Protein 6EGE (pdb70)

InterPro domains:
  IPR000719 Protein kinase domain [PS50011] (186-454)
  IPR000719 Protein kinase domain [SM00220] (186-458)
  IPR001245 Serine-threonine/tyrosine-protein kinase, catalytic domain [PF07714] (190-453)
  IPR011009 Protein kinase-like domain superfamily [SSF56112] (156-454)
  IPR011029 Death-like domain superfamily [G3DSA:1.10.533.10] (1-113)
  IPR011029 Death-like domain superfamily [SSF47986] (1-114)
  IPR017428 Interleukin-1 receptor-associated kinase 4 [PIRSF038189] (1-458)
  IPR037970 IRAK4, Death domain [cd08793] (9-106)
  IPR051824 LRR Receptor-Like Ser/Thr Protein Kinase [PTHR48006] (82-457)

CATH classification: 3.30.200.20 (+1 more: 1.10.510.10)

Nearest PDB structures (foldseek):
  6ege-assembly1_A  TM=1.004E+00  e=9.010E-54  Homo sapiens
  6thw-assembly2_B  TM=9.859E-01  e=1.072E-47  Homo sapiens
  5k72-assembly2_B  TM=9.693E-01  e=1.902E-47  Homo sapiens
  5uis-assembly3_C  TM=9.759E-01  e=2.370E-46  Homo sapiens
  8tvm-assembly4_D  TM=9.579E-01  e=4.994E-46  Homo sapiens

Organism: Homo sapiens (NCBI:txid9606)

Radius of gyration: 27.49 Å; Cα contacts (8 Å, |Δi|>4): 1074; chains: 2; bounding box: 48×53×85 Å

Foldseek 3Di:
DVVADEDEPVQQCVFQVNVFCDDVVVPHFWDAADQQGTWGWGDDPNATKIKGWGPVLNVLLVVQQVVVLVVDDDQAAWHWHYWYDNDDTTMTITHDAPVAFQLCQLLCPPVNAHDAPVLLLQQLLQNLVRLVRQVVQQKAQLDDFRNQFGQHPVGRTHGHRRSVMDRDWDQDFDPDDPPLQFAPSVSRPTGDNLRVLSSSLLVLLCSFQSDHQADPPDVVRGSLVVLVCCVVVVDHSVNRGHPRYDPDDPVLSVLSNVLSSLSNPNDSVSHDHSVVSSVSSVVD/DDEDEPVQVCVFQVNVFCDDVVVVHFFDAADPFFTWGWGCDPPFIKIKTDTPHVLLCVQQVVVLVVDDDPQAWHWPDCYVITITHDAVQAFQLCQLLCPPVHAHDAPVLLLQQLLQNLVSLVSQVVLLKAQQEDARNQWGQHPVGRTHGYRRSPMDVVQDYDVLQFAPVSVVPDDDNLRVLSSSLLRLLCSFQSDHQADPVDVVRGSLCVLVCCVVVVDHSVNRGHPRYDPDDPQLSVLSNVLSSLSNPNDSVSHDDSVVSSVSSVVSVD

Sequence (554 aa):
GSRFHSFSFYELKNVTNNFDERPISVGGNKMGEGGFGVVYKGYVNNTTVAVKKLAEELKQQFDQEIKVMAKCQHENLVELLGFSSDGDDLCLVYVYMPNGSLLDRLSCLDGTPPLSWHMRCKIAQGAANGINFLHENHHIHRNIKSANILLDEAFTAKISDFGLARASEKFAQTVMTSTAYMAPEALRGEITPKSDIYSFGVVLLEIITGLPAVDEHREPQLLLDIKEEIEDEEKTIEDYIDKKMNDADSTSVEAMYSVASQCLHEKKNKRPDIKKVQQLLQEMFHSFSFYELKNVTNNFDERPISVGGNKMGEGGFGVVYKGYVNNTTVAVKKLALKQQFDQEIKVMAKCQHENLVELLGFSLCLVYVYMPNGSLLDRLSCLDGTPPLSWHMRCKIAQGAANGINFLHENHHIHRNIKSANILLDEAFTAKISDFGLARARIVGTTAYMAPEALRGEITPKSDIYSFGVVLLEIITGLPAVDEHREPQLLLDIKEEIEDEEKTIEDYIDKKMNDADSTSVEAMYSVASQCLHEKKNKRPDIKKVQQLLQEMTA

Structure (mmCIF, N/CA/C/O backbone):
data_6EGE
#
_entry.id   6EGE
#
_cell.length_a   70.888
_cell.length_b   58.553
_cell.length_c   76.101
_cell.angle_alpha   90.00
_cell.angle_beta   112.78
_cell.angle_gamma   90.00
#
_symmetry.space_group_name_H-M   'P 1 21 1'
#
loop_
_entity.id
_entity.type
_entity.pdbx_description
1 polymer 'Interleukin-1 receptor-associated kinase 4'
2 non-polymer N-[2-methoxy-4-(morpholin-4-yl)phenyl]-6-(1H-pyrazol-5-yl)pyridine-2-carboxamide
3 water water
#
loop_
_atom_site.group_PDB
_atom_site.id
_atom_site.type_symbol
_atom_site.label_atom_id
_atom_site.label_alt_id
_atom_site.label_comp_id
_atom_site.label_asym_id
_atom_site.label_entity_id
_atom_site.label_seq_id
_atom_site.pdbx_PDB_ins_code
_atom_site.Cartn_x
_atom_site.Cartn_y
_atom_site.Cartn_z
_atom_site.occupancy
_atom_site.B_iso_or_equiv
_atom_site.auth_seq_id
_atom_site.auth_comp_id
_atom_site.auth_asym_id
_atom_site.auth_atom_id
_atom_site.pdbx_PDB_model_num
ATOM 1 N N . GLY A 1 4 ? 5.880 -25.939 -7.616 1.00 87.15 162 GLY D N 1
ATOM 2 C CA . GLY A 1 4 ? 4.817 -25.438 -6.763 1.00 82.73 162 GLY D CA 1
ATOM 3 C C . GLY A 1 4 ? 4.835 -26.067 -5.382 1.00 57.35 162 GLY D C 1
ATOM 4 O O . GLY A 1 4 ? 3.814 -26.103 -4.695 1.00 28.24 162 GLY D O 1
ATOM 7 N N . SER A 1 5 ? 6.002 -26.556 -4.972 1.00 47.44 163 SER D N 1
ATOM 8 C CA . SER A 1 5 ? 6.183 -27.121 -3.638 1.00 34.93 163 SER D CA 1
ATOM 9 C C . SER A 1 5 ? 5.877 -26.087 -2.554 1.00 26.45 163 SER D C 1
ATOM 10 O O . SER A 1 5 ? 5.709 -26.414 -1.387 1.00 25.23 163 SER D O 1
ATOM 18 N N . ARG A 1 6 ? 5.837 -24.825 -2.944 1.00 23.45 164 ARG D N 1
ATOM 19 C CA . ARG A 1 6 ? 5.491 -23.742 -2.042 1.00 24.87 164 ARG D CA 1
ATOM 20 C C . ARG A 1 6 ? 4.042 -23.856 -1.535 1.00 22.24 164 ARG D C 1
ATOM 21 O O . ARG A 1 6 ? 3.691 -23.302 -0.493 1.00 25.35 164 ARG D O 1
ATOM 42 N N . PHE A 1 7 ? 3.199 -24.582 -2.264 1.00 18.43 165 PHE D N 1
ATOM 43 C CA . PHE A 1 7 ? 1.753 -24.525 -2.084 1.00 17.36 165 PHE D CA 1
ATOM 44 C C . PHE A 1 7 ? 1.180 -25.853 -1.644 1.00 17.54 165 PHE D C 1
ATOM 45 O O . PHE A 1 7 ? 1.852 -26.867 -1.740 1.00 19.62 165 PHE D O 1
ATOM 62 N N . HIS A 1 8 ? -0.055 -25.841 -1.163 1.00 16.03 166 HIS D N 1
ATOM 63 C CA . HIS A 1 8 ? -0.720 -27.068 -0.754 1.00 15.47 166 HIS D CA 1
ATOM 64 C C . HIS A 1 8 ? -1.481 -27.690 -1.914 1.00 15.34 166 HIS D C 1
ATOM 65 O O . HIS A 1 8 ? -2.042 -26.989 -2.756 1.00 19.98 166 HIS D O 1
ATOM 78 N N . SER A 1 9 ? -1.528 -29.012 -1.920 1.00 16.17 167 SER D N 1
ATOM 79 C CA . SER A 1 9 ? -2.415 -29.743 -2.791 1.00 17.04 167 SER D CA 1
ATOM 80 C C . SER A 1 9 ? -3.730 -29.941 -2.057 1.00 20.79 167 SER D C 1
ATOM 81 O O . SER A 1 9 ? -3.748 -30.489 -0.955 1.00 23.25 167 SER D O 1
ATOM 89 N N . PHE A 1 10 ? -4.824 -29.515 -2.675 1.00 18.97 168 PHE D N 1
ATOM 90 C CA . PHE A 1 10 ? -6.163 -29.676 -2.108 1.00 19.72 168 PHE D CA 1
ATOM 91 C C . PHE A 1 10 ? -6.917 -30.699 -2.941 1.00 21.33 168 PHE D C 1
ATOM 92 O O . PHE A 1 10 ? -6.711 -30.776 -4.151 1.00 26.11 168 PHE D O 1
ATOM 109 N N . SER A 1 11 ? -7.767 -31.496 -2.303 1.00 22.84 169 SER D N 1
ATOM 110 C CA . SER A 1 11 ? -8.533 -32.482 -3.049 1.00 22.91 169 SER D CA 1
ATOM 111 C C . SER A 1 11 ? -9.757 -31.814 -3.700 1.00 21.48 169 SER D C 1
ATOM 112 O O . SER A 1 11 ? -10.356 -30.867 -3.163 1.00 21.29 169 SER D O 1
ATOM 120 N N . PHE A 1 12 ? -10.095 -32.284 -4.890 1.00 23.76 170 PHE D N 1
ATOM 121 C CA . PHE A 1 12 ? -11.261 -31.763 -5.599 1.00 21.43 170 PHE D CA 1
ATOM 122 C C . PHE A 1 12 ? -12.525 -31.950 -4.770 1.00 23.72 170 PHE D C 1
ATOM 123 O O . PHE A 1 12 ? -13.390 -31.083 -4.742 1.00 22.96 170 PHE D O 1
ATOM 140 N N . TYR A 1 13 ? -12.619 -33.088 -4.093 1.00 25.58 171 TYR D N 1
ATOM 141 C CA . TYR A 1 13 ? -13.755 -33.401 -3.234 1.00 24.83 171 TYR D CA 1
ATOM 142 C C . TYR A 1 13 ? -13.963 -32.337 -2.151 1.00 21.91 171 TYR D C 1
ATOM 143 O O . TYR A 1 13 ? -15.094 -31.877 -1.929 1.00 24.50 171 TYR D O 1
ATOM 161 N N . GLU A 1 14 ? -12.890 -31.919 -1.484 1.00 21.40 172 GLU D N 1
ATOM 162 C CA . GLU A 1 14 ? -13.062 -30.913 -0.437 1.00 25.51 172 GLU D CA 1
ATOM 163 C C . GLU A 1 14 ? -13.500 -29.578 -1.036 1.00 22.08 172 GLU D C 1
ATOM 164 O O . GLU A 1 14 ? -14.373 -28.895 -0.478 1.00 25.10 172 GLU D O 1
ATOM 176 N N . LEU A 1 15 ? -12.917 -29.206 -2.174 1.00 19.34 173 LEU D N 1
ATOM 177 C CA . LEU A 1 15 ? -13.265 -27.939 -2.808 1.00 17.99 173 LEU D CA 1
ATOM 178 C C . LEU A 1 15 ? -14.716 -27.962 -3.273 1.00 21.44 173 LEU D C 1
ATOM 179 O O . LEU A 1 15 ? -15.440 -26.979 -3.108 1.00 18.69 173 LEU D O 1
ATOM 195 N N . LYS A 1 16 ? -15.138 -29.100 -3.801 1.00 19.02 174 LYS D N 1
ATOM 196 C CA . LYS A 1 16 ? -16.516 -29.271 -4.243 1.00 21.21 174 LYS D CA 1
ATOM 197 C C . LYS A 1 16 ? -17.419 -29.092 -3.042 1.00 23.71 174 LYS D C 1
ATOM 198 O O . LYS A 1 16 ? -18.422 -28.355 -3.097 1.00 26.25 174 LYS D O 1
ATOM 217 N N . ASN A 1 17 ? -17.067 -29.739 -1.941 1.00 23.81 175 ASN D N 1
ATOM 218 C CA . ASN A 1 17 ? -17.871 -29.655 -0.732 1.00 38.25 175 ASN D CA 1
ATOM 219 C C . ASN A 1 17 ? -18.045 -28.221 -0.244 1.00 35.06 175 ASN D C 1
ATOM 220 O O . ASN A 1 17 ? -19.180 -27.770 -0.039 1.00 34.53 175 ASN D O 1
ATOM 231 N N . VAL A 1 18 ? -16.939 -27.497 -0.093 1.00 21.71 176 VAL D N 1
ATOM 232 C CA . VAL A 1 18 ? -16.992 -26.184 0.545 1.00 21.90 176 VAL D CA 1
ATOM 233 C C . VAL A 1 18 ? -17.485 -25.049 -0.367 1.00 18.35 176 VAL D C 1
ATOM 234 O O . VAL A 1 18 ? -17.614 -23.907 0.087 1.00 22.77 176 VAL D O 1
ATOM 247 N N . THR A 1 19 ? -17.741 -25.359 -1.636 1.00 19.61 177 THR D N 1
ATOM 248 C CA . THR A 1 19 ? -18.322 -24.381 -2.558 1.00 18.40 177 THR D CA 1
ATOM 249 C C . THR A 1 19 ? -19.799 -24.724 -2.839 1.00 18.66 177 THR D C 1
ATOM 250 O O . THR A 1 19 ? -20.359 -24.267 -3.838 1.00 17.31 177 THR D O 1
ATOM 261 N N . ASN A 1 20 ? -20.414 -25.530 -1.972 1.00 18.80 178 ASN D N 1
ATOM 262 C CA . ASN A 1 20 ? -21.762 -26.056 -2.198 1.00 19.10 178 ASN D CA 1
ATOM 263 C C . ASN A 1 20 ? -21.878 -26.693 -3.574 1.00 21.16 178 ASN D C 1
ATOM 264 O O . ASN A 1 20 ? -22.822 -26.414 -4.334 1.00 19.51 178 ASN D O 1
ATOM 275 N N . ASN A 1 21 ? -20.928 -27.571 -3.877 1.00 19.90 179 ASN D N 1
ATOM 276 C CA . ASN A 1 21 ? -20.879 -28.312 -5.136 1.00 20.13 179 ASN D CA 1
ATOM 277 C C . ASN A 1 21 ? -20.784 -27.339 -6.312 1.00 19.25 179 ASN D C 1
ATOM 278 O O . ASN A 1 21 ? -21.483 -27.487 -7.330 1.00 20.07 179 ASN D O 1
ATOM 289 N N . PHE A 1 22 ? -19.897 -26.366 -6.163 1.00 17.97 180 PHE D N 1
ATOM 290 C CA . PHE A 1 22 ? -19.701 -25.320 -7.156 1.00 18.19 180 PHE D CA 1
ATOM 291 C C . PHE A 1 22 ? -21.026 -24.701 -7.565 1.00 14.94 180 PHE D C 1
ATOM 292 O O . PHE A 1 22 ? -21.401 -24.702 -8.730 1.00 18.57 180 PHE D O 1
ATOM 309 N N . ASP A 1 23 ? -21.678 -24.117 -6.571 1.00 16.24 181 ASP D N 1
ATOM 310 C CA . ASP A 1 23 ? -22.977 -23.464 -6.737 1.00 16.42 181 ASP D CA 1
ATOM 311 C C . ASP A 1 23 ? -22.769 -22.192 -7.565 1.00 14.82 181 ASP D C 1
ATOM 312 O O . ASP A 1 23 ? -22.155 -21.216 -7.106 1.00 15.17 181 ASP D O 1
ATOM 321 N N . GLU A 1 24 ? -23.308 -22.224 -8.787 1.00 15.67 182 GLU D N 1
ATOM 322 C CA . GLU A 1 24 ? -23.078 -21.179 -9.779 1.00 15.33 182 GLU D CA 1
ATOM 323 C C . GLU A 1 24 ? -23.931 -19.946 -9.591 1.00 16.83 182 GLU D C 1
ATOM 324 O O . GLU A 1 24 ? -23.811 -18.990 -10.350 1.00 17.41 182 GLU D O 1
ATOM 336 N N . ARG A 1 25 ? -24.835 -19.963 -8.625 1.00 14.33 183 ARG D N 1
ATOM 337 C CA . ARG A 1 25 ? -25.638 -18.768 -8.384 1.00 14.22 183 ARG D CA 1
ATOM 338 C C . ARG A 1 25 ? -24.744 -17.726 -7.717 1.00 15.00 183 ARG D C 1
ATOM 339 O O . ARG A 1 25 ? -23.743 -18.072 -7.054 1.00 14.83 183 ARG D O 1
ATOM 360 N N . PRO A 1 26 ? -25.086 -16.438 -7.880 1.00 15.23 184 PRO D N 1
ATOM 361 C CA . PRO A 1 26 ? -24.257 -15.418 -7.228 1.00 16.97 184 PRO D CA 1
ATOM 362 C C . PRO A 1 26 ? -24.320 -15.438 -5.706 1.00 16.46 184 PRO D C 1
ATOM 363 O O . PRO A 1 26 ? -25.295 -15.900 -5.097 1.00 15.28 184 PRO D O 1
ATOM 374 N N . ILE A 1 27 ? -23.268 -14.898 -5.107 1.00 16.71 185 ILE D N 1
ATOM 375 C CA . ILE A 1 27 ? -23.216 -14.712 -3.666 1.00 15.30 185 ILE D CA 1
ATOM 376 C C . ILE A 1 27 ? -24.464 -14.031 -3.139 1.00 16.11 185 ILE D C 1
ATOM 377 O O . ILE A 1 27 ? -24.974 -14.398 -2.086 1.00 16.62 185 ILE D O 1
ATOM 393 N N . SER A 1 28 ? -24.936 -13.030 -3.861 1.00 16.97 186 SER D N 1
ATOM 394 C CA . SER A 1 28 ? -26.059 -12.228 -3.401 1.00 18.47 186 SER D CA 1
ATOM 395 C C . SER A 1 28 ? -27.346 -13.028 -3.163 1.00 20.20 186 SER D C 1
ATOM 396 O O . SER A 1 28 ? -28.225 -12.560 -2.436 1.00 22.58 186 SER D O 1
ATOM 404 N N . VAL A 1 29 ? -27.484 -14.216 -3.754 1.00 18.17 187 VAL D N 1
ATOM 405 C CA . VAL A 1 29 ? -28.673 -15.030 -3.508 1.00 17.48 187 VAL D CA 1
ATOM 406 C C . VAL A 1 29 ? -28.329 -16.290 -2.726 1.00 18.37 187 VAL D C 1
ATOM 407 O O . VAL A 1 29 ? -29.157 -17.176 -2.564 1.00 18.61 187 VAL D O 1
ATOM 420 N N . GLY A 1 30 ? -27.094 -16.366 -2.247 1.00 16.36 188 GLY D N 1
ATOM 421 C CA . GLY A 1 30 ? -26.679 -17.461 -1.399 1.00 16.74 188 GLY D CA 1
ATOM 422 C C . GLY A 1 30 ? -25.926 -18.563 -2.124 1.00 15.63 188 GLY D C 1
ATOM 423 O O . GLY A 1 30 ? -25.711 -19.651 -1.583 1.00 16.77 188 GLY D O 1
ATOM 427 N N . GLY A 1 31 ? -25.551 -18.307 -3.374 1.00 14.96 189 GLY D N 1
ATOM 428 C CA . GLY A 1 31 ? -24.700 -19.232 -4.106 1.00 15.74 189 GLY D CA 1
ATOM 429 C C . GLY A 1 31 ? -23.237 -18.930 -3.862 1.00 15.63 189 GLY D C 1
ATOM 430 O O . GLY A 1 31 ? -22.903 -18.228 -2.913 1.00 15.50 189 GLY D O 1
ATOM 434 N N . ASN A 1 32 ? -22.375 -19.450 -4.726 1.00 12.35 190 ASN D N 1
ATOM 435 C CA . ASN A 1 32 ? -20.942 -19.352 -4.508 1.00 12.94 190 ASN D CA 1
ATOM 436 C C . ASN A 1 32 ? -20.167 -18.696 -5.626 1.00 13.74 190 ASN D C 1
ATOM 437 O O . ASN A 1 32 ? -18.963 -18.553 -5.522 1.00 15.05 190 ASN D O 1
ATOM 448 N N . LYS A 1 33 ? -20.830 -18.281 -6.685 1.00 14.44 191 LYS D N 1
ATOM 449 C CA . LYS A 1 33 ? -20.123 -17.665 -7.793 1.00 14.72 191 LYS D CA 1
ATOM 450 C C . LYS A 1 33 ? -19.789 -16.206 -7.515 1.00 14.79 191 LYS D C 1
ATOM 451 O O . LYS A 1 33 ? -20.665 -15.398 -7.192 1.00 17.06 191 LYS D O 1
ATOM 470 N N . MET A 1 34 ? -18.507 -15.866 -7.658 1.00 15.48 192 MET D N 1
ATOM 471 C CA . MET A 1 34 ? -18.028 -14.493 -7.449 1.00 14.16 192 MET D CA 1
ATOM 472 C C . MET A 1 34 ? -17.682 -13.780 -8.737 1.00 15.68 192 MET D C 1
ATOM 473 O O . MET A 1 34 ? -17.667 -12.556 -8.786 1.00 18.69 192 MET D O 1
ATOM 487 N N . GLY A 1 35 ? -17.398 -14.533 -9.794 1.00 16.22 193 GLY D N 1
ATOM 488 C CA . GLY A 1 35 ? -17.086 -13.931 -11.069 1.00 18.35 193 GLY D CA 1
ATOM 489 C C . GLY A 1 35 ? -16.689 -14.994 -12.056 1.00 19.04 193 GLY D C 1
ATOM 490 O O . GLY A 1 35 ? -16.648 -16.181 -11.722 1.00 19.26 193 GLY D O 1
ATOM 494 N N . GLU A 1 36 ? -16.409 -14.567 -13.278 1.00 24.35 194 GLU D N 1
ATOM 495 C CA . GLU A 1 36 ? -15.926 -15.487 -14.291 1.00 35.24 194 GLU D CA 1
ATOM 496 C C . GLU A 1 36 ? -15.113 -14.725 -15.308 1.00 41.34 194 GLU D C 1
ATOM 497 O O . GLU A 1 36 ? -15.296 -13.522 -15.477 1.00 37.76 194 GLU D O 1
ATOM 509 N N . GLY A 1 37 ? -14.215 -15.441 -15.972 1.00 50.49 195 GLY D N 1
ATOM 510 C CA . GLY A 1 37 ? -13.369 -14.845 -16.985 1.00 73.63 195 GLY D CA 1
ATOM 511 C C . GLY A 1 37 ? -13.070 -15.861 -18.061 1.00 78.78 195 GLY D C 1
ATOM 512 O O . GLY A 1 37 ? -13.782 -16.857 -18.192 1.00 52.41 195 GLY D O 1
ATOM 516 N N . GLY A 1 38 ? -12.018 -15.608 -18.832 1.00 90.95 196 GLY D N 1
ATOM 517 C CA . GLY A 1 38 ? -11.573 -16.543 -19.847 1.00 90.73 196 GLY D CA 1
ATOM 518 C C . GLY A 1 38 ? -10.897 -17.748 -19.225 1.00 74.66 196 GLY D C 1
ATOM 519 O O . GLY A 1 38 ? -10.750 -18.789 -19.860 1.00 65.60 196 GLY D O 1
ATOM 523 N N . PHE A 1 39 ? -10.482 -17.603 -17.972 1.00 64.68 197 PHE D N 1
ATOM 524 C CA . PHE A 1 39 ? -9.872 -18.697 -17.226 1.00 58.32 197 PHE D CA 1
ATOM 525 C C . PHE A 1 39 ? -10.900 -19.740 -16.800 1.00 43.31 197 PHE D C 1
ATOM 526 O O . PHE A 1 39 ? -10.563 -20.908 -16.618 1.00 38.10 197 PHE D O 1
ATOM 543 N N . GLY A 1 40 ? -12.145 -19.303 -16.618 1.00 32.11 198 GLY D N 1
ATOM 544 C CA . GLY A 1 40 ? -13.171 -20.132 -16.014 1.00 30.26 198 GLY D CA 1
ATOM 545 C C . GLY A 1 40 ? -14.029 -19.354 -15.035 1.00 24.84 198 GLY D C 1
ATOM 546 O O . GLY A 1 40 ? -14.482 -18.234 -15.324 1.00 28.55 198 GLY D O 1
ATOM 550 N N . VAL A 1 41 ? -14.272 -19.947 -13.869 1.00 22.15 199 VAL D N 1
ATOM 551 C CA . VAL A 1 41 ? -15.183 -19.316 -12.911 1.00 19.30 199 VAL D CA 1
ATOM 552 C C . VAL A 1 41 ? -14.525 -19.252 -11.541 1.00 17.66 199 VAL D C 1
ATOM 553 O O . VAL A 1 41 ? -13.883 -20.218 -11.141 1.00 17.48 199 VAL D O 1
ATOM 566 N N . VAL A 1 42 ? -14.724 -18.141 -10.817 1.00 15.70 200 VAL D N 1
ATOM 567 C CA . VAL A 1 42 ? -14.191 -18.026 -9.456 1.00 15.07 200 VAL D CA 1
ATOM 568 C C . VAL A 1 42 ? -15.325 -18.094 -8.436 1.00 15.20 200 VAL D C 1
ATOM 569 O O . VAL A 1 42 ? -16.324 -17.371 -8.549 1.00 15.92 200 VAL D O 1
ATOM 582 N N . TYR A 1 43 ? -15.153 -19.007 -7.479 1.00 15.16 201 TYR D N 1
ATOM 583 C CA . TYR A 1 43 ? -16.129 -19.330 -6.453 1.00 14.41 201 TYR D CA 1
ATOM 584 C C . TYR A 1 43 ? -15.613 -18.949 -5.080 1.00 13.78 201 TYR D C 1
ATOM 585 O O . TYR A 1 43 ? -14.400 -18.941 -4.828 1.00 14.79 201 TYR D O 1
ATOM 603 N N . LYS A 1 44 ? -16.529 -18.688 -4.170 1.00 14.07 202 LYS D N 1
ATOM 604 C CA . LYS A 1 44 ? -16.200 -18.559 -2.781 1.00 14.31 202 LYS D CA 1
ATOM 605 C C . LYS A 1 44 ? -16.129 -19.939 -2.184 1.00 15.25 202 LYS D C 1
ATOM 606 O O . LYS A 1 44 ? -17.068 -20.718 -2.286 1.00 16.04 202 LYS D O 1
ATOM 625 N N . GLY A 1 45 ? -14.995 -20.248 -1.549 1.00 14.29 203 GLY D N 1
ATOM 626 C CA . GLY A 1 45 ? -14.851 -21.485 -0.825 1.00 16.63 203 GLY D CA 1
ATOM 627 C C . GLY A 1 45 ? -14.163 -21.228 0.503 1.00 15.09 203 GLY D C 1
ATOM 628 O O . GLY A 1 45 ? -14.002 -20.080 0.917 1.00 13.85 203 GLY D O 1
ATOM 632 N N . TYR A 1 46 ? -13.758 -22.298 1.167 1.00 16.24 204 TYR D N 1
ATOM 633 C CA . TYR A 1 46 ? -13.147 -22.210 2.500 1.00 17.38 204 TYR D CA 1
ATOM 634 C C . TYR A 1 46 ? -12.075 -23.254 2.663 1.00 20.19 204 TYR D C 1
ATOM 635 O O . TYR A 1 46 ? -12.261 -24.404 2.248 1.00 21.73 204 TYR D O 1
ATOM 653 N N . VAL A 1 47 ? -10.964 -22.844 3.284 1.00 18.69 205 VAL D N 1
ATOM 654 C CA . VAL A 1 47 ? -9.962 -23.787 3.822 1.00 24.25 205 VAL D CA 1
ATOM 655 C C . VAL A 1 47 ? -9.561 -23.325 5.217 1.00 22.48 205 VAL D C 1
ATOM 656 O O . VAL A 1 47 ? -9.396 -22.136 5.461 1.00 21.94 205 VAL D O 1
ATOM 669 N N . ASN A 1 48 ? -9.423 -24.263 6.152 1.00 24.11 206 ASN D N 1
ATOM 670 C CA . ASN A 1 48 ? -9.034 -23.918 7.500 1.00 23.91 206 ASN D CA 1
ATOM 671 C C . ASN A 1 48 ? -9.947 -22.874 8.107 1.00 26.86 206 ASN D C 1
ATOM 672 O O . ASN A 1 48 ? -9.500 -21.951 8.788 1.00 24.89 206 ASN D O 1
ATOM 683 N N . ASN A 1 49 ? -11.236 -23.048 7.858 1.00 18.53 207 ASN D N 1
ATOM 684 C CA . ASN A 1 49 ? -12.255 -22.163 8.400 1.00 30.19 207 ASN D CA 1
ATOM 685 C C . ASN A 1 49 ? -12.075 -20.751 7.890 1.00 35.76 207 ASN D C 1
ATOM 686 O O . ASN A 1 49 ? -12.565 -19.800 8.513 1.00 33.88 207 ASN D O 1
ATOM 697 N N . THR A 1 50 ? -11.392 -20.618 6.751 1.00 22.98 208 THR D N 1
ATOM 698 C CA . THR A 1 50 ? -11.061 -19.322 6.213 1.00 18.88 208 THR D CA 1
ATOM 699 C C . THR A 1 50 ? -11.612 -19.210 4.813 1.00 17.31 208 THR D C 1
ATOM 700 O O . THR A 1 50 ? -11.415 -20.105 3.987 1.00 19.34 208 THR D O 1
ATOM 711 N N . THR A 1 51 ? -12.309 -18.109 4.558 1.00 16.83 209 THR D N 1
ATOM 712 C CA . THR A 1 51 ? -12.783 -17.811 3.218 1.00 14.60 209 THR D CA 1
ATOM 713 C C . THR A 1 51 ? -11.587 -17.696 2.258 1.00 15.12 209 THR D C 1
ATOM 714 O O . THR A 1 51 ? -10.615 -16.995 2.547 1.00 15.72 209 THR D O 1
ATOM 725 N N . VAL A 1 52 ? -11.727 -18.352 1.095 1.00 14.77 210 VAL D N 1
ATOM 726 C CA . VAL A 1 52 ? -10.754 -18.282 0.015 1.00 15.26 210 VAL D CA 1
ATOM 727 C C . VAL A 1 52 ? -11.461 -18.167 -1.327 1.00 13.47 210 VAL D C 1
ATOM 728 O O . VAL A 1 52 ? -12.678 -18.408 -1.425 1.00 13.63 210 VAL D O 1
ATOM 741 N N . ALA A 1 53 ? -10.701 -17.776 -2.357 1.00 14.52 211 ALA D N 1
ATOM 742 C CA . ALA A 1 53 ? -11.207 -17.779 -3.724 1.00 14.51 211 ALA D CA 1
ATOM 743 C C . ALA A 1 53 ? -10.771 -19.043 -4.432 1.00 14.27 211 ALA D C 1
ATOM 744 O O . ALA A 1 53 ? -9.604 -19.379 -4.431 1.00 16.15 211 ALA D O 1
ATOM 751 N N . VAL A 1 54 ? -11.711 -19.728 -5.065 1.00 15.20 212 VAL D N 1
ATOM 752 C CA . VAL A 1 54 ? -11.436 -20.968 -5.769 1.00 14.38 212 VAL D CA 1
ATOM 753 C C . VAL A 1 54 ? -11.735 -20.764 -7.248 1.00 14.04 212 VAL D C 1
ATOM 754 O O . VAL A 1 54 ? -12.898 -20.677 -7.671 1.00 15.01 212 VAL D O 1
ATOM 767 N N . LYS A 1 55 ? -10.684 -20.707 -8.048 1.00 15.42 213 LYS D N 1
ATOM 768 C CA . LYS A 1 55 ? -10.823 -20.575 -9.480 1.00 14.92 213 LYS D CA 1
ATOM 769 C C . LYS A 1 55 ? -10.873 -21.972 -10.081 1.00 19.47 213 LYS D C 1
ATOM 770 O O . LYS A 1 55 ? -9.922 -22.730 -9.959 1.00 21.89 213 LYS D O 1
ATOM 789 N N . LYS A 1 56 ? -11.994 -22.305 -10.719 1.00 18.87 214 LYS D N 1
ATOM 790 C CA . LYS A 1 56 ? -12.155 -23.575 -11.415 1.00 19.12 214 LYS D CA 1
ATOM 791 C C . LYS A 1 56 ? -11.933 -23.299 -12.894 1.00 22.28 214 LYS D C 1
ATOM 792 O O . LYS A 1 56 ? -12.678 -22.504 -13.502 1.00 22.55 214 LYS D O 1
ATOM 811 N N . LEU A 1 57 ? -10.870 -23.897 -13.439 1.00 22.14 215 LEU D N 1
ATOM 812 C CA . LEU A 1 57 ? -10.456 -23.609 -14.802 1.00 25.76 215 LEU D CA 1
ATOM 813 C C . LEU A 1 57 ? -11.319 -24.378 -15.786 1.00 26.38 215 LEU D C 1
ATOM 814 O O . LEU A 1 57 ? -11.772 -25.484 -15.494 1.00 32.70 215 LEU D O 1
ATOM 830 N N . ALA A 1 58 ? -11.537 -23.781 -16.955 1.00 31.08 216 ALA D N 1
ATOM 831 C CA . ALA A 1 58 ? -12.287 -24.416 -18.037 1.00 35.78 216 ALA D CA 1
ATOM 832 C C . ALA A 1 58 ? -11.683 -24.017 -19.377 1.00 47.24 216 ALA D C 1
ATOM 833 O O . ALA A 1 58 ? -11.045 -22.967 -19.486 1.00 40.24 216 ALA D O 1
ATOM 840 N N . GLU A 1 66 ? -4.518 -30.029 -22.857 1.00 52.45 224 GLU D N 1
ATOM 841 C CA . GLU A 1 66 ? -3.065 -29.912 -22.868 1.00 52.03 224 GLU D CA 1
ATOM 842 C C . GLU A 1 66 ? -2.645 -28.477 -22.570 1.00 40.36 224 GLU D C 1
ATOM 843 O O . GLU A 1 66 ? -1.883 -28.236 -21.625 1.00 44.13 224 GLU D O 1
ATOM 854 N N . GLU A 1 67 ? -3.150 -27.528 -23.356 1.00 50.13 225 GLU D N 1
ATOM 855 C CA . GLU A 1 67 ? -2.803 -26.118 -23.179 1.00 46.17 225 GLU D CA 1
ATOM 856 C C . GLU A 1 67 ? -3.305 -25.574 -21.834 1.00 43.69 225 GLU D C 1
ATOM 857 O O . GLU A 1 67 ? -2.613 -24.795 -21.160 1.00 43.73 225 GLU D O 1
ATOM 869 N N . LEU A 1 68 ? -4.510 -25.980 -21.444 1.00 40.02 226 LEU D N 1
ATOM 870 C CA . LEU A 1 68 ? -5.082 -25.530 -20.182 1.00 36.42 226 LEU D CA 1
ATOM 871 C C . LEU A 1 68 ? -4.185 -25.948 -19.015 1.00 39.12 226 LEU D C 1
ATOM 872 O O . LEU A 1 68 ? -3.896 -25.157 -18.105 1.00 32.84 226 LEU D O 1
ATOM 888 N N . LYS A 1 69 ? -3.732 -27.195 -19.045 1.00 38.04 227 LYS D N 1
ATOM 889 C CA . LYS A 1 69 ? -2.826 -27.683 -18.018 1.00 34.67 227 LYS D CA 1
ATOM 890 C C . LYS A 1 69 ? -1.523 -26.887 -18.010 1.00 30.04 227 LYS D C 1
ATOM 891 O O . LYS A 1 69 ? -0.967 -26.641 -16.947 1.00 29.79 227 LYS D O 1
ATOM 910 N N . GLN A 1 70 ? -1.034 -26.504 -19.190 1.00 31.94 228 GLN D N 1
ATOM 911 C CA . GLN A 1 70 ? 0.161 -25.666 -19.280 1.00 32.35 228 GLN D CA 1
ATOM 912 C C . GLN A 1 70 ? -0.073 -24.317 -18.599 1.00 30.07 228 GLN D C 1
ATOM 913 O O . GLN A 1 70 ? 0.794 -23.814 -17.880 1.00 31.10 228 GLN D O 1
ATOM 927 N N . GLN A 1 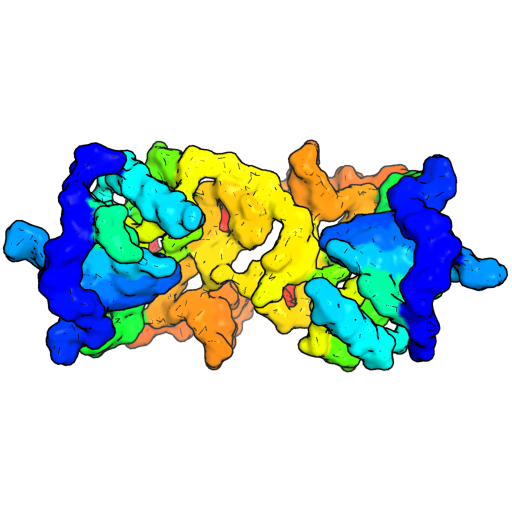71 ? -1.241 -23.725 -18.833 1.00 30.80 229 GLN D N 1
ATOM 928 C CA . GLN A 1 71 ? -1.579 -22.464 -18.167 1.00 31.34 229 GLN D CA 1
ATOM 929 C C . GLN A 1 71 ? -1.653 -22.618 -16.641 1.00 28.60 229 GLN D C 1
ATOM 930 O O . GLN A 1 71 ? -1.157 -21.764 -15.893 1.00 27.15 229 GLN D O 1
ATOM 944 N N . PHE A 1 72 ? -2.282 -23.701 -16.190 1.00 26.64 230 PHE D N 1
ATOM 945 C CA . PHE A 1 72 ? -2.332 -24.073 -14.769 1.00 24.76 230 PHE D CA 1
ATOM 946 C C . PHE A 1 72 ? -0.908 -24.150 -14.188 1.00 23.66 230 PHE D C 1
ATOM 947 O O . PHE A 1 72 ? -0.556 -23.458 -13.208 1.00 22.99 230 PHE D O 1
ATOM 964 N N . ASP A 1 73 ? -0.076 -24.969 -14.826 1.00 25.38 231 ASP D N 1
ATOM 965 C CA . ASP A 1 73 ? 1.288 -25.153 -14.353 1.00 24.38 231 ASP D CA 1
ATOM 966 C C . ASP A 1 73 ? 2.069 -23.842 -14.342 1.00 25.21 231 ASP D C 1
ATOM 967 O O . ASP A 1 73 ? 2.840 -23.567 -13.409 1.00 24.16 231 ASP D O 1
ATOM 976 N N . GLN A 1 74 ? 1.874 -23.039 -15.377 1.00 25.49 232 GLN D N 1
ATOM 977 C CA . GLN A 1 74 ? 2.557 -21.754 -15.484 1.00 24.82 232 GLN D CA 1
ATOM 978 C C . GLN A 1 74 ? 2.121 -20.780 -14.388 1.00 23.22 232 GLN D C 1
ATOM 979 O O . GLN A 1 74 ? 2.955 -20.059 -13.824 1.00 26.56 232 GLN D O 1
ATOM 993 N N . GLU A 1 75 ? 0.829 -20.736 -14.080 1.00 20.80 233 GLU D N 1
ATOM 994 C CA . GLU A 1 75 ? 0.396 -19.845 -13.019 1.00 22.56 233 GLU D CA 1
ATOM 995 C C . GLU A 1 75 ? 1.045 -20.271 -11.710 1.00 25.61 233 GLU D C 1
ATOM 996 O O . GLU A 1 75 ? 1.551 -19.421 -10.961 1.00 21.53 233 GLU D O 1
ATOM 1008 N N . ILE A 1 76 ? 1.065 -21.577 -11.458 1.00 20.00 234 ILE D N 1
ATOM 1009 C CA . ILE A 1 76 ? 1.688 -22.088 -10.237 1.00 18.15 234 ILE D CA 1
ATOM 1010 C C . ILE A 1 76 ? 3.180 -21.716 -10.174 1.00 21.97 234 ILE D C 1
ATOM 1011 O O . ILE A 1 76 ? 3.687 -21.254 -9.137 1.00 21.05 234 ILE D O 1
ATOM 1027 N N . LYS A 1 77 ? 3.881 -21.940 -11.280 1.00 21.93 235 LYS D N 1
ATOM 1028 C CA . LYS A 1 77 ? 5.306 -21.620 -11.353 1.00 22.28 235 LYS D CA 1
ATOM 1029 C C . LYS A 1 77 ? 5.573 -20.134 -11.095 1.00 25.49 235 LYS D C 1
ATOM 1030 O O . LYS A 1 77 ? 6.476 -19.772 -10.319 1.00 24.07 235 LYS D O 1
ATOM 1049 N N . VAL A 1 78 ? 4.807 -19.265 -11.746 1.00 21.32 236 VAL D N 1
ATOM 1050 C CA . VAL A 1 78 ? 4.998 -17.830 -11.561 1.00 23.06 236 VAL D CA 1
ATOM 1051 C C . VAL A 1 78 ? 4.691 -17.404 -10.126 1.00 25.23 236 VAL D C 1
ATOM 1052 O O . VAL A 1 78 ? 5.422 -16.608 -9.548 1.00 23.38 236 VAL D O 1
ATOM 1065 N N . MET A 1 79 ? 3.605 -17.912 -9.553 1.00 21.49 237 MET D N 1
ATOM 1066 C CA . MET A 1 79 ? 3.254 -17.555 -8.189 1.00 23.22 237 MET D CA 1
ATOM 1067 C C . MET A 1 79 ? 4.267 -18.072 -7.182 1.00 19.62 237 MET D C 1
ATOM 1068 O O . MET A 1 79 ? 4.470 -17.455 -6.132 1.00 24.06 237 MET D O 1
ATOM 1082 N N . ALA A 1 80 ? 4.880 -19.208 -7.480 1.00 19.09 238 ALA D N 1
ATOM 1083 C CA . ALA A 1 80 ? 5.945 -19.736 -6.623 1.00 20.44 238 ALA D CA 1
ATOM 1084 C C . ALA A 1 80 ? 7.134 -18.779 -6.567 1.00 26.88 238 ALA D C 1
ATOM 1085 O O . ALA A 1 80 ? 7.757 -18.609 -5.515 1.00 27.70 238 ALA D O 1
ATOM 1092 N N . LYS A 1 81 ? 7.434 -18.149 -7.699 1.00 22.46 239 LYS D N 1
ATOM 1093 C CA . LYS A 1 81 ? 8.609 -17.292 -7.832 1.00 22.86 239 LYS D CA 1
ATOM 1094 C C . LYS A 1 81 ? 8.361 -15.873 -7.335 1.00 24.75 239 LYS D C 1
ATOM 1095 O O . LYS A 1 81 ? 9.275 -15.218 -6.833 1.00 30.38 239 LYS D O 1
ATOM 1114 N N . CYS A 1 82 ? 7.122 -15.408 -7.484 1.00 21.52 240 CYS D N 1
ATOM 1115 C CA . CYS A 1 82 ? 6.805 -13.994 -7.312 1.00 25.75 240 CYS D CA 1
ATOM 1116 C C . CYS A 1 82 ? 5.800 -13.736 -6.203 1.00 19.61 240 CYS D C 1
ATOM 1117 O O . CYS A 1 82 ? 4.610 -14.036 -6.354 1.00 22.83 240 CYS D O 1
ATOM 1125 N N . GLN A 1 83 ? 6.262 -13.146 -5.107 1.00 20.89 241 GLN D N 1
ATOM 1126 C CA . GLN A 1 83 ? 5.395 -12.634 -4.058 1.00 20.54 241 GLN D CA 1
ATOM 1127 C C . GLN A 1 83 ? 5.709 -11.165 -3.856 1.00 20.71 241 GLN D C 1
ATOM 1128 O O . GLN A 1 83 ? 6.870 -10.778 -3.815 1.00 21.44 241 GLN D O 1
ATOM 1142 N N . HIS A 1 84 ? 4.667 -10.357 -3.728 1.00 17.15 242 HIS D N 1
ATOM 1143 C CA . HIS A 1 84 ? 4.823 -8.925 -3.641 1.00 17.06 242 HIS D CA 1
ATOM 1144 C C . HIS A 1 84 ? 3.516 -8.332 -3.126 1.00 16.59 242 HIS D C 1
ATOM 1145 O O . HIS A 1 84 ? 2.443 -8.937 -3.260 1.00 16.23 242 HIS D O 1
ATOM 1158 N N . GLU A 1 85 ? 3.617 -7.147 -2.525 1.00 16.44 243 GLU D N 1
ATOM 1159 C CA . GLU A 1 85 ? 2.469 -6.432 -1.978 1.00 16.24 243 GLU D CA 1
ATOM 1160 C C . GLU A 1 85 ? 1.342 -6.306 -2.989 1.00 15.09 243 GLU D C 1
ATOM 1161 O O . GLU A 1 85 ? 0.178 -6.257 -2.606 1.00 16.37 243 GLU D O 1
ATOM 1173 N N . ASN A 1 86 ? 1.678 -6.230 -4.273 1.00 13.74 244 ASN D N 1
ATOM 1174 C CA . ASN A 1 86 ? 0.677 -5.986 -5.328 1.00 14.28 244 ASN D CA 1
ATOM 1175 C C . ASN A 1 86 ? 0.440 -7.158 -6.284 1.00 13.30 244 ASN D C 1
ATOM 1176 O O . ASN A 1 86 ? 0.004 -6.973 -7.428 1.00 14.21 244 ASN D O 1
ATOM 1187 N N . LEU A 1 87 ? 0.662 -8.361 -5.780 1.00 15.29 245 LEU D N 1
ATOM 1188 C CA . LEU A 1 87 ? 0.343 -9.586 -6.511 1.00 15.57 245 LEU D CA 1
ATOM 1189 C C . LEU A 1 87 ? -0.527 -10.426 -5.598 1.00 14.10 245 LEU D C 1
ATOM 1190 O O . LEU A 1 87 ? -0.286 -10.482 -4.386 1.00 16.36 245 LEU D O 1
ATOM 1206 N N . VAL A 1 88 ? -1.536 -11.085 -6.156 1.00 14.41 246 VAL D N 1
ATOM 1207 C CA . VAL A 1 88 ? -2.353 -11.991 -5.357 1.00 15.96 246 VAL D CA 1
ATOM 1208 C C . VAL A 1 88 ? -1.501 -13.146 -4.841 1.00 16.65 246 VAL D C 1
ATOM 1209 O O . VAL A 1 88 ? -0.433 -13.459 -5.377 1.00 16.52 246 VAL D O 1
ATOM 1222 N N . GLU A 1 89 ? -1.984 -13.763 -3.774 1.00 15.55 247 GLU D N 1
ATOM 1223 C CA . GLU A 1 89 ? -1.310 -14.877 -3.145 1.00 16.49 247 GLU D CA 1
ATOM 1224 C C . GLU A 1 89 ? -2.048 -16.184 -3.416 1.00 17.02 247 GLU D C 1
ATOM 1225 O O . GLU A 1 89 ? -3.232 -16.306 -3.126 1.00 15.93 247 GLU D O 1
ATOM 1237 N N . LEU A 1 90 ? -1.347 -17.141 -4.000 1.00 15.46 248 LEU D N 1
ATOM 1238 C CA . LEU A 1 90 ? -1.847 -18.480 -4.189 1.00 14.03 248 LEU D CA 1
ATOM 1239 C C . LEU A 1 90 ? -1.599 -19.292 -2.925 1.00 14.82 248 LEU D C 1
ATOM 1240 O O . LEU A 1 90 ? -0.538 -19.209 -2.323 1.00 16.70 248 LEU D O 1
ATOM 1256 N N . LEU A 1 91 ? -2.586 -20.073 -2.517 1.00 14.50 249 LEU D N 1
ATOM 1257 C CA . LEU A 1 91 ? -2.489 -20.949 -1.349 1.00 14.39 249 LEU D CA 1
ATOM 1258 C C . LEU A 1 91 ? -2.283 -22.407 -1.752 1.00 13.65 249 LEU D C 1
ATOM 1259 O O . LEU A 1 91 ? -1.570 -23.168 -1.080 1.00 14.43 249 LEU D O 1
ATOM 1275 N N . GLY A 1 92 ? -2.931 -22.819 -2.837 1.00 14.47 250 GLY D N 1
ATOM 1276 C CA . GLY A 1 92 ? -2.853 -24.196 -3.255 1.00 16.36 250 GLY D CA 1
ATOM 1277 C C . GLY A 1 92 ? -3.547 -24.462 -4.565 1.00 14.58 250 GLY D C 1
ATOM 1278 O O . GLY A 1 92 ? -4.036 -23.543 -5.224 1.00 15.45 250 GLY D O 1
ATOM 1282 N N . PHE A 1 93 ? -3.606 -25.735 -4.906 1.00 16.99 251 PHE D N 1
ATOM 1283 C CA . PHE A 1 93 ? -4.097 -26.175 -6.206 1.00 18.19 251 PHE D CA 1
ATOM 1284 C C . PHE A 1 93 ? -4.719 -27.542 -6.061 1.00 19.16 251 PHE D C 1
ATOM 1285 O O . PHE A 1 93 ? -4.448 -28.289 -5.115 1.00 21.59 251 PHE D O 1
ATOM 1302 N N . SER A 1 94 ? -5.568 -27.878 -7.025 1.00 20.90 252 SER D N 1
ATOM 1303 C CA . SER A 1 94 ? -6.158 -29.192 -7.086 1.00 18.87 252 SER D CA 1
ATOM 1304 C C . SER A 1 94 ? -6.096 -29.685 -8.518 1.00 22.65 252 SER D C 1
ATOM 1305 O O . SER A 1 94 ? -6.503 -28.963 -9.436 1.00 21.56 252 SER D O 1
ATOM 1313 N N . SER A 1 95 ? -5.608 -30.911 -8.700 1.00 22.73 253 SER D N 1
ATOM 1314 C CA . SER A 1 95 ? -5.572 -31.550 -10.019 1.00 30.42 253 SER D CA 1
ATOM 1315 C C . SER A 1 95 ? -5.945 -33.033 -9.945 1.00 30.26 253 SER D C 1
ATOM 1316 O O . SER A 1 95 ? -5.712 -33.785 -10.892 1.00 39.17 253 SER D O 1
ATOM 1324 N N . ASP A 1 96 ? -6.530 -33.457 -8.828 1.00 29.34 254 ASP D N 1
ATOM 1325 C CA . ASP A 1 96 ? -6.836 -34.867 -8.605 1.00 31.71 254 ASP D CA 1
ATOM 1326 C C . ASP A 1 96 ? -8.250 -35.262 -9.034 1.00 34.93 254 ASP D C 1
ATOM 1327 O O . ASP A 1 96 ? -8.583 -36.451 -9.040 1.00 34.03 254 ASP D O 1
ATOM 1336 N N . GLY A 1 97 ? -9.072 -34.268 -9.372 1.00 31.24 255 GLY D N 1
ATOM 1337 C CA . GLY A 1 97 ? -10.468 -34.502 -9.696 1.00 27.89 255 GLY D CA 1
ATOM 1338 C C . GLY A 1 97 ? -10.825 -34.075 -11.102 1.00 35.78 255 GLY D C 1
ATOM 1339 O O . GLY A 1 97 ? -9.963 -33.957 -11.967 1.00 37.63 255 GLY D O 1
ATOM 1343 N N . ASP A 1 98 ? -12.113 -33.828 -11.323 1.00 37.75 256 ASP D N 1
ATOM 1344 C CA . ASP A 1 98 ? -12.627 -33.595 -12.665 1.00 38.17 256 ASP D CA 1
ATOM 1345 C C . ASP A 1 98 ? -12.141 -32.304 -13.314 1.00 34.68 256 ASP D C 1
ATOM 1346 O O . ASP A 1 98 ? -12.081 -32.225 -14.545 1.00 35.30 256 ASP D O 1
ATOM 1355 N N . ASP A 1 99 ? -11.804 -31.295 -12.512 1.00 26.54 257 ASP D N 1
ATOM 1356 C CA . ASP A 1 99 ? -11.339 -30.037 -13.077 1.00 29.62 257 ASP D CA 1
ATOM 1357 C C . ASP A 1 99 ? -10.234 -29.419 -12.247 1.00 29.66 257 ASP D C 1
ATOM 1358 O O . ASP A 1 99 ? -10.166 -29.603 -11.023 1.00 27.37 257 ASP D O 1
ATOM 1367 N N . LEU A 1 100 ? -9.366 -28.683 -12.932 1.00 25.04 258 LEU D N 1
ATOM 1368 C CA . LEU A 1 100 ? -8.244 -28.020 -12.287 1.00 23.35 258 LEU D CA 1
ATOM 1369 C C . LEU A 1 100 ? -8.760 -26.855 -11.492 1.00 24.28 258 LEU D C 1
ATOM 1370 O O . LEU A 1 100 ? -9.581 -26.084 -11.982 1.00 24.06 258 LEU D O 1
ATOM 1386 N N . CYS A 1 101 ? -8.268 -26.718 -10.265 1.00 18.57 259 CYS D N 1
ATOM 1387 C CA . CYS A 1 101 ? -8.610 -25.567 -9.442 1.00 19.81 259 CYS D CA 1
ATOM 1388 C C . CYS A 1 101 ? -7.378 -24.888 -8.851 1.00 15.78 259 CYS D C 1
ATOM 1389 O O . CYS A 1 101 ? -6.371 -25.537 -8.564 1.00 16.48 259 CYS D O 1
ATOM 1397 N N . LEU A 1 102 ? -7.487 -23.583 -8.687 1.00 16.96 260 LEU D N 1
ATOM 1398 C CA . LEU A 1 102 ? -6.466 -22.788 -8.025 1.00 17.39 260 LEU D CA 1
ATOM 1399 C C . LEU A 1 102 ? -7.119 -22.052 -6.867 1.00 14.75 260 LEU D C 1
ATOM 1400 O O . LEU A 1 102 ? -8.224 -21.512 -7.016 1.00 16.68 260 LEU D O 1
ATOM 1416 N N . VAL A 1 103 ? -6.476 -22.089 -5.697 1.00 14.94 261 VAL D N 1
ATOM 1417 C CA . VAL A 1 103 ? -7.049 -21.539 -4.475 1.00 14.71 261 VAL D CA 1
ATOM 1418 C C . VAL A 1 103 ? -6.214 -20.367 -4.004 1.00 14.32 261 VAL D C 1
ATOM 1419 O O . VAL A 1 103 ? -5.015 -20.532 -3.791 1.00 14.37 261 VAL D O 1
ATOM 1432 N N . TYR A 1 104 ? -6.826 -19.194 -3.846 1.00 15.15 262 TYR D N 1
ATOM 1433 C CA . TYR A 1 104 ? -6.150 -17.962 -3.488 1.00 13.73 262 TYR D CA 1
ATOM 1434 C C . TYR A 1 104 ? -6.655 -17.370 -2.192 1.00 14.65 262 TYR D C 1
ATOM 1435 O O . TYR A 1 104 ? -7.820 -17.593 -1.807 1.00 13.83 262 TYR D O 1
ATOM 1453 N N . VAL A 1 105 ? -5.828 -16.529 -1.586 1.00 13.62 263 VAL D N 1
ATOM 1454 C CA . VAL A 1 105 ? -6.273 -15.679 -0.485 1.00 13.98 263 VAL D CA 1
ATOM 1455 C C . VAL A 1 105 ? -7.409 -14.791 -1.005 1.00 14.50 263 VAL D C 1
ATOM 1456 O O . VAL A 1 105 ? -7.304 -14.211 -2.074 1.00 15.90 263 VAL D O 1
ATOM 1469 N N . TYR A 1 106 ? -8.486 -14.707 -0.232 1.00 14.70 264 TYR D N 1
ATOM 1470 C CA . TYR A 1 106 ? -9.679 -13.959 -0.598 1.00 14.41 264 TYR D CA 1
ATOM 1471 C C . TYR A 1 106 ? -9.389 -12.458 -0.622 1.00 15.43 264 TYR D C 1
ATOM 1472 O O . TYR A 1 106 ? -8.758 -11.922 0.276 1.00 16.10 264 TYR D O 1
ATOM 1490 N N . MET A 1 107 ? -9.857 -11.807 -1.676 1.00 15.30 265 MET D N 1
ATOM 1491 C CA . MET A 1 107 ? -9.725 -10.378 -1.864 1.00 13.11 265 MET D CA 1
ATOM 1492 C C . MET A 1 107 ? -11.130 -9.763 -1.745 1.00 13.76 265 MET D C 1
ATOM 1493 O O . MET A 1 107 ? -11.884 -9.744 -2.715 1.00 16.18 265 MET D O 1
ATOM 1507 N N . PRO A 1 108 ? -11.491 -9.275 -0.545 1.00 13.53 266 PRO D N 1
ATOM 1508 C CA . PRO A 1 108 ? -12.902 -9.020 -0.242 1.00 14.30 266 PRO D CA 1
ATOM 1509 C C . PRO A 1 108 ? -13.560 -7.914 -1.036 1.00 18.11 266 PRO D C 1
ATOM 1510 O O . PRO A 1 108 ? -14.787 -7.896 -1.057 1.00 18.07 266 PRO D O 1
ATOM 1521 N N . ASN A 1 109 ? -12.805 -7.032 -1.669 1.00 16.13 267 ASN D N 1
ATOM 1522 C CA . ASN A 1 109 ? -13.405 -5.987 -2.470 1.00 16.18 267 ASN D CA 1
ATOM 1523 C C . ASN A 1 109 ? -13.417 -6.302 -3.961 1.00 14.94 267 ASN D C 1
ATOM 1524 O O . ASN A 1 109 ? -13.699 -5.430 -4.790 1.00 16.58 267 ASN D O 1
ATOM 1535 N N . GLY A 1 110 ? -13.148 -7.559 -4.309 1.00 15.02 268 GLY D N 1
ATOM 1536 C CA . GLY A 1 110 ? -13.343 -8.042 -5.659 1.00 14.89 268 GLY D CA 1
ATOM 1537 C C . GLY A 1 110 ? -12.421 -7.383 -6.658 1.00 15.49 268 GLY D C 1
ATOM 1538 O O . GLY A 1 110 ? -11.302 -6.956 -6.301 1.00 14.67 268 GLY D O 1
ATOM 1542 N N . SER A 1 111 ? -12.843 -7.306 -7.913 1.00 14.97 269 SER D N 1
ATOM 1543 C CA . SER A 1 111 ? -11.969 -6.824 -8.964 1.00 14.19 269 SER D CA 1
ATOM 1544 C C . SER A 1 111 ? -12.143 -5.333 -9.235 1.00 15.24 269 SER D C 1
ATOM 1545 O O . SER A 1 111 ? -13.175 -4.722 -8.918 1.00 16.40 269 SER D O 1
ATOM 1553 N N . LEU A 1 112 ? -11.099 -4.741 -9.805 1.00 14.61 270 LEU D N 1
ATOM 1554 C CA . LEU A 1 112 ? -11.151 -3.346 -10.207 1.00 16.14 270 LEU D CA 1
ATOM 1555 C C . LEU A 1 112 ? -12.294 -3.118 -11.189 1.00 16.90 270 LEU D C 1
ATOM 1556 O O . LEU A 1 112 ? -13.010 -2.129 -11.099 1.00 16.89 270 LEU D O 1
ATOM 1572 N N . LEU A 1 113 ? -12.464 -4.039 -12.127 1.00 15.83 271 LEU D N 1
ATOM 1573 C CA . LEU A 1 113 ? -13.604 -3.980 -13.035 1.00 17.40 271 LEU D CA 1
ATOM 1574 C C . LEU A 1 113 ? -14.938 -3.974 -12.280 1.00 17.10 271 LEU D C 1
ATOM 1575 O O . LEU A 1 113 ? -15.786 -3.118 -12.571 1.00 20.08 271 LEU D O 1
ATOM 1591 N N . ASP A 1 114 ? -15.127 -4.892 -11.324 1.00 18.12 272 ASP D N 1
ATOM 1592 C CA . ASP A 1 114 ? -16.360 -4.921 -10.508 1.00 17.43 272 ASP D CA 1
ATOM 1593 C C . ASP A 1 114 ? -16.593 -3.540 -9.887 1.00 18.07 272 ASP D C 1
ATOM 1594 O O . ASP A 1 114 ? -17.714 -2.998 -9.912 1.00 20.05 272 ASP D O 1
ATOM 1603 N N . ARG A 1 115 ? -15.532 -2.969 -9.318 1.00 15.56 273 ARG D N 1
ATOM 1604 C CA . ARG A 1 115 ? -15.682 -1.714 -8.579 1.00 16.28 273 ARG D CA 1
ATOM 1605 C C . ARG A 1 115 ? -15.883 -0.512 -9.491 1.00 15.96 273 ARG D C 1
ATOM 1606 O O . ARG A 1 115 ? -16.682 0.363 -9.166 1.00 17.78 273 ARG D O 1
ATOM 1627 N N . LEU A 1 116 ? -15.212 -0.471 -10.641 1.00 15.68 274 LEU D N 1
ATOM 1628 C CA . LEU A 1 116 ? -15.409 0.639 -11.575 1.00 17.21 274 LEU D CA 1
ATOM 1629 C C . LEU A 1 116 ? -16.823 0.625 -12.139 1.00 20.69 274 LEU D C 1
ATOM 1630 O O . LEU A 1 116 ? -17.398 1.679 -12.407 1.00 20.23 274 LEU D O 1
ATOM 1646 N N . SER A 1 117 ? -17.393 -0.564 -12.288 1.00 18.60 275 SER D N 1
ATOM 1647 C CA . SER A 1 117 ? -18.749 -0.652 -12.810 1.00 21.91 275 SER D CA 1
ATOM 1648 C C . SER A 1 117 ? -19.796 -0.610 -11.696 1.00 20.72 275 SER D C 1
ATOM 1649 O O . SER A 1 117 ? -20.985 -0.704 -11.966 1.00 23.55 275 SER D O 1
ATOM 1657 N N . CYS A 1 118 ? -19.353 -0.493 -10.445 1.00 19.88 276 CYS D N 1
ATOM 1658 C CA . CYS A 1 118 ? -20.275 -0.403 -9.297 1.00 22.02 276 CYS D CA 1
ATOM 1659 C C . CYS A 1 118 ? -21.235 -1.598 -9.231 1.00 23.58 276 CYS D C 1
ATOM 1660 O O . CYS A 1 118 ? -22.435 -1.438 -8.991 1.00 22.89 276 CYS D O 1
ATOM 1668 N N . LEU A 1 119 ? -20.730 -2.801 -9.397 1.00 23.93 277 LEU D N 1
ATOM 1669 C CA . LEU A 1 119 ? -21.525 -4.004 -9.273 1.00 25.68 277 LEU D CA 1
ATOM 1670 C C . LEU A 1 119 ? -22.160 -4.146 -7.935 1.00 24.77 277 LEU D C 1
ATOM 1671 O O . LEU A 1 119 ? -21.596 -3.854 -6.953 1.00 25.44 277 LEU D O 1
ATOM 1687 N N . ASP A 1 120 ? -23.387 -4.632 -7.960 1.00 30.78 278 ASP D N 1
ATOM 1688 C CA . ASP A 1 120 ? -24.197 -4.821 -6.754 1.00 39.64 278 ASP D CA 1
ATOM 1689 C C . ASP A 1 120 ? -24.433 -3.513 -6.009 1.00 32.61 278 ASP D C 1
ATOM 1690 O O . ASP A 1 120 ? -24.784 -3.511 -4.830 1.00 34.30 278 ASP D O 1
ATOM 1699 N N . GLY A 1 121 ? -24.270 -2.397 -6.709 1.00 27.13 279 GLY D N 1
ATOM 1700 C CA . GLY A 1 121 ? -24.532 -1.102 -6.117 1.00 24.67 279 GLY D CA 1
ATOM 1701 C C . GLY A 1 121 ? -23.512 -0.692 -5.076 1.00 22.62 279 GLY D C 1
ATOM 1702 O O . GLY A 1 121 ? -23.842 0.043 -4.141 1.00 26.72 279 GLY D O 1
ATOM 1706 N N . THR A 1 122 ? -22.272 -1.132 -5.242 1.00 22.15 280 THR D N 1
ATOM 1707 C CA . THR A 1 122 ? -21.209 -0.693 -4.360 1.00 22.98 280 THR D CA 1
ATOM 1708 C C . THR A 1 122 ? -20.836 0.763 -4.668 1.00 22.74 280 THR D C 1
ATOM 1709 O O . THR A 1 122 ? -21.008 1.248 -5.810 1.00 19.68 280 THR D O 1
ATOM 1720 N N . PRO A 1 123 ? -20.322 1.481 -3.664 1.00 21.95 281 PRO D N 1
ATOM 1721 C CA . PRO A 1 123 ? -19.955 2.884 -3.862 1.00 20.69 281 PRO D CA 1
ATOM 1722 C C . PRO A 1 123 ? -18.867 3.063 -4.904 1.00 20.57 281 PRO D C 1
ATOM 1723 O O . PRO A 1 123 ? -17.979 2.214 -4.981 1.00 20.51 281 PRO D O 1
ATOM 1734 N N . PRO A 1 124 ? -18.926 4.147 -5.690 1.00 18.75 282 PRO D N 1
ATOM 1735 C CA . PRO A 1 124 ? -17.830 4.396 -6.626 1.00 20.22 282 PRO D CA 1
ATOM 1736 C C . PRO A 1 124 ? -16.508 4.588 -5.888 1.00 22.69 282 PRO D C 1
ATOM 1737 O O . PRO A 1 124 ? -16.485 5.095 -4.762 1.00 23.17 282 PRO D O 1
ATOM 1748 N N . LEU A 1 125 ? -15.422 4.163 -6.514 1.00 17.66 283 LEU D N 1
ATOM 1749 C CA . LEU A 1 125 ? -14.099 4.389 -5.969 1.00 18.00 283 LEU D CA 1
ATOM 1750 C C . LEU A 1 125 ? -13.811 5.874 -6.028 1.00 17.05 283 LEU D C 1
ATOM 1751 O O . LEU A 1 125 ? -14.077 6.524 -7.035 1.00 18.45 283 LEU D O 1
ATOM 1767 N N . SER A 1 126 ? -13.264 6.418 -4.944 1.00 16.93 284 SER D N 1
ATOM 1768 C CA . SER A 1 126 ? -12.870 7.812 -4.933 1.00 17.43 284 SER D CA 1
ATOM 1769 C C . SER A 1 126 ? -11.615 8.010 -5.791 1.00 18.87 284 SER D C 1
ATOM 1770 O O . SER A 1 126 ? -10.923 7.055 -6.150 1.00 18.85 284 SER D O 1
ATOM 1778 N N . TRP A 1 127 ? -11.318 9.254 -6.126 1.00 18.05 285 TRP D N 1
ATOM 1779 C CA . TRP A 1 127 ? -10.116 9.560 -6.885 1.00 18.05 285 TRP D CA 1
ATOM 1780 C C . TRP A 1 127 ? -8.870 9.128 -6.119 1.00 18.97 285 TRP D C 1
ATOM 1781 O O . TRP A 1 127 ? -7.949 8.539 -6.709 1.00 19.06 285 TRP D O 1
ATOM 1802 N N . HIS A 1 128 ? -8.830 9.362 -4.813 1.00 18.21 286 HIS D N 1
ATOM 1803 C CA . HIS A 1 128 ? -7.624 8.972 -4.088 1.00 18.15 286 HIS D CA 1
ATOM 1804 C C . HIS A 1 128 ? -7.438 7.444 -4.102 1.00 18.61 286 HIS D C 1
ATOM 1805 O O . HIS A 1 128 ? -6.311 6.943 -4.247 1.00 18.85 286 HIS D O 1
ATOM 1818 N N . MET A 1 129 ? -8.535 6.702 -3.979 1.00 17.31 287 MET D N 1
ATOM 1819 C CA . MET A 1 129 ? -8.457 5.246 -4.036 1.00 17.76 287 MET D CA 1
ATOM 1820 C C . MET A 1 129 ? -7.975 4.789 -5.415 1.00 16.55 287 MET D C 1
ATOM 1821 O O . MET A 1 129 ? -7.161 3.864 -5.536 1.00 15.75 287 MET D O 1
ATOM 1835 N N . ARG A 1 130 ? -8.468 5.448 -6.463 1.00 14.97 288 ARG D N 1
ATOM 1836 C CA . ARG A 1 130 ? -8.047 5.167 -7.823 1.00 14.98 288 ARG D CA 1
ATOM 1837 C C . ARG A 1 130 ? -6.552 5.409 -7.992 1.00 14.86 288 ARG D C 1
ATOM 1838 O O . ARG A 1 130 ? -5.856 4.621 -8.648 1.00 14.67 288 ARG D O 1
ATOM 1859 N N . CYS A 1 131 ? -6.051 6.492 -7.408 1.00 15.59 289 CYS D N 1
ATOM 1860 C CA . CYS A 1 131 ? -4.624 6.759 -7.476 1.00 16.22 289 CYS D CA 1
ATOM 1861 C C . CYS A 1 131 ? -3.829 5.672 -6.749 1.00 15.81 289 CYS D C 1
ATOM 1862 O O . CYS A 1 131 ? -2.791 5.198 -7.255 1.00 15.31 289 CYS D O 1
ATOM 1870 N N . LYS A 1 132 ? -4.299 5.265 -5.579 1.00 14.76 290 LYS D N 1
ATOM 1871 C CA . LYS A 1 132 ? -3.607 4.189 -4.862 1.00 15.15 290 LYS D CA 1
ATOM 1872 C C . LYS A 1 132 ? -3.565 2.886 -5.687 1.00 15.96 290 LYS D C 1
ATOM 1873 O O . LYS A 1 132 ? -2.549 2.174 -5.725 1.00 14.99 290 LYS D O 1
ATOM 1892 N N . ILE A 1 133 ? -4.686 2.571 -6.308 1.00 14.25 291 ILE D N 1
ATOM 1893 C CA . ILE A 1 133 ? -4.786 1.372 -7.120 1.00 14.36 291 ILE D CA 1
ATOM 1894 C C . ILE A 1 133 ? -3.875 1.450 -8.355 1.00 13.22 291 ILE D C 1
ATOM 1895 O O . ILE A 1 133 ? -3.176 0.476 -8.660 1.00 14.40 291 ILE D O 1
ATOM 1911 N N . ALA A 1 134 ? -3.857 2.590 -9.047 1.00 13.92 292 ALA D N 1
ATOM 1912 C CA . ALA A 1 134 ? -2.970 2.760 -10.196 1.00 13.62 292 ALA D CA 1
ATOM 1913 C C . ALA A 1 134 ? -1.508 2.587 -9.776 1.00 14.75 292 ALA D C 1
ATOM 1914 O O . ALA A 1 134 ? -0.749 1.835 -10.386 1.00 13.94 292 ALA D O 1
ATOM 1921 N N . GLN A 1 135 ? -1.119 3.259 -8.695 1.00 14.04 293 GLN D N 1
ATOM 1922 C CA . GLN A 1 135 ? 0.265 3.189 -8.214 1.00 13.80 293 GLN D CA 1
ATOM 1923 C C . GLN A 1 135 ? 0.623 1.753 -7.794 1.00 13.00 293 GLN D C 1
ATOM 1924 O O . GLN A 1 135 ? 1.722 1.250 -8.086 1.00 14.45 293 GLN D O 1
ATOM 1938 N N . GLY A 1 136 ? -0.282 1.093 -7.082 1.00 14.53 294 GLY D N 1
ATOM 1939 C CA . GLY A 1 136 ? -0.037 -0.267 -6.651 1.00 14.59 294 GLY D CA 1
ATOM 1940 C C . GLY A 1 136 ? 0.071 -1.261 -7.790 1.00 13.43 294 GLY D C 1
ATOM 1941 O O . GLY A 1 136 ? 0.967 -2.134 -7.817 1.00 14.86 294 GLY D O 1
ATOM 1945 N N . ALA A 1 137 ? -0.816 -1.135 -8.765 1.00 14.11 295 ALA D N 1
ATOM 1946 C CA . ALA A 1 137 ? -0.734 -1.998 -9.932 1.00 13.48 295 ALA D CA 1
ATOM 1947 C C . ALA A 1 137 ? 0.602 -1.789 -10.656 1.00 16.12 295 ALA D C 1
ATOM 1948 O O . ALA A 1 137 ? 1.245 -2.762 -11.066 1.00 16.98 295 ALA D O 1
ATOM 1955 N N . ALA A 1 138 ? 1.025 -0.534 -10.808 1.00 14.54 296 ALA D N 1
ATOM 1956 C CA . ALA A 1 138 ? 2.335 -0.275 -11.396 1.00 14.75 296 ALA D CA 1
ATOM 1957 C C . ALA A 1 138 ? 3.455 -0.912 -10.573 1.00 16.59 296 ALA D C 1
ATOM 1958 O O . ALA A 1 138 ? 4.418 -1.437 -11.150 1.00 17.33 296 ALA D O 1
ATOM 1965 N N . ASN A 1 139 ? 3.342 -0.884 -9.245 1.00 15.99 297 ASN D N 1
ATOM 1966 C CA . ASN A 1 139 ? 4.361 -1.525 -8.410 1.00 16.88 297 ASN D CA 1
ATOM 1967 C C . ASN A 1 139 ? 4.410 -3.045 -8.627 1.00 14.41 297 ASN D C 1
ATOM 1968 O O . ASN A 1 139 ? 5.493 -3.660 -8.626 1.00 16.95 297 ASN D O 1
ATOM 1979 N N . GLY A 1 140 ? 3.241 -3.650 -8.815 1.00 15.07 298 GLY D N 1
ATOM 1980 C CA . GLY A 1 140 ? 3.193 -5.082 -9.111 1.00 15.34 298 GLY D CA 1
ATOM 1981 C C . GLY A 1 140 ? 3.825 -5.425 -10.454 1.00 16.31 298 GLY D C 1
ATOM 1982 O O . GLY A 1 140 ? 4.625 -6.377 -10.576 1.00 17.11 298 GLY D O 1
ATOM 1986 N N . ILE A 1 141 ? 3.512 -4.604 -11.461 1.00 16.02 299 ILE D N 1
ATOM 1987 C CA . ILE A 1 141 ? 4.112 -4.797 -12.778 1.00 16.34 299 ILE D CA 1
ATOM 1988 C C . ILE A 1 141 ? 5.627 -4.606 -12.699 1.00 18.66 299 ILE D C 1
ATOM 1989 O O . ILE A 1 141 ? 6.393 -5.376 -13.275 1.00 18.49 299 ILE D O 1
ATOM 2005 N N . ASN A 1 142 ? 6.063 -3.603 -11.952 1.00 16.07 300 ASN D N 1
ATOM 2006 C CA . ASN A 1 142 ? 7.498 -3.413 -11.754 1.00 18.11 300 ASN D CA 1
ATOM 2007 C C . ASN A 1 142 ? 8.170 -4.629 -11.142 1.00 18.39 300 ASN D C 1
ATOM 2008 O O . ASN A 1 142 ? 9.242 -5.037 -11.597 1.00 18.27 300 ASN D O 1
ATOM 2019 N N . PHE A 1 143 ? 7.568 -5.180 -10.091 1.00 17.49 301 PHE D N 1
ATOM 2020 C CA . PHE A 1 143 ? 8.131 -6.390 -9.504 1.00 19.63 301 PHE D CA 1
ATOM 2021 C C . PHE A 1 143 ? 8.246 -7.504 -10.543 1.00 17.86 301 PHE D C 1
ATOM 2022 O O . PHE A 1 143 ? 9.262 -8.182 -10.632 1.00 19.58 301 PHE D O 1
ATOM 2039 N N . LEU A 1 144 ? 7.191 -7.712 -11.319 1.00 18.08 302 LEU D N 1
ATOM 2040 C CA . LEU A 1 144 ? 7.262 -8.738 -12.365 1.00 18.92 302 LEU D CA 1
ATOM 2041 C C . LEU A 1 144 ? 8.397 -8.499 -13.369 1.00 21.68 302 LEU D C 1
ATOM 2042 O O . LEU A 1 144 ? 9.173 -9.403 -13.695 1.00 20.24 302 LEU D O 1
ATOM 2058 N N . HIS A 1 145 ? 8.498 -7.274 -13.862 1.00 19.79 303 HIS D N 1
ATOM 2059 C CA . HIS A 1 145 ? 9.501 -6.949 -14.869 1.00 18.93 303 HIS D CA 1
ATOM 2060 C C . HIS A 1 145 ? 10.922 -7.033 -14.302 1.00 22.11 303 HIS D C 1
ATOM 2061 O O . HIS A 1 145 ? 11.823 -7.501 -14.977 1.00 25.38 303 HIS D O 1
ATOM 2074 N N . GLU A 1 146 ? 11.114 -6.621 -13.046 1.00 21.04 304 GLU D N 1
ATOM 2075 C CA . GLU A 1 146 ? 12.424 -6.726 -12.381 1.00 23.82 304 GLU D CA 1
ATOM 2076 C C . GLU A 1 146 ? 12.863 -8.182 -12.289 1.00 25.53 304 GLU D C 1
ATOM 2077 O O . GLU A 1 146 ? 14.066 -8.493 -12.272 1.00 27.46 304 GLU D O 1
ATOM 2089 N N . ASN A 1 147 ? 11.881 -9.066 -12.203 1.00 22.90 305 ASN D N 1
ATOM 2090 C CA . ASN A 1 147 ? 12.115 -10.498 -12.129 1.00 25.86 305 ASN D CA 1
ATOM 2091 C C . ASN A 1 147 ? 11.922 -11.184 -13.472 1.00 28.65 305 ASN D C 1
ATOM 2092 O O . ASN A 1 147 ? 11.715 -12.399 -13.552 1.00 28.58 305 ASN D O 1
ATOM 2103 N N . HIS A 1 148 ? 12.011 -10.369 -14.519 1.00 25.30 306 HIS D N 1
ATOM 2104 C CA . HIS A 1 148 ? 12.095 -10.818 -15.909 1.00 29.36 306 HIS D CA 1
ATOM 2105 C C . HIS A 1 148 ? 10.878 -11.624 -16.362 1.00 29.77 306 HIS D C 1
ATOM 2106 O O . HIS A 1 148 ? 10.991 -12.537 -17.174 1.00 29.81 306 HIS D O 1
ATOM 2119 N N . HIS A 1 149 ? 9.711 -11.252 -15.851 1.00 24.39 307 HIS D N 1
ATOM 2120 C CA . HIS A 1 149 ? 8.458 -11.849 -16.294 1.00 22.91 307 HIS D CA 1
ATOM 2121 C C . HIS A 1 149 ? 7.678 -10.848 -17.140 1.00 25.74 307 HIS D C 1
ATOM 2122 O O . HIS A 1 149 ? 7.793 -9.637 -16.943 1.00 26.09 307 HIS D O 1
ATOM 2135 N N . ILE A 1 150 ? 6.929 -11.377 -18.102 1.00 23.29 308 ILE D N 1
ATOM 2136 C CA . ILE A 1 150 ? 5.984 -10.604 -18.903 1.00 20.76 308 ILE D CA 1
ATOM 2137 C C . ILE A 1 150 ? 4.606 -11.175 -18.623 1.00 20.70 308 ILE D C 1
ATOM 2138 O O . ILE A 1 150 ? 4.368 -12.368 -18.798 1.00 23.27 308 ILE D O 1
ATOM 2154 N N . HIS A 1 151 ? 3.693 -10.319 -18.183 1.00 21.28 309 HIS D N 1
ATOM 2155 C CA . HIS A 1 151 ? 2.416 -10.788 -17.680 1.00 20.36 309 HIS D CA 1
ATOM 2156 C C . HIS A 1 151 ? 1.511 -11.250 -18.819 1.00 21.57 309 HIS D C 1
ATOM 2157 O O . HIS A 1 151 ? 0.970 -12.352 -18.771 1.00 21.47 309 HIS D O 1
ATOM 2170 N N . ARG A 1 152 ? 1.410 -10.419 -19.859 1.00 20.99 310 ARG D N 1
ATOM 2171 C CA . ARG A 1 152 ? 0.645 -10.705 -21.093 1.00 21.43 310 ARG D CA 1
ATOM 2172 C C . ARG A 1 152 ? -0.881 -10.676 -20.958 1.00 23.00 310 ARG D C 1
ATOM 2173 O O . ARG A 1 152 ? -1.581 -10.909 -21.944 1.00 28.12 310 ARG D O 1
ATOM 2194 N N . ASN A 1 153 ? -1.396 -10.384 -19.771 1.00 19.27 311 ASN D N 1
ATOM 2195 C CA . ASN A 1 153 ? -2.849 -10.454 -19.553 1.00 23.50 311 ASN D CA 1
ATOM 2196 C C . ASN A 1 153 ? -3.328 -9.393 -18.557 1.00 23.28 311 ASN D C 1
ATOM 2197 O O . ASN A 1 153 ? -4.227 -9.642 -17.759 1.00 24.85 311 ASN D O 1
ATOM 2208 N N . ILE A 1 154 ? -2.702 -8.218 -18.586 1.00 19.84 312 ILE D N 1
ATOM 2209 C CA . ILE A 1 154 ? -3.066 -7.136 -17.673 1.00 18.66 312 ILE D CA 1
ATOM 2210 C C . ILE A 1 154 ? -4.417 -6.550 -18.117 1.00 19.45 312 ILE D C 1
ATOM 2211 O O . ILE A 1 154 ? -4.558 -6.088 -19.251 1.00 20.30 312 ILE D O 1
ATOM 2227 N N . LYS A 1 155 ? -5.394 -6.580 -17.212 1.00 18.08 313 LYS D N 1
ATOM 2228 C CA . LYS A 1 155 ? -6.755 -6.104 -17.483 1.00 16.40 313 LYS D CA 1
ATOM 2229 C C . LYS A 1 155 ? -7.375 -5.731 -16.146 1.00 16.31 313 LYS D C 1
ATOM 2230 O O . LYS A 1 155 ? -6.930 -6.190 -15.091 1.00 16.95 313 LYS D O 1
ATOM 2249 N N . SER A 1 156 ? -8.414 -4.903 -16.165 1.00 16.67 314 SER D N 1
ATOM 2250 C CA . SER A 1 156 ? -9.049 -4.527 -14.910 1.00 16.04 314 SER D CA 1
ATOM 2251 C C . SER A 1 156 ? -9.731 -5.719 -14.219 1.00 15.61 314 SER D C 1
ATOM 2252 O O . SER A 1 156 ? -9.855 -5.738 -12.994 1.00 16.05 314 SER D O 1
ATOM 2260 N N . ALA A 1 157 ? -10.164 -6.713 -14.990 1.00 17.34 315 ALA D N 1
ATOM 2261 C CA . ALA A 1 157 ? -10.803 -7.891 -14.404 1.00 17.25 315 ALA D CA 1
ATOM 2262 C C . ALA A 1 157 ? -9.859 -8.734 -13.561 1.00 17.36 315 ALA D C 1
ATOM 2263 O O . ALA A 1 157 ? -10.318 -9.489 -12.696 1.00 23.05 315 ALA D O 1
ATOM 2270 N N . ASN A 1 158 ? -8.551 -8.597 -13.763 1.00 15.97 316 ASN D N 1
ATOM 2271 C CA . ASN A 1 158 ? -7.616 -9.391 -12.971 1.00 19.19 316 ASN D CA 1
ATOM 2272 C C . ASN A 1 158 ? -6.690 -8.539 -12.132 1.00 15.57 316 ASN D C 1
ATOM 2273 O O . ASN A 1 158 ? -5.573 -8.939 -11.793 1.00 18.24 316 ASN D O 1
ATOM 2284 N N . ILE A 1 159 ? -7.179 -7.363 -11.775 1.00 15.14 317 ILE D N 1
ATOM 2285 C CA . ILE A 1 159 ? -6.647 -6.617 -10.658 1.00 13.99 317 ILE D CA 1
ATOM 2286 C C . ILE A 1 159 ? -7.659 -6.710 -9.539 1.00 15.13 317 ILE D C 1
ATOM 2287 O O . ILE A 1 159 ? -8.785 -6.229 -9.656 1.00 15.66 317 ILE D O 1
ATOM 2303 N N . LEU A 1 160 ? -7.259 -7.377 -8.467 1.00 14.10 318 LEU D N 1
ATOM 2304 C CA . LEU A 1 160 ? -8.121 -7.631 -7.327 1.00 13.97 318 LEU D CA 1
ATOM 2305 C C . LEU A 1 160 ? -7.825 -6.629 -6.214 1.00 13.96 318 LEU D C 1
ATOM 2306 O O . LEU A 1 160 ? -6.766 -5.987 -6.213 1.00 15.08 318 LEU D O 1
ATOM 2322 N N . LEU A 1 161 ? -8.708 -6.544 -5.223 1.00 14.08 319 LEU D N 1
ATOM 2323 C CA . LEU A 1 161 ? -8.679 -5.480 -4.235 1.00 12.50 319 LEU D CA 1
ATOM 2324 C C . LEU A 1 161 ? -8.929 -6.047 -2.845 1.00 16.17 319 LEU D C 1
ATOM 2325 O O . LEU A 1 161 ? -9.962 -6.692 -2.616 1.00 15.47 319 LEU D O 1
ATOM 2341 N N . ASP A 1 162 ? -7.980 -5.834 -1.941 1.00 16.07 320 ASP D N 1
ATOM 2342 C CA . ASP A 1 162 ? -8.119 -6.308 -0.565 1.00 15.28 320 ASP D CA 1
ATOM 2343 C C . ASP A 1 162 ? -8.941 -5.316 0.268 1.00 15.58 320 ASP D C 1
ATOM 2344 O O . ASP A 1 162 ? -9.531 -4.373 -0.270 1.00 16.63 320 ASP D O 1
ATOM 2353 N N . GLU A 1 163 ? -9.010 -5.541 1.575 1.00 18.08 321 GLU D N 1
ATOM 2354 C CA . GLU A 1 163 ? -9.832 -4.705 2.446 1.00 19.23 321 GLU D CA 1
ATOM 2355 C C . GLU A 1 163 ? -9.355 -3.260 2.535 1.00 22.31 321 GLU D C 1
ATOM 2356 O O . GLU A 1 163 ? -10.099 -2.389 2.950 1.00 26.95 321 GLU D O 1
ATOM 2368 N N . ALA A 1 164 ? -8.104 -3.022 2.150 1.00 18.08 322 ALA D N 1
ATOM 2369 C CA . ALA A 1 164 ? -7.553 -1.670 2.094 1.00 19.84 322 ALA D CA 1
ATOM 2370 C C . ALA A 1 164 ? -7.584 -1.098 0.675 1.00 16.89 322 ALA D C 1
ATOM 2371 O O . ALA A 1 164 ? -6.990 -0.046 0.415 1.00 18.11 322 ALA D O 1
ATOM 2378 N N . PHE A 1 165 ? -8.249 -1.795 -0.248 1.00 15.50 323 PHE D N 1
ATOM 2379 C CA . PHE A 1 165 ? -8.294 -1.393 -1.653 1.00 15.07 323 PHE D CA 1
ATOM 2380 C C . PHE A 1 165 ? -6.885 -1.283 -2.238 1.00 16.66 323 PHE D C 1
ATOM 2381 O O . PHE A 1 165 ? -6.601 -0.432 -3.084 1.00 16.84 323 PHE D O 1
ATOM 2398 N N . THR A 1 166 ? -6.028 -2.181 -1.773 1.00 16.32 324 THR D N 1
ATOM 2399 C CA . THR A 1 166 ? -4.717 -2.395 -2.377 1.00 15.72 324 THR D CA 1
ATOM 2400 C C . THR A 1 166 ? -4.863 -3.262 -3.617 1.00 15.39 324 THR D C 1
ATOM 2401 O O . THR A 1 166 ? -5.529 -4.312 -3.581 1.00 15.37 324 THR D O 1
ATOM 2412 N N . ALA A 1 167 ? -4.257 -2.813 -4.715 1.00 15.64 325 ALA D N 1
ATOM 2413 C CA . ALA A 1 167 ? -4.300 -3.507 -5.992 1.00 15.25 325 ALA D CA 1
ATOM 2414 C C . ALA A 1 167 ? -3.420 -4.748 -5.980 1.00 13.04 325 ALA D C 1
ATOM 2415 O O . ALA A 1 167 ? -2.254 -4.691 -5.562 1.00 15.85 325 ALA D O 1
ATOM 2422 N N . LYS A 1 168 ? -3.981 -5.867 -6.426 1.00 14.82 326 LYS D N 1
ATOM 2423 C CA . LYS A 1 168 ? -3.286 -7.140 -6.491 1.00 15.66 326 LYS D CA 1
ATOM 2424 C C . LYS A 1 168 ? -3.487 -7.789 -7.843 1.00 15.87 326 LYS D C 1
ATOM 2425 O O . LYS A 1 168 ? -4.608 -8.217 -8.164 1.00 16.16 326 LYS D O 1
ATOM 2444 N N . ILE A 1 169 ? -2.427 -7.880 -8.633 1.00 14.65 327 ILE D N 1
ATOM 2445 C CA . ILE A 1 169 ? -2.503 -8.465 -9.968 1.00 15.62 327 ILE D CA 1
ATOM 2446 C C . ILE A 1 169 ? -2.627 -9.976 -9.882 1.00 16.04 327 ILE D C 1
ATOM 2447 O O . ILE A 1 169 ? -1.952 -10.622 -9.080 1.00 15.20 327 ILE D O 1
ATOM 2463 N N . SER A 1 170 ? -3.475 -10.524 -10.746 1.00 15.28 328 SER D N 1
ATOM 2464 C CA . SER A 1 170 ? -3.723 -11.963 -10.800 1.00 15.63 328 SER D CA 1
ATOM 2465 C C . SER A 1 170 ? -3.624 -12.452 -12.248 1.00 17.50 328 SER D C 1
ATOM 2466 O O . SER A 1 170 ? -3.250 -11.698 -13.156 1.00 19.42 328 SER D O 1
ATOM 2474 N N . ASP A 1 171 ? -3.962 -13.724 -12.447 1.00 17.52 329 ASP D N 1
ATOM 2475 C CA . ASP A 1 171 ? -4.058 -14.361 -13.768 1.00 20.64 329 ASP D CA 1
ATOM 2476 C C . ASP A 1 171 ? -2.722 -14.396 -14.515 1.00 22.06 329 ASP D C 1
ATOM 2477 O O . ASP A 1 171 ? -2.532 -13.701 -15.523 1.00 22.53 329 ASP D O 1
ATOM 2486 N N . PHE A 1 172 ? -1.823 -15.248 -14.030 1.00 23.15 330 PHE D N 1
ATOM 2487 C CA . PHE A 1 172 ? -0.463 -15.359 -14.561 1.00 22.31 330 PHE D CA 1
ATOM 2488 C C . PHE A 1 172 ? -0.291 -16.529 -15.519 1.00 25.62 330 PHE D C 1
ATOM 2489 O O . PHE A 1 172 ? 0.839 -16.886 -15.859 1.00 27.88 330 PHE D O 1
ATOM 2506 N N . GLY A 1 173 ? -1.400 -17.118 -15.944 1.00 29.05 331 GLY D N 1
ATOM 2507 C CA . GLY A 1 173 ? -1.379 -18.339 -16.731 1.00 44.55 331 GLY D CA 1
ATOM 2508 C C . GLY A 1 173 ? -0.789 -18.184 -18.120 1.00 29.51 331 GLY D C 1
ATOM 2509 O O . GLY A 1 173 ? -0.384 -19.175 -18.730 1.00 31.36 331 GLY D O 1
ATOM 2513 N N . LEU A 1 174 ? -0.755 -16.951 -18.619 1.00 28.07 332 LEU D N 1
ATOM 2514 C CA . LEU A 1 174 ? -0.163 -16.652 -19.921 1.00 31.75 332 LEU D CA 1
ATOM 2515 C C . LEU A 1 174 ? 1.192 -15.961 -19.766 1.00 26.70 332 LEU D C 1
ATOM 2516 O O . LEU A 1 174 ? 1.811 -15.560 -20.748 1.00 28.89 332 LEU D O 1
ATOM 2532 N N . ALA A 1 175 ? 1.666 -15.840 -18.531 1.00 28.61 333 ALA D N 1
ATOM 2533 C CA . ALA A 1 175 ? 2.912 -15.133 -18.272 1.00 29.88 333 ALA D CA 1
ATOM 2534 C C . ALA A 1 175 ? 4.088 -15.843 -18.940 1.00 28.33 333 ALA D C 1
ATOM 2535 O O . ALA A 1 175 ? 4.079 -17.067 -19.109 1.00 28.03 333 ALA D O 1
ATOM 2542 N N . ARG A 1 176 ? 5.097 -15.065 -19.315 1.00 26.50 334 ARG D N 1
ATOM 2543 C CA . ARG A 1 176 ? 6.311 -15.608 -19.920 1.00 27.54 334 ARG D CA 1
ATOM 2544 C C . ARG A 1 176 ? 7.523 -15.015 -19.220 1.00 26.31 334 ARG D C 1
ATOM 2545 O O . ARG A 1 176 ? 7.431 -13.977 -18.576 1.00 28.39 334 ARG D O 1
ATOM 2566 N N . ALA A 1 177 ? 8.666 -15.690 -19.347 1.00 29.16 335 ALA D N 1
ATOM 2567 C CA . ALA A 1 177 ? 9.902 -15.254 -18.707 1.00 48.39 335 ALA D CA 1
ATOM 2568 C C . ALA A 1 177 ? 11.042 -15.166 -19.722 1.00 56.05 335 ALA D C 1
ATOM 2569 O O . ALA A 1 177 ? 12.212 -15.062 -19.348 1.00 62.37 335 ALA D O 1
ATOM 2576 N N . SER A 1 178 ? 10.689 -15.218 -21.003 1.00 56.57 336 SER D N 1
ATOM 2577 C CA . SER A 1 178 ? 11.646 -15.042 -22.091 1.00 67.10 336 SER D CA 1
ATOM 2578 C C . SER A 1 178 ? 11.034 -14.129 -23.147 1.00 48.58 336 SER D C 1
ATOM 2579 O O . SER A 1 178 ? 9.844 -14.226 -23.453 1.00 34.74 336 SER D O 1
ATOM 2587 N N . GLU A 1 179 ? 11.848 -13.235 -23.694 1.00 39.69 337 GLU D N 1
ATOM 2588 C CA . GLU A 1 179 ? 11.379 -12.309 -24.722 1.00 44.14 337 GLU D CA 1
ATOM 2589 C C . GLU A 1 179 ? 11.562 -12.912 -26.113 1.00 46.67 337 GLU D C 1
ATOM 2590 O O . GLU A 1 179 ? 12.463 -13.721 -26.337 1.00 39.71 337 GLU D O 1
ATOM 2602 N N . LYS A 1 180 ? 10.686 -12.522 -27.033 1.00 42.17 338 LYS D N 1
ATOM 2603 C CA . LYS A 1 180 ? 10.741 -12.981 -28.420 1.00 52.93 338 LYS D CA 1
ATOM 2604 C C . LYS A 1 180 ? 10.355 -11.825 -29.335 1.00 50.94 338 LYS D C 1
ATOM 2605 O O . LYS A 1 180 ? 9.424 -11.084 -29.036 1.00 42.45 338 LYS D O 1
ATOM 2624 N N . PHE A 1 181 ? 11.054 -11.682 -30.459 1.00 38.72 339 PHE D N 1
ATOM 2625 C CA . PHE A 1 181 ? 10.893 -10.503 -31.306 1.00 52.25 339 PHE D CA 1
ATOM 2626 C C . PHE A 1 181 ? 10.447 -10.8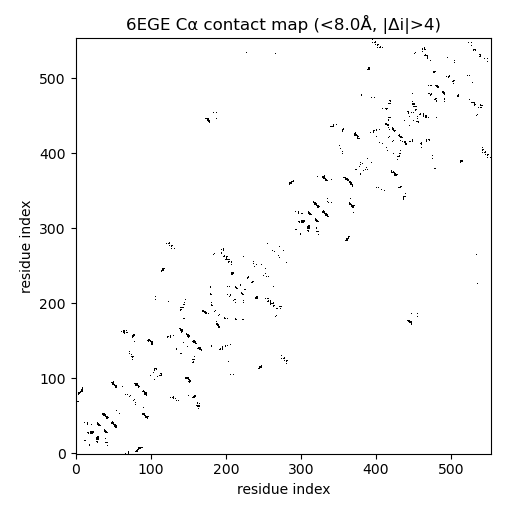47 -32.722 1.00 51.70 339 PHE D C 1
ATOM 2627 O O . P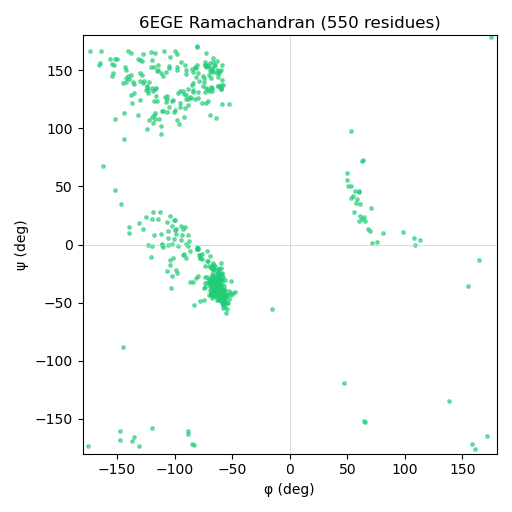HE A 1 181 ? 10.069 -9.963 -33.489 1.00 46.02 339 PHE D O 1
ATOM 2644 N N . ALA A 1 182 ? 10.476 -12.129 -33.064 1.00 58.21 340 ALA D N 1
ATOM 2645 C CA . ALA A 1 182 ? 9.965 -12.568 -34.355 1.00 66.50 340 ALA D CA 1
ATOM 2646 C C . ALA A 1 182 ? 8.457 -12.351 -34.390 1.00 88.37 340 ALA D C 1
ATOM 2647 O O . ALA A 1 182 ? 7.788 -12.435 -33.359 1.00 94.21 340 ALA D O 1
ATOM 2654 N N . GLN A 1 183 ? 7.931 -12.065 -35.577 1.00 93.23 341 GLN D N 1
ATOM 2655 C CA . GLN A 1 183 ? 6.503 -11.828 -35.755 1.00 82.67 341 GLN D CA 1
ATOM 2656 C C . GLN A 1 183 ? 5.913 -12.876 -36.680 1.00 76.67 341 GLN D C 1
ATOM 2657 O O . GLN A 1 183 ? 6.608 -13.421 -37.538 1.00 42.43 341 GLN D O 1
ATOM 2671 N N . THR A 1 184 ? 4.625 -13.150 -36.500 1.00 72.72 342 THR D N 1
ATOM 2672 C CA . THR A 1 184 ? 3.903 -14.084 -37.353 1.00 65.48 342 THR D CA 1
ATOM 2673 C C . THR A 1 184 ? 3.942 -13.596 -38.796 1.00 56.53 342 THR D C 1
ATOM 2674 O O . THR A 1 184 ? 4.021 -12.392 -39.043 1.00 39.81 342 THR D O 1
ATOM 2685 N N . VAL A 1 185 ? 3.898 -14.531 -39.741 1.00 46.25 343 VAL D N 1
ATOM 2686 C CA . VAL A 1 185 ? 3.840 -14.179 -41.158 1.00 74.07 343 VAL D CA 1
ATOM 2687 C C . VAL A 1 185 ? 2.390 -13.891 -41.546 1.00 64.59 343 VAL D C 1
ATOM 2688 O O . VAL A 1 185 ? 2.088 -12.839 -42.109 1.00 41.08 343 VAL D O 1
ATOM 2701 N N . MET A 1 186 ? 1.501 -14.824 -41.220 1.00 52.45 344 MET D N 1
ATOM 2702 C CA . MET A 1 186 ? 0.072 -14.651 -41.435 1.00 44.77 344 MET D CA 1
ATOM 2703 C C . MET A 1 186 ? -0.637 -14.671 -40.090 1.00 51.92 344 MET D C 1
ATOM 2704 O O . MET A 1 186 ? -0.364 -15.522 -39.246 1.00 52.27 344 MET D O 1
ATOM 2718 N N . THR A 1 187 ? -1.533 -13.716 -39.886 1.00 49.20 345 THR D N 1
ATOM 2719 C CA . THR A 1 187 ? -2.423 -13.746 -38.740 1.00 52.79 345 THR D CA 1
ATOM 2720 C C . THR A 1 187 ? -3.625 -14.579 -39.164 1.00 72.72 345 THR D C 1
ATOM 2721 O O . THR A 1 187 ? -4.212 -14.328 -40.214 1.00 75.21 345 THR D O 1
ATOM 2732 N N . SER A 1 188 ? -3.960 -15.589 -38.368 1.00 83.94 346 SER D N 1
ATOM 2733 C CA . SER A 1 188 ? -5.026 -16.524 -38.711 1.00 79.94 346 SER D CA 1
ATOM 2734 C C . SER A 1 188 ? -6.140 -16.458 -37.670 1.00 75.83 346 SER D C 1
ATOM 2735 O O . SER A 1 188 ? -5.960 -15.898 -36.587 1.00 62.60 346 SER D O 1
ATOM 2743 N N . THR A 1 194 ? -8.368 -8.248 -27.471 1.00 34.04 352 THR D N 1
ATOM 2744 C CA . THR A 1 194 ? -7.506 -7.371 -28.259 1.00 28.15 352 THR D CA 1
ATOM 2745 C C . THR A 1 194 ? -7.612 -5.935 -27.774 1.00 24.20 352 THR D C 1
ATOM 2746 O O . THR A 1 194 ? -6.775 -5.096 -28.124 1.00 21.83 352 THR D O 1
ATOM 2756 N N . ALA A 1 195 ? -8.623 -5.660 -26.948 1.00 23.24 353 ALA D N 1
ATOM 2757 C CA . ALA A 1 195 ? -8.877 -4.311 -26.467 1.00 19.79 353 ALA D CA 1
ATOM 2758 C C . ALA A 1 195 ? -7.771 -3.808 -25.549 1.00 23.31 353 ALA D C 1
ATOM 2759 O O . ALA A 1 195 ? -7.665 -2.617 -25.295 1.00 20.36 353 ALA D O 1
ATOM 2766 N N . TYR A 1 196 ? -6.949 -4.722 -25.059 1.00 19.01 354 TYR D N 1
ATOM 2767 C CA . TYR A 1 196 ? -5.827 -4.360 -24.208 1.00 17.51 354 TYR D CA 1
ATOM 2768 C C . TYR A 1 196 ? -4.478 -4.543 -24.869 1.00 19.37 354 TYR D C 1
ATOM 2769 O O . TYR A 1 196 ? -3.456 -4.263 -24.251 1.00 21.01 354 TYR D O 1
ATOM 2787 N N . MET A 1 197 ? -4.450 -5.040 -26.101 1.00 19.92 355 MET D N 1
ATOM 2788 C CA . MET A 1 197 ? -3.195 -5.504 -26.686 1.00 21.06 355 MET D CA 1
ATOM 2789 C C . MET A 1 197 ? -2.490 -4.475 -27.559 1.00 18.64 355 MET D C 1
ATOM 2790 O O . MET A 1 197 ? -3.095 -3.866 -28.430 1.00 22.55 355 MET D O 1
ATOM 2804 N N . ALA A 1 198 ? -1.188 -4.321 -27.324 1.00 20.63 356 ALA D N 1
ATOM 2805 C CA . ALA A 1 198 ? -0.332 -3.493 -28.165 1.00 20.06 356 ALA D CA 1
ATOM 2806 C C . ALA A 1 198 ? -0.204 -4.066 -29.576 1.00 21.01 356 ALA D C 1
ATOM 2807 O O . ALA A 1 198 ? -0.320 -5.277 -29.783 1.00 23.92 356 ALA D O 1
ATOM 2814 N N . PRO A 1 199 ? 0.055 -3.203 -30.559 1.00 24.49 357 PRO D N 1
ATOM 2815 C CA . PRO A 1 199 ? 0.237 -3.760 -31.907 1.00 35.30 357 PRO D CA 1
ATOM 2816 C C . PRO A 1 199 ? 1.311 -4.865 -31.998 1.00 23.68 357 PRO D C 1
ATOM 2817 O O . PRO A 1 199 ? 1.066 -5.902 -32.643 1.00 25.80 357 PRO D O 1
ATOM 2828 N N . GLU A 1 200 ? 2.459 -4.677 -31.357 1.00 25.92 358 GLU D N 1
ATOM 2829 C CA . GLU A 1 200 ? 3.527 -5.675 -31.473 1.00 24.78 358 GLU D CA 1
ATOM 2830 C C . GLU A 1 200 ? 3.108 -7.009 -30.825 1.00 26.79 358 GLU D C 1
ATOM 2831 O O . GLU A 1 200 ? 3.537 -8.078 -31.276 1.00 26.23 358 GLU D O 1
ATOM 2843 N N . ALA A 1 201 ? 2.261 -6.948 -29.795 1.00 26.32 359 ALA D N 1
ATOM 2844 C CA . ALA A 1 201 ? 1.752 -8.163 -29.157 1.00 23.10 359 ALA D CA 1
ATOM 2845 C C . ALA A 1 201 ? 0.820 -8.891 -30.115 1.00 22.44 359 ALA D C 1
ATOM 2846 O O . ALA A 1 201 ? 0.885 -10.113 -30.268 1.00 24.36 359 ALA D O 1
ATOM 2853 N N . LEU A 1 202 ? -0.002 -8.121 -30.825 1.00 23.17 360 LEU D N 1
ATOM 2854 C CA . LEU A 1 202 ? -0.895 -8.696 -31.819 1.00 27.45 360 LEU D CA 1
ATOM 2855 C C . LEU A 1 202 ? -0.112 -9.295 -32.974 1.00 25.50 360 LEU D C 1
ATOM 2856 O O . LEU A 1 202 ? -0.546 -10.261 -33.589 1.00 28.14 360 LEU D O 1
ATOM 2872 N N . ARG A 1 203 ? 1.053 -8.727 -33.254 1.00 25.49 361 ARG D N 1
ATOM 2873 C CA . ARG A 1 203 ? 1.942 -9.308 -34.259 1.00 29.13 361 ARG D CA 1
ATOM 2874 C C . ARG A 1 203 ? 2.759 -10.508 -33.771 1.00 28.08 361 ARG D C 1
ATOM 2875 O O . ARG A 1 203 ? 3.436 -11.149 -34.560 1.00 31.14 361 ARG D O 1
ATOM 2896 N N . GLY A 1 204 ? 2.720 -10.779 -32.470 1.00 30.38 362 GLY D N 1
ATOM 2897 C CA . GLY A 1 204 ? 3.354 -11.974 -31.935 1.00 33.48 362 GLY D CA 1
ATOM 2898 C C . GLY A 1 204 ? 4.619 -11.763 -31.116 1.00 32.84 362 GLY D C 1
ATOM 2899 O O . GLY A 1 204 ? 5.208 -12.736 -30.649 1.00 33.42 362 GLY D O 1
ATOM 2903 N N . GLU A 1 205 ? 5.084 -10.547 -30.925 1.00 27.98 363 GLU D N 1
ATOM 2904 C CA . GLU A 1 205 ? 6.198 -10.314 -30.039 1.00 33.91 363 GLU D CA 1
ATOM 2905 C C . GLU A 1 205 ? 5.816 -10.546 -28.587 1.00 31.04 363 GLU D C 1
ATOM 2906 O O . GLU A 1 205 ? 4.700 -10.427 -28.231 1.00 29.84 363 GLU D O 1
ATOM 2918 N N . ILE A 1 206 ? 6.801 -10.931 -27.808 1.00 29.82 364 ILE D N 1
ATOM 2919 C CA . ILE A 1 206 ? 6.662 -11.120 -26.378 1.00 39.15 364 ILE D CA 1
ATOM 2920 C C . ILE A 1 206 ? 7.660 -10.220 -25.729 1.00 23.36 364 ILE D C 1
ATOM 2921 O O . ILE A 1 206 ? 8.838 -10.477 -25.766 1.00 27.56 364 ILE D O 1
ATOM 2937 N N . THR A 1 207 ? 7.167 -9.150 -25.126 1.00 25.64 365 THR D N 1
ATOM 2938 C CA . THR A 1 207 ? 7.980 -8.122 -24.531 1.00 27.39 365 THR D CA 1
ATOM 2939 C C . THR A 1 207 ? 7.253 -7.387 -23.393 1.00 24.95 365 THR D C 1
ATOM 2940 O O . THR A 1 207 ? 6.111 -7.200 -23.427 1.00 22.42 365 THR D O 1
ATOM 2951 N N . PRO A 1 208 ? 8.105 -6.957 -22.362 1.00 23.42 366 PRO D N 1
ATOM 2952 C CA . PRO A 1 208 ? 7.431 -6.244 -21.278 1.00 23.12 366 PRO D CA 1
ATOM 2953 C C . PRO A 1 208 ? 6.758 -4.956 -21.706 1.00 20.14 366 PRO D C 1
ATOM 2954 O O . PRO A 1 208 ? 5.835 -4.500 -21.085 1.00 20.86 366 PRO D O 1
ATOM 2965 N N . LYS A 1 209 ? 7.231 -4.374 -22.777 1.00 23.63 367 LYS D N 1
ATOM 2966 C CA . LYS A 1 209 ? 6.698 -3.129 -23.264 1.00 21.92 367 LYS D CA 1
ATOM 2967 C C . LYS A 1 209 ? 5.233 -3.273 -23.614 1.00 22.50 367 LYS D C 1
ATOM 2968 O O . LYS A 1 209 ? 4.527 -2.319 -23.570 1.00 22.68 367 LYS D O 1
ATOM 2987 N N . SER A 1 210 ? 4.798 -4.465 -23.941 1.00 20.84 368 SER D N 1
ATOM 2988 C CA . SER A 1 210 ? 3.392 -4.703 -24.227 1.00 20.53 368 SER D CA 1
ATOM 2989 C C . SER A 1 210 ? 2.544 -4.656 -22.957 1.00 21.68 368 SER D C 1
ATOM 2990 O O . SER A 1 210 ? 1.355 -4.322 -23.022 1.00 19.63 368 SER D O 1
ATOM 2998 N N . ASP A 1 211 ? 3.137 -4.981 -21.805 1.00 18.59 369 ASP D N 1
ATOM 2999 C CA . ASP A 1 211 ? 2.395 -4.880 -20.553 1.00 19.66 369 ASP D CA 1
ATOM 3000 C C . ASP A 1 211 ? 2.080 -3.416 -20.257 1.00 19.31 369 ASP D C 1
ATOM 3001 O O . ASP A 1 211 ? 1.031 -3.097 -19.686 1.00 16.94 369 ASP D O 1
ATOM 3010 N N . ILE A 1 212 ? 3.001 -2.535 -20.631 1.00 16.81 370 ILE D N 1
ATOM 3011 C CA . ILE A 1 212 ? 2.821 -1.109 -20.406 1.00 16.46 370 ILE D CA 1
ATOM 3012 C C . ILE A 1 212 ? 1.617 -0.622 -21.204 1.00 16.84 370 ILE D C 1
ATOM 3013 O O . ILE A 1 212 ? 0.788 0.147 -20.709 1.00 16.74 370 ILE D O 1
ATOM 3029 N N . TYR A 1 213 ? 1.495 -1.075 -22.448 1.00 17.25 371 TYR D N 1
ATOM 3030 C CA . TYR A 1 213 ? 0.371 -0.686 -23.280 1.00 17.64 371 TYR D CA 1
ATOM 3031 C C . TYR A 1 213 ? -0.949 -1.098 -22.615 1.00 17.32 371 TYR D C 1
ATOM 3032 O O . TYR A 1 213 ? -1.860 -0.280 -22.460 1.00 16.37 371 TYR D O 1
ATOM 3050 N N . SER A 1 214 ? -1.019 -2.353 -22.173 1.00 18.06 372 SER D N 1
ATOM 3051 C CA . SER A 1 214 ? -2.215 -2.840 -21.500 1.00 15.80 372 SER D CA 1
ATOM 3052 C C . SER A 1 214 ? -2.535 -2.012 -20.263 1.00 15.92 372 SER D C 1
ATOM 3053 O O . SER A 1 214 ? -3.688 -1.705 -20.001 1.00 15.44 372 SER D O 1
ATOM 3061 N N . PHE A 1 215 ? -1.508 -1.666 -19.506 1.00 15.26 373 PHE D N 1
ATOM 3062 C CA . PHE A 1 215 ? -1.705 -0.842 -18.326 1.00 14.57 373 PHE D CA 1
ATOM 3063 C C . PHE A 1 215 ? -2.262 0.525 -18.703 1.00 15.96 373 PHE D C 1
ATOM 3064 O O . PHE A 1 215 ? -3.047 1.105 -17.942 1.00 14.59 373 PHE D O 1
ATOM 3081 N N . GLY A 1 216 ? -1.941 1.014 -19.895 1.00 15.90 374 GLY D N 1
ATOM 3082 C CA . GLY A 1 216 ? -2.439 2.307 -20.323 1.00 15.56 374 GLY D CA 1
ATOM 3083 C C . GLY A 1 216 ? -3.948 2.239 -20.471 1.00 14.97 374 GLY D C 1
ATOM 3084 O O . GLY A 1 216 ? -4.666 3.170 -20.127 1.00 16.39 374 GLY D O 1
ATOM 3088 N N . VAL A 1 217 ? -4.444 1.120 -20.998 1.00 14.69 375 VAL D N 1
ATOM 3089 C CA . VAL A 1 217 ? -5.889 0.943 -21.115 1.00 15.39 375 VAL D CA 1
ATOM 3090 C C . VAL A 1 217 ? -6.537 0.882 -19.722 1.00 17.00 375 VAL D C 1
ATOM 3091 O O . VAL A 1 217 ? -7.559 1.510 -19.480 1.00 17.02 375 VAL D O 1
ATOM 3104 N N . VAL A 1 218 ? -5.938 0.141 -18.793 1.00 14.61 376 VAL D N 1
ATOM 3105 C CA . VAL A 1 218 ? -6.428 0.119 -17.417 1.00 14.16 376 VAL D CA 1
ATOM 3106 C C . VAL A 1 218 ? -6.470 1.532 -16.827 1.00 16.04 376 VAL D C 1
ATOM 3107 O O . VAL A 1 218 ? -7.436 1.890 -16.162 1.00 14.32 376 VAL D O 1
ATOM 3120 N N . LEU A 1 219 ? -5.442 2.342 -17.056 1.00 15.35 377 LEU D N 1
ATOM 3121 C CA . LEU A 1 219 ? -5.491 3.718 -16.572 1.00 13.78 377 LEU D CA 1
ATOM 3122 C C . LEU A 1 219 ? -6.684 4.502 -17.138 1.00 14.77 377 LEU D C 1
ATOM 3123 O O . LEU A 1 219 ? -7.307 5.305 -16.441 1.00 16.04 377 LEU D O 1
ATOM 3139 N N . LEU A 1 220 ? -6.988 4.299 -18.419 1.00 15.06 378 LEU D N 1
ATOM 3140 C CA . LEU A 1 220 ? -8.183 4.922 -18.989 1.00 15.91 378 LEU D CA 1
ATOM 3141 C C . LEU A 1 220 ? -9.455 4.422 -18.337 1.00 15.28 378 LEU D C 1
ATOM 3142 O O . LEU A 1 220 ? -10.356 5.208 -18.076 1.00 16.35 378 LEU D O 1
ATOM 3158 N N . GLU A 1 221 ? -9.528 3.132 -18.025 1.00 16.21 379 GLU D N 1
ATOM 3159 C CA . GLU A 1 221 ? -10.695 2.639 -17.290 1.00 16.29 379 GLU D CA 1
ATOM 3160 C C . GLU A 1 221 ? -10.823 3.311 -15.912 1.00 14.39 379 GLU D C 1
ATOM 3161 O O . GLU A 1 221 ? -11.920 3.662 -15.473 1.00 16.40 379 GLU D O 1
ATOM 3173 N N . ILE A 1 222 ? -9.700 3.470 -15.231 1.00 14.52 380 ILE D N 1
ATOM 3174 C CA . ILE A 1 222 ? -9.692 4.116 -13.919 1.00 14.32 380 ILE D CA 1
ATOM 3175 C C . ILE A 1 222 ? -10.166 5.571 -14.028 1.00 14.02 380 ILE D C 1
ATOM 3176 O O . ILE A 1 222 ? -10.949 6.046 -13.201 1.00 16.67 380 ILE D O 1
ATOM 3192 N N . ILE A 1 223 ? -9.710 6.300 -15.046 1.00 15.17 381 ILE D N 1
ATOM 3193 C CA . ILE A 1 223 ? -10.092 7.702 -15.177 1.00 18.14 381 ILE D CA 1
ATOM 3194 C C . ILE A 1 223 ? -11.575 7.854 -15.521 1.00 16.92 381 ILE D C 1
ATOM 3195 O O . ILE A 1 223 ? -12.263 8.755 -15.026 1.00 18.55 381 ILE D O 1
ATOM 3211 N N . THR A 1 224 ? -12.043 6.995 -16.424 1.00 16.18 382 THR D N 1
ATOM 3212 C CA . THR A 1 224 ? -13.356 7.158 -17.051 1.00 17.72 382 THR D CA 1
ATOM 3213 C C . THR A 1 224 ? -14.485 6.325 -16.459 1.00 19.39 382 THR D C 1
ATOM 3214 O O . THR A 1 224 ? -15.659 6.661 -16.627 1.00 21.74 382 THR D O 1
ATOM 3225 N N . GLY A 1 225 ? -14.141 5.239 -15.780 1.00 18.71 383 GLY D N 1
ATOM 3226 C CA . GLY A 1 225 ? -15.150 4.287 -15.349 1.00 20.92 383 GLY D CA 1
ATOM 3227 C C . GLY A 1 225 ? -15.782 3.493 -16.483 1.00 20.97 383 GLY D C 1
ATOM 3228 O O . GLY A 1 225 ? -16.773 2.800 -16.262 1.00 23.33 383 GLY D O 1
ATOM 3232 N N . LEU A 1 226 ? -15.203 3.569 -17.683 1.00 19.80 384 LEU D N 1
ATOM 3233 C CA . LEU A 1 226 ? -15.740 2.896 -18.863 1.00 21.77 384 LEU D CA 1
ATOM 3234 C C . LEU A 1 226 ? -15.038 1.566 -19.137 1.00 22.22 384 LEU D C 1
ATOM 3235 O O . LEU A 1 226 ? -13.856 1.412 -18.827 1.00 20.55 384 LEU D O 1
ATOM 3251 N N . PRO A 1 227 ? -15.754 0.603 -19.737 1.00 22.75 385 PRO D N 1
ATOM 3252 C CA . PRO A 1 227 ? -15.131 -0.679 -20.089 1.00 24.55 385 PRO D CA 1
ATOM 3253 C C . PRO A 1 227 ? -14.167 -0.541 -21.265 1.00 23.24 385 PRO D C 1
ATOM 3254 O O . PRO A 1 227 ? -14.327 0.356 -22.100 1.00 23.06 385 PRO D O 1
ATOM 3265 N N . ALA A 1 228 ? -13.179 -1.427 -21.333 1.00 22.48 386 ALA D N 1
ATOM 3266 C CA . ALA A 1 228 ? -12.177 -1.376 -22.392 1.00 22.98 386 ALA D CA 1
ATOM 3267 C C . ALA A 1 228 ? -12.771 -1.503 -23.789 1.00 22.89 386 ALA D C 1
ATOM 3268 O O . ALA A 1 228 ? -12.225 -0.959 -24.745 1.00 24.47 386 ALA D O 1
ATOM 3275 N N . VAL A 1 229 ? -13.881 -2.224 -23.921 1.00 24.34 387 VAL D N 1
ATOM 3276 C CA . VAL A 1 229 ? -14.597 -2.278 -25.186 1.00 24.38 387 VAL D CA 1
ATOM 3277 C C . VAL A 1 229 ? -16.098 -2.236 -24.922 1.00 26.72 387 VAL D C 1
ATOM 3278 O O . VAL A 1 229 ? -16.590 -2.795 -23.935 1.00 29.00 387 VAL D O 1
ATOM 3291 N N . ASP A 1 230 ? -16.803 -1.539 -25.803 1.00 29.37 388 ASP D N 1
ATOM 3292 C CA . ASP A 1 230 ? -18.253 -1.477 -25.752 1.00 33.44 388 ASP D CA 1
ATOM 3293 C C . ASP A 1 230 ? -18.795 -1.453 -27.180 1.00 34.94 388 ASP D C 1
ATOM 3294 O O . ASP A 1 230 ? -18.581 -0.497 -27.929 1.00 33.22 388 ASP D O 1
ATOM 3303 N N . GLU A 1 231 ? -19.491 -2.525 -27.541 1.00 37.14 389 GLU D N 1
ATOM 3304 C CA . GLU A 1 231 ? -20.043 -2.691 -28.888 1.00 51.00 389 GLU D CA 1
ATOM 3305 C C . GLU A 1 231 ? -20.985 -1.557 -29.292 1.00 53.48 389 GLU D C 1
ATOM 3306 O O . GLU A 1 231 ? -21.131 -1.249 -30.480 1.00 49.97 389 GLU D O 1
ATOM 3318 N N . HIS A 1 232 ? -21.627 -0.945 -28.302 1.00 54.64 390 HIS D N 1
ATOM 3319 C CA . HIS A 1 232 ? -22.667 0.045 -28.554 1.00 57.46 390 HIS D CA 1
ATOM 3320 C C . HIS A 1 232 ? -22.164 1.478 -28.397 1.00 59.76 390 HIS D C 1
ATOM 3321 O O . HIS A 1 232 ? -22.939 2.430 -28.500 1.00 57.75 390 HIS D O 1
ATOM 3334 N N . ARG A 1 233 ? -20.864 1.623 -28.161 1.00 38.15 391 ARG D N 1
ATOM 3335 C CA . ARG A 1 233 ? -20.261 2.926 -27.914 1.00 31.22 391 ARG D CA 1
ATOM 3336 C C . ARG A 1 233 ? -19.469 3.422 -29.121 1.00 34.71 391 ARG D C 1
ATOM 3337 O O . ARG A 1 233 ? -18.971 2.624 -29.919 1.00 37.68 391 ARG D O 1
ATOM 3358 N N . GLU A 1 234 ? -19.348 4.742 -29.238 1.00 33.02 392 GLU D N 1
ATOM 3359 C CA . GLU A 1 234 ? -18.442 5.354 -30.202 1.00 38.20 392 GLU D CA 1
ATOM 3360 C C . GLU A 1 234 ? -17.399 6.153 -29.437 1.00 38.77 392 GLU D C 1
ATOM 3361 O O . GLU A 1 234 ? -17.735 7.158 -28.813 1.00 36.11 392 GLU D O 1
ATOM 3373 N N . PRO A 1 235 ? -16.130 5.708 -29.460 1.00 32.73 393 PRO D N 1
ATOM 3374 C CA . PRO A 1 235 ? -15.551 4.540 -30.138 1.00 34.82 393 PRO D CA 1
ATOM 3375 C C . PRO A 1 235 ? -15.780 3.245 -29.368 1.00 33.14 393 PRO D C 1
ATOM 3376 O O . PRO A 1 235 ? -15.925 3.282 -28.147 1.00 29.41 393 PRO D O 1
ATOM 3387 N N . GLN A 1 236 ? -15.782 2.114 -30.065 1.00 29.44 394 GLN D N 1
ATOM 3388 C CA . GLN A 1 236 ? -15.959 0.822 -29.416 1.00 32.10 394 GLN D CA 1
ATOM 3389 C C . GLN A 1 236 ? -14.792 0.524 -28.489 1.00 28.64 394 GLN D C 1
ATOM 3390 O O . GLN A 1 236 ? -15.005 0.077 -27.371 1.00 27.00 394 GLN D O 1
ATOM 3404 N N . LEU A 1 237 ? -13.566 0.793 -28.933 1.00 27.75 395 LEU D N 1
ATOM 3405 C CA . LEU A 1 237 ? -12.394 0.574 -28.075 1.00 22.77 395 LEU D CA 1
ATOM 3406 C C . LEU A 1 237 ? -12.028 1.820 -27.280 1.00 22.53 395 LEU D C 1
ATOM 3407 O O . LEU A 1 237 ? -11.918 2.915 -27.829 1.00 25.61 395 LEU D O 1
ATOM 3423 N N . LEU A 1 238 ? -11.854 1.647 -25.972 1.00 22.33 396 LEU D N 1
ATOM 3424 C CA . LEU A 1 238 ? -11.556 2.770 -25.088 1.00 20.56 396 LEU D CA 1
ATOM 3425 C C . LEU A 1 238 ? -10.235 3.452 -25.478 1.00 19.88 396 LEU D C 1
ATOM 3426 O O . LEU A 1 238 ? -10.115 4.686 -25.412 1.00 22.11 396 LEU D O 1
ATOM 3442 N N . LEU A 1 239 ? -9.290 2.685 -25.974 1.00 20.76 397 LEU D N 1
ATOM 3443 C CA . LEU A 1 239 ? -8.024 3.235 -26.346 1.00 20.17 397 LEU D CA 1
ATOM 3444 C C . LEU A 1 239 ? -8.147 4.281 -27.445 1.00 24.30 397 LEU D C 1
ATOM 3445 O O . LEU A 1 239 ? -7.300 5.082 -27.593 1.00 22.96 397 LEU D O 1
ATOM 3461 N N . ASP A 1 240 ? -9.233 4.226 -28.175 1.00 22.62 398 ASP D N 1
ATOM 3462 C CA . ASP A 1 240 ? -9.446 5.182 -29.261 1.00 26.76 398 ASP D CA 1
ATOM 3463 C C . ASP A 1 240 ? -9.865 6.565 -28.780 1.00 25.54 398 ASP D C 1
ATOM 3464 O O . ASP A 1 240 ? -9.928 7.497 -29.577 1.00 26.88 398 ASP D O 1
ATOM 3473 N N . ILE A 1 241 ? -10.156 6.728 -27.488 1.00 24.49 399 ILE D N 1
ATOM 3474 C CA . ILE A 1 241 ? -10.510 8.073 -27.034 1.00 26.61 399 ILE D CA 1
ATOM 3475 C C . ILE A 1 241 ? -9.290 8.998 -27.046 1.00 23.64 399 ILE D C 1
ATOM 3476 O O . ILE A 1 241 ? -9.420 10.218 -27.046 1.00 26.65 399 ILE D O 1
ATOM 3492 N N . LYS A 1 242 ? -8.103 8.407 -27.073 1.00 25.78 400 LYS D N 1
ATOM 3493 C CA . LYS A 1 242 ? -6.870 9.170 -27.163 1.00 27.42 400 LYS D CA 1
ATOM 3494 C C . LYS A 1 242 ? -6.882 10.054 -28.418 1.00 28.97 400 LYS D C 1
ATOM 3495 O O . LYS A 1 242 ? -6.507 11.232 -28.371 1.00 29.72 400 LYS D O 1
ATOM 3514 N N . GLU A 1 243 ? -7.353 9.509 -29.534 1.00 29.89 401 GLU D N 1
ATOM 3515 C CA . GLU A 1 243 ? -7.444 10.294 -30.762 1.00 29.50 401 GLU D CA 1
ATOM 3516 C C . GLU A 1 243 ? -8.411 11.465 -30.612 1.00 35.39 401 GLU D C 1
ATOM 3517 O O . GLU A 1 243 ? -8.119 12.580 -31.053 1.00 35.36 401 GLU D O 1
ATOM 3529 N N . GLU A 1 244 ? -9.570 11.206 -30.011 1.00 31.33 402 GLU D N 1
ATOM 3530 C CA . GLU A 1 244 ? -10.583 12.239 -29.839 1.00 29.56 402 GLU D CA 1
ATOM 3531 C C . GLU A 1 244 ? -10.056 13.404 -29.030 1.00 33.78 402 GLU D C 1
ATOM 3532 O O . GLU A 1 244 ? -10.318 14.566 -29.349 1.00 35.40 402 GLU D O 1
ATOM 3544 N N . ILE A 1 245 ? -9.328 13.092 -27.967 1.00 27.82 403 ILE D N 1
ATOM 3545 C CA . ILE A 1 245 ? -8.817 14.125 -27.091 1.00 37.60 403 ILE D CA 1
ATOM 3546 C C . ILE A 1 245 ? -7.739 14.938 -27.800 1.00 36.71 403 ILE D C 1
ATOM 3547 O O . ILE A 1 245 ? -7.687 16.163 -27.670 1.00 35.19 403 ILE D O 1
ATOM 3563 N N . GLU A 1 246 ? -6.898 14.259 -28.573 1.00 31.90 404 GLU D N 1
ATOM 3564 C CA . GLU A 1 246 ? -5.848 14.942 -29.320 1.00 34.99 404 GLU D CA 1
ATOM 3565 C C . GLU A 1 246 ? -6.438 15.836 -30.420 1.00 35.16 404 GLU D C 1
ATOM 3566 O O . GLU A 1 246 ? -5.879 16.881 -30.744 1.00 38.29 404 GLU D O 1
ATOM 3578 N N . ASP A 1 247 ? -7.583 15.442 -30.968 1.00 36.23 405 ASP D N 1
ATOM 3579 C CA . ASP A 1 247 ? -8.257 16.247 -31.993 1.00 44.12 405 ASP D CA 1
ATOM 3580 C C . ASP A 1 247 ? -9.018 17.433 -31.404 1.00 52.79 405 ASP D C 1
ATOM 3581 O O . ASP A 1 247 ? -9.465 18.321 -32.138 1.00 40.57 405 ASP D O 1
ATOM 3590 N N . GLU A 1 248 ? -9.156 17.431 -30.081 1.00 43.87 406 GLU D N 1
ATOM 3591 C CA . GLU A 1 248 ? -9.959 18.408 -29.352 1.00 52.03 406 GLU D CA 1
ATOM 3592 C C . GLU A 1 248 ? -11.451 18.294 -29.670 1.00 49.00 406 GLU D C 1
ATOM 3593 O O . GLU A 1 248 ? -12.214 19.231 -29.440 1.00 46.39 406 GLU D O 1
ATOM 3605 N N . GLU A 1 249 ? -11.868 17.139 -30.182 1.00 41.26 407 GLU D N 1
ATOM 3606 C CA . GLU A 1 249 ? -13.289 16.854 -30.354 1.00 56.03 407 GLU D CA 1
ATOM 3607 C C . GLU A 1 249 ? -13.921 16.576 -28.991 1.00 44.57 407 GLU D C 1
ATOM 3608 O O . GLU A 1 249 ? -15.094 16.886 -28.757 1.00 40.14 407 GLU D O 1
ATOM 3620 N N . LYS A 1 250 ? -13.128 15.978 -28.105 1.00 37.50 408 LYS D N 1
ATOM 3621 C CA . LYS A 1 250 ? -13.504 15.756 -26.714 1.00 38.05 408 LYS D CA 1
ATOM 3622 C C . LYS A 1 250 ? -12.376 16.264 -25.823 1.00 36.11 408 LYS D C 1
ATOM 3623 O O . LYS A 1 250 ? -11.232 16.395 -26.267 1.00 33.40 408 LYS D O 1
ATOM 3642 N N . THR A 1 251 ? -12.699 16.545 -24.566 1.00 33.89 409 THR D N 1
ATOM 3643 C CA . THR A 1 251 ? -11.692 16.915 -23.582 1.00 34.61 409 THR D CA 1
ATOM 3644 C C . THR A 1 251 ? -11.533 15.776 -22.589 1.00 30.44 409 THR D C 1
ATOM 3645 O O . THR A 1 251 ? -12.355 14.860 -22.544 1.00 30.08 409 THR D O 1
ATOM 3656 N N . ILE A 1 252 ? -10.466 15.829 -21.805 1.00 30.41 410 ILE D N 1
ATOM 3657 C CA . ILE A 1 252 ? -10.288 14.880 -20.719 1.00 33.16 410 ILE D CA 1
ATOM 3658 C C . ILE A 1 252 ? -11.482 14.967 -19.775 1.00 30.83 410 ILE D C 1
ATOM 3659 O O . ILE A 1 252 ? -12.038 13.946 -19.383 1.00 28.69 410 ILE D O 1
ATOM 3675 N N . GLU A 1 253 ? -11.909 16.187 -19.459 1.00 36.09 411 GLU D N 1
ATOM 3676 C CA . GLU A 1 253 ? -13.043 16.387 -18.559 1.00 42.31 411 GLU D CA 1
ATOM 3677 C C . GLU A 1 253 ? -14.317 15.731 -19.074 1.00 34.46 411 GLU D C 1
ATOM 3678 O O . GLU A 1 253 ? -15.127 15.249 -18.286 1.00 40.72 411 GLU D O 1
ATOM 3690 N N . ASP A 1 254 ? -14.502 15.717 -20.391 1.00 32.00 412 ASP D N 1
ATOM 3691 C CA . ASP A 1 254 ? -15.679 15.090 -20.971 1.00 31.02 412 ASP D CA 1
ATOM 3692 C C . ASP A 1 254 ? -15.719 13.616 -20.590 1.00 31.97 412 ASP D C 1
ATOM 3693 O O . ASP A 1 254 ? -16.803 13.034 -20.487 1.00 32.03 412 ASP D O 1
ATOM 3702 N N . TYR A 1 255 ? -14.544 13.023 -20.371 1.00 29.45 413 TYR D N 1
ATOM 3703 C CA . TYR A 1 255 ? -14.450 11.580 -20.150 1.00 29.19 413 TYR D CA 1
ATOM 3704 C C . TYR A 1 255 ? -14.288 11.174 -18.692 1.00 24.49 413 TYR D C 1
ATOM 3705 O O . TYR A 1 255 ? -14.419 9.999 -18.371 1.00 27.50 413 TYR D O 1
ATOM 3723 N N . ILE A 1 256 ? -14.007 12.124 -17.809 1.00 24.25 414 ILE D N 1
ATOM 3724 C CA . ILE A 1 256 ? -13.781 11.771 -16.414 1.00 22.21 414 ILE D CA 1
ATOM 3725 C C . ILE A 1 256 ? -15.051 11.149 -15.834 1.00 26.16 414 ILE D C 1
ATOM 3726 O O . ILE A 1 256 ? -16.155 11.632 -16.084 1.00 26.75 414 ILE D O 1
ATOM 3742 N N . ASP A 1 257 ? -14.888 10.064 -15.079 1.00 22.01 415 ASP D N 1
ATOM 3743 C CA . ASP A 1 257 ? -16.013 9.416 -14.400 1.00 24.21 415 ASP D CA 1
ATOM 3744 C C . ASP A 1 257 ? -16.771 10.450 -13.570 1.00 23.61 415 ASP D C 1
ATOM 3745 O O . ASP A 1 257 ? -16.199 11.091 -12.692 1.00 28.45 415 ASP D O 1
ATOM 3754 N N . LYS A 1 258 ? -18.050 10.621 -13.864 1.00 29.50 416 LYS D N 1
ATOM 3755 C CA . LYS A 1 258 ? -18.828 11.651 -13.193 1.00 30.87 416 LYS D CA 1
ATOM 3756 C C . LYS A 1 258 ? -19.293 11.189 -11.819 1.00 31.48 416 LYS D C 1
ATOM 3757 O O . LYS A 1 258 ? -19.910 11.950 -11.077 1.00 30.91 416 LYS D O 1
ATOM 3776 N N . LYS A 1 259 ? -18.963 9.950 -11.467 1.00 29.00 417 LYS D N 1
ATOM 3777 C CA . LYS A 1 259 ? -19.448 9.378 -10.215 1.00 28.96 417 LYS D CA 1
ATOM 3778 C C . LYS A 1 259 ? -18.529 9.606 -9.009 1.00 31.04 417 LYS D C 1
ATOM 3779 O O . LYS A 1 259 ? -18.943 9.355 -7.885 1.00 36.51 417 LYS D O 1
ATOM 3798 N N . MET A 1 260 ? -17.297 10.079 -9.222 1.00 33.97 418 MET D N 1
ATOM 3799 C CA . MET A 1 260 ? -16.439 10.477 -8.092 1.00 32.39 418 MET D CA 1
ATOM 3800 C C . MET A 1 260 ? -16.507 11.992 -7.888 1.00 40.32 418 MET D C 1
ATOM 3801 O O . MET A 1 260 ? -16.972 12.712 -8.773 1.00 41.49 418 MET D O 1
ATOM 3815 N N . ASN A 1 261 ? -16.066 12.470 -6.722 1.00 46.58 419 ASN D N 1
ATOM 3816 C CA . ASN A 1 261 ? -16.197 13.888 -6.375 1.00 67.36 419 ASN D CA 1
ATOM 3817 C C . ASN A 1 261 ? -14.988 14.498 -5.659 1.00 67.87 419 ASN D C 1
ATOM 3818 O O . ASN A 1 261 ? -15.067 15.620 -5.159 1.00 60.18 419 ASN D O 1
ATOM 3829 N N . ASP A 1 262 ? -13.883 13.761 -5.602 1.00 67.77 420 ASP D N 1
ATOM 3830 C CA . ASP A 1 262 ? -12.651 14.266 -4.998 1.00 70.98 420 ASP D CA 1
ATOM 3831 C C . ASP A 1 262 ? -11.530 14.293 -6.029 1.00 62.59 420 ASP D C 1
ATOM 3832 O O . ASP A 1 262 ? -10.348 14.288 -5.677 1.00 62.24 420 ASP D O 1
ATOM 3841 N N . ALA A 1 263 ? -11.908 14.323 -7.303 1.00 53.88 421 ALA D N 1
ATOM 3842 C CA . ALA A 1 263 ? -10.943 14.301 -8.395 1.00 47.96 421 ALA D CA 1
ATOM 3843 C C . ALA A 1 263 ? -10.552 15.710 -8.822 1.00 53.52 421 ALA D C 1
ATOM 3844 O O . ALA A 1 263 ? -11.357 16.427 -9.414 1.00 57.90 421 ALA D O 1
ATOM 3851 N N . ASP A 1 264 ? -9.318 16.108 -8.522 1.00 51.11 422 ASP D N 1
ATOM 3852 C CA . ASP A 1 264 ? -8.820 17.406 -8.967 1.00 54.76 422 ASP D CA 1
ATOM 3853 C C . ASP A 1 264 ? -8.284 17.290 -10.394 1.00 46.97 422 ASP D C 1
ATOM 3854 O O . ASP A 1 264 ? -7.621 16.313 -10.747 1.00 31.52 422 ASP D O 1
ATOM 3863 N N . SER A 1 265 ? -8.588 18.300 -11.202 1.00 34.58 423 SER D N 1
ATOM 3864 C CA . SER A 1 265 ? -8.369 18.269 -12.646 1.00 44.25 423 SER D CA 1
ATOM 3865 C C . SER A 1 265 ? -6.909 18.047 -13.034 1.00 32.17 423 SER D C 1
ATOM 3866 O O . SER A 1 265 ? -6.610 17.316 -13.983 1.00 28.58 423 SER D O 1
ATOM 3874 N N . THR A 1 266 ? -6.005 18.681 -12.296 1.00 33.01 424 THR D N 1
ATOM 3875 C CA . THR A 1 266 ? -4.578 18.583 -12.580 1.00 31.67 424 THR D CA 1
ATOM 3876 C C . THR A 1 266 ? -4.083 17.138 -12.424 1.00 29.58 424 THR D C 1
ATOM 3877 O O . THR A 1 266 ? -3.404 16.601 -13.310 1.00 28.15 424 THR D O 1
ATOM 3888 N N . SER A 1 267 ? -4.445 16.500 -11.316 1.00 26.41 425 SER D N 1
ATOM 3889 C CA . SER A 1 267 ? -4.067 15.110 -11.094 1.00 23.74 425 SER D CA 1
ATOM 3890 C C . SER A 1 267 ? -4.662 14.180 -12.150 1.00 20.98 425 SER D C 1
ATOM 3891 O O . SER A 1 267 ? -3.990 13.281 -12.655 1.00 21.04 425 SER D O 1
ATOM 3899 N N . VAL A 1 268 ? -5.929 14.402 -12.496 1.00 21.30 426 VAL D N 1
ATOM 3900 C CA . VAL A 1 268 ? -6.574 13.534 -13.472 1.00 21.39 426 VAL D CA 1
ATOM 3901 C C . VAL A 1 268 ? -5.907 13.703 -14.831 1.00 19.67 426 VAL D C 1
ATOM 3902 O O . VAL A 1 268 ? -5.632 12.722 -15.530 1.00 21.83 426 VAL D O 1
ATOM 3915 N N . GLU A 1 269 ? -5.645 14.946 -15.216 1.00 22.20 427 GLU D N 1
ATOM 3916 C CA . GLU A 1 269 ? -4.972 15.197 -16.477 1.00 22.20 427 GLU D CA 1
ATOM 3917 C C . GLU A 1 269 ? -3.579 14.575 -16.477 1.00 23.66 427 GLU D C 1
ATOM 3918 O O . GLU A 1 269 ? -3.106 14.073 -17.499 1.00 23.04 427 GLU D O 1
ATOM 3930 N N . ALA A 1 270 ? -2.917 14.590 -15.327 1.00 20.74 428 ALA D N 1
ATOM 3931 C CA . ALA A 1 270 ? -1.608 13.960 -15.253 1.00 21.61 428 ALA D CA 1
ATOM 3932 C C . ALA A 1 270 ? -1.693 12.429 -15.425 1.00 19.99 428 ALA D C 1
ATOM 3933 O O . ALA A 1 270 ? -0.843 11.813 -16.109 1.00 21.68 428 ALA D O 1
ATOM 3940 N N . MET A 1 271 ? -2.699 11.802 -14.811 1.00 17.91 429 MET D N 1
ATOM 3941 C CA . MET A 1 271 ? -2.873 10.363 -15.017 1.00 17.03 429 MET D CA 1
ATOM 3942 C C . MET A 1 271 ? -3.176 10.094 -16.494 1.00 17.46 429 MET D C 1
ATOM 3943 O O . MET A 1 271 ? -2.658 9.140 -17.094 1.00 19.16 429 MET D O 1
ATOM 3957 N N . TYR A 1 272 ? -4.020 10.928 -17.086 1.00 17.94 430 TYR D N 1
ATOM 3958 C CA . TYR A 1 272 ? -4.309 10.752 -18.492 1.00 18.49 430 TYR D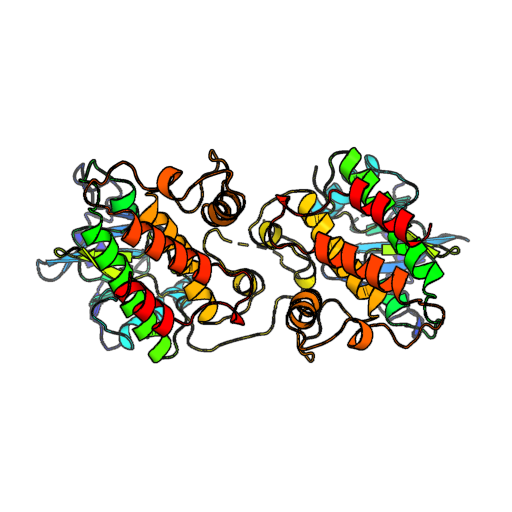 CA 1
ATOM 3959 C C . TYR A 1 272 ? -3.037 10.840 -19.331 1.00 22.12 430 TYR D C 1
ATOM 3960 O O . TYR A 1 272 ? -2.851 10.062 -20.277 1.00 21.14 430 TYR D O 1
ATOM 3978 N N . SER A 1 273 ? -2.172 11.802 -19.020 1.00 20.26 431 SER D N 1
ATOM 3979 C CA . SER A 1 273 ? -0.894 11.913 -19.732 1.00 20.00 431 SER D CA 1
ATOM 3980 C C . SER A 1 273 ? -0.075 10.618 -19.654 1.00 19.71 431 SER D C 1
ATOM 3981 O O . SER A 1 273 ? 0.512 10.158 -20.656 1.00 19.67 431 SER D O 1
ATOM 3989 N N . VAL A 1 274 ? -0.001 10.043 -18.453 1.00 19.00 432 VAL D N 1
ATOM 3990 C CA . VAL A 1 274 ? 0.655 8.733 -18.311 1.00 17.34 432 VAL D CA 1
ATOM 3991 C C . VAL A 1 274 ? 0.017 7.681 -19.216 1.00 18.60 432 VAL D C 1
ATOM 3992 O O . VAL A 1 274 ? 0.720 6.970 -19.946 1.00 18.90 432 VAL D O 1
ATOM 4005 N N . ALA A 1 275 ? -1.308 7.584 -19.180 1.00 17.21 433 ALA D N 1
ATOM 4006 C CA . ALA A 1 275 ? -2.001 6.612 -20.036 1.00 17.44 433 ALA D CA 1
ATOM 4007 C C . ALA A 1 275 ? -1.672 6.814 -21.502 1.00 17.44 433 ALA D C 1
ATOM 4008 O O . ALA A 1 275 ? -1.366 5.857 -22.219 1.00 18.07 433 ALA D O 1
ATOM 4015 N N . SER A 1 276 ? -1.717 8.064 -21.941 1.00 18.63 434 SER D N 1
ATOM 4016 C CA . SER A 1 276 ? -1.460 8.423 -23.332 1.00 16.86 434 SER D CA 1
ATOM 4017 C C . SER A 1 276 ? -0.063 7.961 -23.732 1.00 20.91 434 SER D C 1
ATOM 4018 O O . SER A 1 276 ? 0.134 7.369 -24.804 1.00 22.12 434 SER D O 1
ATOM 4026 N N . GLN A 1 277 ? 0.904 8.206 -22.853 1.00 19.74 435 GLN D N 1
ATOM 4027 C CA . GLN A 1 277 ? 2.280 7.783 -23.118 1.00 21.99 435 GLN D CA 1
ATOM 4028 C C . GLN A 1 277 ? 2.413 6.258 -23.178 1.00 22.07 435 GLN D C 1
ATOM 4029 O O . GLN A 1 277 ? 3.131 5.726 -24.038 1.00 23.07 435 GLN D O 1
ATOM 4043 N N . CYS A 1 278 ? 1.710 5.562 -22.286 1.00 17.95 436 CYS D N 1
ATOM 4044 C CA . CYS A 1 278 ? 1.702 4.096 -22.302 1.00 18.00 436 CYS D CA 1
ATOM 4045 C C . CYS A 1 278 ? 1.115 3.533 -23.597 1.00 19.78 436 CYS D C 1
ATOM 4046 O O . CYS A 1 278 ? 1.449 2.418 -23.993 1.00 19.61 436 CYS D O 1
ATOM 4054 N N . LEU A 1 279 ? 0.231 4.295 -24.231 1.00 20.35 437 LEU D N 1
ATOM 4055 C CA . LEU A 1 279 ? -0.484 3.818 -25.397 1.00 20.94 437 LEU D CA 1
ATOM 4056 C C . LEU A 1 279 ? 0.180 4.205 -26.709 1.00 22.62 437 LEU D C 1
ATOM 4057 O O . LEU A 1 279 ? -0.436 4.109 -27.763 1.00 22.87 437 LEU D O 1
ATOM 4073 N N . HIS A 1 280 ? 1.445 4.613 -26.668 1.00 21.90 438 HIS D N 1
ATOM 4074 C CA . HIS A 1 280 ? 2.168 4.875 -27.913 1.00 24.34 438 HIS D CA 1
ATOM 4075 C C . HIS A 1 280 ? 2.175 3.624 -28.782 1.00 23.87 438 HIS D C 1
ATOM 4076 O O . HIS A 1 280 ? 2.369 2.521 -28.284 1.00 23.71 438 HIS D O 1
ATOM 4089 N N . GLU A 1 281 ? 1.948 3.792 -30.079 1.00 28.09 439 GLU D N 1
ATOM 4090 C CA . GLU A 1 281 ? 1.855 2.635 -30.959 1.00 29.26 439 GLU D CA 1
ATOM 4091 C C . GLU A 1 281 ? 3.185 1.890 -31.047 1.00 25.52 439 GLU D C 1
ATOM 4092 O O . GLU A 1 281 ? 3.204 0.689 -31.287 1.00 27.85 439 GLU D O 1
ATOM 4104 N N . LYS A 1 282 ? 4.285 2.614 -30.864 1.00 25.79 440 LYS D N 1
ATOM 4105 C CA . LYS A 1 282 ? 5.629 2.064 -31.023 1.00 24.94 440 LYS D CA 1
ATOM 4106 C C . LYS A 1 282 ? 6.257 1.741 -29.675 1.00 25.88 440 LYS D C 1
ATOM 4107 O O . LYS A 1 282 ? 6.378 2.614 -28.816 1.00 26.23 440 LYS D O 1
ATOM 4126 N N . LYS A 1 283 ? 6.677 0.490 -29.494 1.00 24.62 441 LYS D N 1
ATOM 4127 C CA . LYS A 1 283 ? 7.094 0.030 -28.178 1.00 23.97 441 LYS D CA 1
ATOM 4128 C C . LYS A 1 283 ? 8.277 0.811 -27.602 1.00 28.37 441 LYS D C 1
ATOM 4129 O O . LYS A 1 283 ? 8.324 1.048 -26.392 1.00 25.07 441 LYS D O 1
ATOM 4148 N N . ASN A 1 284 ? 9.205 1.240 -28.447 1.00 28.50 442 ASN D N 1
ATOM 4149 C CA . ASN A 1 284 ? 10.382 1.928 -27.938 1.00 31.87 442 ASN D CA 1
ATOM 4150 C C . ASN A 1 284 ? 10.110 3.371 -27.514 1.00 32.55 442 ASN D C 1
ATOM 4151 O O . ASN A 1 284 ? 10.937 3.983 -26.838 1.00 36.32 442 ASN D O 1
ATOM 4162 N N . LYS A 1 285 ? 8.946 3.905 -27.878 1.00 26.70 443 LYS D N 1
ATOM 4163 C CA . LYS A 1 285 ? 8.584 5.258 -27.478 1.00 27.03 443 LYS D CA 1
ATOM 4164 C C . LYS A 1 285 ? 7.683 5.294 -26.239 1.00 25.67 443 LYS D C 1
ATOM 4165 O O . LYS A 1 285 ? 7.317 6.376 -25.770 1.00 27.42 443 LYS D O 1
ATOM 4184 N N . ARG A 1 286 ? 7.335 4.126 -25.710 1.00 22.53 444 ARG D N 1
ATOM 4185 C CA . ARG A 1 286 ? 6.585 4.054 -24.458 1.00 23.03 444 ARG D CA 1
ATOM 4186 C C . ARG A 1 286 ? 7.534 4.117 -23.278 1.00 22.45 444 ARG D C 1
ATOM 4187 O O . ARG A 1 286 ? 8.673 3.680 -23.378 1.00 22.94 444 ARG D O 1
ATOM 4208 N N . PRO A 1 287 ? 7.057 4.640 -22.145 1.00 22.42 445 PRO D N 1
ATOM 4209 C CA . PRO A 1 287 ? 7.851 4.617 -20.912 1.00 19.53 445 PRO D CA 1
ATOM 4210 C C . PRO A 1 287 ? 8.014 3.189 -20.423 1.00 20.58 445 PRO D C 1
ATOM 4211 O O . PRO A 1 287 ? 7.116 2.380 -20.661 1.00 22.00 445 PRO D O 1
ATOM 4222 N N . ASP A 1 288 ? 9.131 2.877 -19.758 1.00 21.17 446 ASP D N 1
ATOM 4223 C CA . ASP A 1 288 ? 9.226 1.599 -19.056 1.00 20.38 446 ASP D CA 1
ATOM 4224 C C . ASP A 1 288 ? 8.498 1.721 -17.720 1.00 21.71 446 ASP D C 1
ATOM 4225 O O . ASP A 1 288 ? 8.049 2.810 -17.349 1.00 21.31 446 ASP D O 1
ATOM 4234 N N . ILE A 1 289 ? 8.324 0.604 -17.024 1.00 19.76 447 ILE D N 1
ATOM 4235 C CA . ILE A 1 289 ? 7.504 0.626 -15.811 1.00 19.11 447 ILE D CA 1
ATOM 4236 C C . ILE A 1 289 ? 8.052 1.553 -14.729 1.00 18.86 447 ILE D C 1
ATOM 4237 O O . ILE A 1 289 ? 7.281 2.160 -13.982 1.00 20.39 447 ILE D O 1
ATOM 4253 N N . LYS A 1 290 ? 9.371 1.674 -14.622 1.00 21.06 448 LYS D N 1
ATOM 4254 C CA . LYS A 1 290 ? 9.936 2.545 -13.600 1.00 21.95 448 LYS D CA 1
ATOM 4255 C C . LYS A 1 290 ? 9.611 4.018 -13.880 1.00 19.89 448 LYS D C 1
ATOM 4256 O O . LYS A 1 290 ? 9.345 4.808 -12.950 1.00 21.83 448 LYS D O 1
ATOM 4275 N N . LYS A 1 291 ? 9.574 4.374 -15.163 1.00 21.47 449 LYS D N 1
ATOM 4276 C CA . LYS A 1 291 ? 9.155 5.718 -15.546 1.00 21.00 449 LYS D CA 1
ATOM 4277 C C . LYS A 1 291 ? 7.670 5.929 -15.233 1.00 19.69 449 LYS D C 1
ATOM 4278 O O . LYS A 1 291 ? 7.276 6.995 -14.750 1.00 20.11 449 LYS D O 1
ATOM 4297 N N . VAL A 1 292 ? 6.857 4.914 -15.497 1.00 18.85 450 VAL D N 1
ATOM 4298 C CA . VAL A 1 292 ? 5.438 4.960 -15.169 1.00 19.10 450 VAL D CA 1
ATOM 4299 C C . VAL A 1 292 ? 5.240 5.168 -13.659 1.00 19.72 450 VAL D C 1
ATOM 4300 O O . VAL A 1 292 ? 4.432 6.006 -13.247 1.00 19.12 450 VAL D O 1
ATOM 4313 N N . GLN A 1 293 ? 5.980 4.422 -12.839 1.00 17.36 451 GLN D N 1
ATOM 4314 C CA . GLN A 1 293 ? 5.913 4.594 -11.389 1.00 18.87 451 GLN D CA 1
ATOM 4315 C C . GLN A 1 293 ? 6.224 6.033 -11.015 1.00 18.15 451 GLN D C 1
ATOM 4316 O O . GLN A 1 293 ? 5.521 6.670 -10.201 1.00 18.15 451 GLN D O 1
ATOM 4330 N N . GLN A 1 294 ? 7.322 6.537 -11.567 1.00 19.36 452 GLN D N 1
ATOM 4331 C CA . GLN A 1 294 ? 7.712 7.908 -11.282 1.00 17.94 452 GLN D CA 1
ATOM 4332 C C . GLN A 1 294 ? 6.626 8.928 -11.672 1.00 19.00 452 GLN D C 1
ATOM 4333 O O . GLN A 1 294 ? 6.305 9.841 -10.891 1.00 20.38 452 GLN D O 1
ATOM 4347 N N . LEU A 1 295 ? 6.068 8.776 -12.865 1.00 18.07 453 LEU D N 1
ATOM 4348 C CA . LEU A 1 295 ? 5.051 9.712 -13.321 1.00 17.19 453 LEU D CA 1
ATOM 4349 C C . LEU A 1 295 ? 3.791 9.630 -12.472 1.00 18.80 453 LEU D C 1
ATOM 4350 O O . LEU A 1 295 ? 3.134 10.639 -12.208 1.00 18.98 453 LEU D O 1
ATOM 4366 N N . LEU A 1 296 ? 3.447 8.430 -12.039 1.00 16.62 454 LEU D N 1
ATOM 4367 C CA . LEU A 1 296 ? 2.267 8.264 -11.211 1.00 15.35 454 LEU D CA 1
ATOM 4368 C C . LEU A 1 296 ? 2.493 8.869 -9.827 1.00 16.37 454 LEU D C 1
ATOM 4369 O O . LEU A 1 296 ? 1.566 9.351 -9.172 1.00 17.91 454 LEU D O 1
ATOM 4385 N N . GLN A 1 297 ? 3.728 8.829 -9.348 1.00 16.18 455 GLN D N 1
ATOM 4386 C CA . GLN A 1 297 ? 4.007 9.503 -8.094 1.00 17.56 455 GLN D CA 1
ATOM 4387 C C . GLN A 1 297 ? 3.943 11.032 -8.255 1.00 18.20 455 GLN D C 1
ATOM 4388 O O . GLN A 1 297 ? 3.412 11.737 -7.396 1.00 22.16 455 GLN D O 1
ATOM 4402 N N . GLU A 1 298 ? 4.515 11.538 -9.336 1.00 22.03 456 GLU D N 1
ATOM 4403 C CA . GLU A 1 298 ? 4.453 12.975 -9.638 1.00 29.82 456 GLU D CA 1
ATOM 4404 C C . GLU A 1 298 ? 3.030 13.487 -9.890 1.00 25.89 456 GLU D C 1
ATOM 4405 O O . GLU A 1 298 ? 2.754 14.670 -9.729 1.00 26.00 456 GLU D O 1
ATOM 4417 N N . MET A 1 299 ? 2.134 12.625 -10.309 1.00 22.13 457 MET D N 1
ATOM 4418 C CA . MET A 1 299 ? 0.793 12.999 -10.705 1.00 27.45 457 MET D CA 1
ATOM 4419 C C . MET A 1 299 ? 0.018 13.718 -9.600 1.00 38.50 457 MET D C 1
ATOM 4420 O O . MET A 1 299 ? -0.742 14.593 -9.906 1.00 31.81 457 MET D O 1
ATOM 4434 N N . PHE B 1 7 ? -18.718 -17.339 -65.449 1.00 51.62 165 PHE A N 1
ATOM 4435 C CA . PHE B 1 7 ? -17.651 -18.279 -65.121 1.00 45.94 165 PHE A CA 1
ATOM 4436 C C . PHE B 1 7 ? -17.881 -19.611 -65.810 1.00 50.32 165 PHE A C 1
ATOM 4437 O O . PHE B 1 7 ? -18.892 -19.798 -66.489 1.00 52.79 165 PHE A O 1
ATOM 4453 N N . HIS B 1 8 ? -16.941 -20.535 -65.628 1.00 41.80 166 HIS A N 1
ATOM 4454 C CA . HIS B 1 8 ? -17.059 -21.871 -66.204 1.00 63.57 166 HIS A CA 1
ATOM 4455 C C . HIS B 1 8 ? -16.527 -22.953 -65.267 1.00 37.81 166 HIS A C 1
ATOM 4456 O O . HIS B 1 8 ? -15.547 -22.750 -64.550 1.00 36.03 166 HIS A O 1
ATOM 4469 N N . SER B 1 9 ? -17.193 -24.104 -65.273 1.00 50.99 167 SER A N 1
ATOM 4470 C CA . SER B 1 9 ? -16.760 -25.258 -64.494 1.00 48.26 167 SER A CA 1
ATOM 4471 C C . SER B 1 9 ? -15.566 -25.928 -65.148 1.00 41.56 167 SER A C 1
ATOM 4472 O O . SER B 1 9 ? -15.543 -26.116 -66.363 1.00 49.66 167 SER A O 1
ATOM 4480 N N . PHE B 1 10 ? -14.578 -26.283 -64.334 1.00 33.67 168 PHE A N 1
ATOM 4481 C CA . PHE B 1 10 ? -13.477 -27.135 -64.774 1.00 32.96 168 PHE A CA 1
ATOM 4482 C C . PHE B 1 10 ? -13.489 -28.393 -63.923 1.00 34.29 168 PHE A C 1
ATOM 4483 O O . PHE B 1 10 ? -13.630 -28.323 -62.701 1.00 38.44 168 PHE A O 1
ATOM 4500 N N . SER B 1 11 ? -13.349 -29.546 -64.559 1.00 31.14 169 SER A N 1
ATOM 4501 C CA . SER B 1 11 ? -13.115 -30.771 -63.811 1.00 43.77 169 SER A CA 1
ATOM 4502 C C . SER B 1 11 ? -11.717 -30.733 -63.199 1.00 37.57 169 SER A C 1
ATOM 4503 O O . SER B 1 11 ? -10.795 -30.127 -63.752 1.00 33.58 169 SER A O 1
ATOM 4515 N N . PHE B 1 12 ? -11.569 -31.383 -62.052 1.00 34.88 170 PHE A N 1
ATOM 4516 C CA . PHE B 1 12 ? -10.268 -31.518 -61.423 1.00 30.81 170 PHE A CA 1
ATOM 4517 C C . PHE B 1 12 ? -9.353 -32.314 -62.346 1.00 31.90 170 PHE A C 1
ATOM 4518 O O . PHE B 1 12 ? -8.144 -32.075 -62.399 1.00 28.70 170 PHE A O 1
ATOM 4535 N N . TYR B 1 13 ? -9.946 -33.256 -63.076 1.00 30.83 171 TYR A N 1
ATOM 4536 C CA . TYR B 1 13 ? -9.218 -34.047 -64.064 1.00 30.47 171 TYR A CA 1
ATOM 4537 C C . TYR B 1 13 ? -8.492 -33.125 -65.042 1.00 28.26 171 TYR A C 1
ATOM 4538 O O . TYR B 1 13 ? -7.285 -33.267 -65.292 1.00 27.43 171 TYR A O 1
ATOM 4556 N N . GLU B 1 14 ? -9.226 -32.159 -65.588 1.00 27.70 172 GLU A N 1
ATOM 4557 C CA . GLU B 1 14 ? -8.650 -31.273 -66.590 1.00 27.36 172 GLU A CA 1
ATOM 4558 C C . GLU B 1 14 ? -7.545 -30.421 -65.994 1.00 25.02 172 GLU A C 1
ATOM 4559 O O . GLU B 1 14 ? -6.488 -30.224 -66.602 1.00 27.26 172 GLU A O 1
ATOM 4571 N N . LEU B 1 15 ? -7.784 -29.907 -64.798 1.00 25.26 173 LEU A N 1
ATOM 4572 C CA . LEU B 1 15 ? -6.809 -29.018 -64.181 1.00 27.36 173 LEU A CA 1
ATOM 4573 C C . LEU B 1 15 ? -5.553 -29.787 -63.775 1.00 25.99 173 LEU A C 1
ATOM 4574 O O . LEU B 1 15 ? -4.449 -29.264 -63.857 1.00 23.52 173 LEU A O 1
ATOM 4590 N N . LYS B 1 16 ? -5.727 -31.030 -63.348 1.00 27.91 174 LYS A N 1
ATOM 4591 C CA . LYS B 1 16 ? -4.598 -31.905 -63.091 1.00 33.25 174 LYS A CA 1
ATOM 4592 C C . LYS B 1 16 ? -3.807 -32.041 -64.367 1.00 25.01 174 LYS A C 1
ATOM 4593 O O . LYS B 1 16 ? -2.593 -31.839 -64.378 1.00 24.52 174 LYS A O 1
ATOM 4612 N N . ASN B 1 17 ? -4.496 -32.360 -65.456 1.00 25.13 175 ASN A N 1
ATOM 4613 C CA . ASN B 1 17 ? -3.804 -32.551 -66.730 1.00 24.70 175 ASN A CA 1
ATOM 4614 C C . ASN B 1 17 ? -3.075 -31.331 -67.287 1.00 35.44 175 ASN A C 1
ATOM 4615 O O . ASN B 1 17 ? -1.951 -31.455 -67.781 1.00 35.02 175 ASN A O 1
ATOM 4626 N N . VAL B 1 18 ? -3.692 -30.159 -67.226 1.00 22.36 176 VAL A N 1
ATOM 4627 C CA . VAL B 1 18 ? -3.077 -28.993 -67.860 1.00 23.96 176 VAL A CA 1
ATOM 4628 C C . VAL B 1 18 ? -1.960 -28.346 -67.032 1.00 22.91 176 VAL A C 1
ATOM 4629 O O . VAL B 1 18 ? -1.302 -27.407 -67.501 1.00 22.52 176 VAL A O 1
ATOM 4642 N N . THR B 1 19 ? -1.737 -28.849 -65.817 1.00 21.81 177 THR A N 1
ATOM 4643 C CA . THR B 1 19 ? -0.652 -28.375 -64.952 1.00 23.85 177 THR A CA 1
ATOM 4644 C C . THR B 1 19 ? 0.427 -29.446 -64.698 1.00 22.36 177 THR A C 1
ATOM 4645 O O . THR B 1 19 ? 1.179 -29.373 -63.721 1.00 23.09 177 THR A O 1
ATOM 4656 N N . ASN B 1 20 ? 0.497 -30.425 -65.590 1.00 25.64 178 ASN A N 1
ATOM 4657 C CA . ASN B 1 20 ? 1.413 -31.551 -65.431 1.00 24.31 178 ASN A CA 1
ATOM 4658 C C . ASN B 1 20 ? 1.225 -32.215 -64.065 1.00 31.13 178 ASN A C 1
ATOM 4659 O O . ASN B 1 20 ? 2.184 -32.424 -63.320 1.00 27.92 178 ASN A O 1
ATOM 4670 N N . ASN B 1 21 ? -0.029 -32.521 -63.749 1.00 27.12 179 ASN A N 1
ATOM 4671 C CA . ASN B 1 21 ? -0.420 -33.137 -62.484 1.00 29.12 179 ASN A CA 1
ATOM 4672 C C . ASN B 1 21 ? -0.038 -32.270 -61.295 1.00 30.29 179 ASN A C 1
ATOM 4673 O O . ASN B 1 21 ? 0.494 -32.757 -60.299 1.00 30.42 179 ASN A O 1
ATOM 4684 N N . PHE B 1 22 ? -0.314 -30.975 -61.413 1.00 26.86 180 PHE A N 1
ATOM 4685 C CA . PHE B 1 22 ? 0.060 -30.000 -60.397 1.00 28.63 180 PHE A CA 1
ATOM 4686 C C . PHE B 1 22 ? 1.536 -30.139 -59.994 1.00 29.28 180 PHE A C 1
ATOM 4687 O O . PHE B 1 22 ? 1.871 -30.295 -58.820 1.00 27.12 180 PHE A O 1
ATOM 4704 N N . ASP B 1 23 ? 2.410 -30.065 -60.994 1.00 23.89 181 ASP A N 1
ATOM 4705 C CA . ASP B 1 23 ? 3.848 -30.181 -60.787 1.00 23.80 181 ASP A CA 1
ATOM 4706 C C . ASP B 1 23 ? 4.334 -29.017 -59.922 1.00 23.06 181 ASP A C 1
ATOM 4707 O O . ASP B 1 23 ? 4.382 -27.873 -60.378 1.00 23.51 181 ASP A O 1
ATOM 4716 N N . GLU B 1 24 ? 4.704 -29.317 -58.679 1.00 25.40 182 GLU A N 1
ATOM 4717 C CA . GLU B 1 24 ? 5.031 -28.283 -57.697 1.00 24.80 182 GLU A CA 1
ATOM 4718 C C . GLU B 1 24 ? 6.437 -27.713 -57.825 1.00 27.94 182 GLU A C 1
ATOM 4719 O O . GLU B 1 24 ? 6.803 -26.818 -57.074 1.00 27.73 182 GLU A O 1
ATOM 4731 N N . ARG B 1 25 ? 7.237 -28.247 -58.738 1.00 24.16 183 ARG A N 1
ATOM 4732 C CA . ARG B 1 25 ? 8.563 -27.708 -58.957 1.00 25.25 183 ARG A CA 1
ATOM 4733 C C . ARG B 1 25 ? 8.396 -26.343 -59.617 1.00 26.07 183 ARG A C 1
ATOM 4734 O O . ARG B 1 25 ? 7.468 -26.131 -60.390 1.00 22.07 183 ARG A O 1
ATOM 4755 N N . PRO B 1 26 ? 9.290 -25.403 -59.309 1.00 23.52 184 PRO A N 1
ATOM 4756 C CA . PRO B 1 26 ? 9.224 -24.084 -59.949 1.00 22.53 184 PRO A CA 1
ATOM 4757 C C . PRO B 1 26 ? 9.324 -24.138 -61.468 1.00 20.97 184 PRO A C 1
ATOM 4758 O O . PRO B 1 26 ? 9.901 -25.074 -62.024 1.00 21.62 184 PRO A O 1
ATOM 4769 N N . ILE B 1 27 ? 8.766 -23.129 -62.125 1.00 20.62 185 ILE A N 1
ATOM 4770 C CA . ILE B 1 27 ? 8.922 -22.958 -63.568 1.00 21.13 185 ILE A CA 1
ATOM 4771 C C . ILE B 1 27 ? 10.386 -23.102 -63.966 1.00 20.71 185 ILE A C 1
ATOM 4772 O O . ILE B 1 27 ? 10.698 -23.689 -65.005 1.00 25.36 185 ILE A O 1
ATOM 4788 N N . SER B 1 28 ? 11.284 -22.540 -63.161 1.00 21.39 186 SER A N 1
ATOM 4789 C CA . SER B 1 28 ? 12.693 -22.478 -63.531 1.00 27.89 186 SER A CA 1
ATOM 4790 C C . SER B 1 28 ? 13.399 -23.829 -63.462 1.00 24.17 186 SER A C 1
ATOM 4791 O O . SER B 1 28 ? 14.580 -23.935 -63.807 1.00 28.82 186 SER A O 1
ATOM 4799 N N . VAL B 1 29 ? 12.686 -24.842 -62.968 1.00 26.91 187 VAL A N 1
ATOM 4800 C CA . VAL B 1 29 ? 13.167 -26.220 -62.922 1.00 30.28 187 VAL A CA 1
ATOM 4801 C C . VAL B 1 29 ? 12.492 -27.040 -64.029 1.00 27.22 187 VAL A C 1
ATOM 4802 O O . VAL B 1 29 ? 12.966 -28.109 -64.405 1.00 33.49 187 VAL A O 1
ATOM 4815 N N . GLY B 1 30 ? 11.387 -26.516 -64.560 1.00 29.32 188 GLY A N 1
ATOM 4816 C CA . GLY B 1 30 ? 10.626 -27.201 -65.590 1.00 31.48 188 GLY A CA 1
ATOM 4817 C C . GLY B 1 30 ? 9.257 -27.631 -65.104 1.00 32.43 188 GLY A C 1
ATOM 4818 O O . GLY B 1 30 ? 8.504 -28.281 -65.832 1.00 33.04 188 GLY A O 1
ATOM 4822 N N . GLY B 1 31 ? 8.935 -27.258 -63.869 1.00 24.09 189 GLY A N 1
ATOM 4823 C CA . GLY B 1 31 ? 7.641 -27.563 -63.286 1.00 21.72 189 GLY A CA 1
ATOM 4824 C C . GLY B 1 31 ? 6.619 -26.479 -63.585 1.00 19.79 189 GLY A C 1
ATOM 4825 O O . GLY B 1 31 ? 6.771 -25.683 -64.521 1.00 20.49 189 GLY A O 1
ATOM 4829 N N . ASN B 1 32 ? 5.559 -26.459 -62.791 1.00 20.98 190 ASN A N 1
ATOM 4830 C CA . ASN B 1 32 ? 4.434 -25.567 -63.060 1.00 19.78 190 ASN A CA 1
ATOM 4831 C C . ASN B 1 32 ? 4.144 -24.574 -61.953 1.00 18.75 190 ASN A C 1
ATOM 4832 O O . ASN B 1 32 ? 3.256 -23.738 -62.082 1.00 21.48 190 ASN A O 1
ATOM 4843 N N . LYS B 1 33 ? 4.904 -24.629 -60.859 1.00 20.62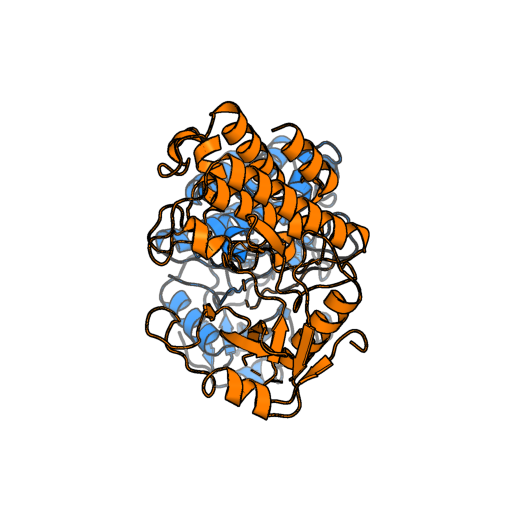 191 LYS A N 1
ATOM 4844 C CA . LYS B 1 33 ? 4.663 -23.710 -59.750 1.00 21.09 191 LYS A CA 1
ATOM 4845 C C . LYS B 1 33 ? 5.175 -22.305 -60.042 1.00 23.43 191 LYS A C 1
ATOM 4846 O O . LYS B 1 33 ? 6.369 -22.111 -60.310 1.00 22.61 191 LYS A O 1
ATOM 4865 N N . MET B 1 34 ? 4.270 -21.326 -59.983 1.00 20.80 192 MET A N 1
ATOM 4866 C CA . MET B 1 34 ? 4.622 -19.924 -60.206 1.00 23.28 192 MET A CA 1
ATOM 4867 C C . MET B 1 34 ? 4.732 -19.133 -58.915 1.00 23.06 192 MET A C 1
ATOM 4868 O O . MET B 1 34 ? 5.439 -18.124 -58.872 1.00 23.78 192 MET A O 1
ATOM 4882 N N . GLY B 1 35 ? 4.006 -19.558 -57.888 1.00 22.92 193 GLY A N 1
ATOM 4883 C CA . GLY B 1 35 ? 4.028 -18.860 -56.618 1.00 24.52 193 GLY A CA 1
ATOM 4884 C C . GLY B 1 35 ? 3.249 -19.619 -55.566 1.00 29.58 193 GLY A C 1
ATOM 4885 O O . GLY B 1 35 ? 2.511 -20.549 -55.871 1.00 29.03 193 GLY A O 1
ATOM 4889 N N . GLU B 1 36 ? 3.421 -19.229 -54.312 1.00 36.43 194 GLU A N 1
ATOM 4890 C CA . GLU B 1 36 ? 2.707 -19.881 -53.227 1.00 37.29 194 GLU A CA 1
ATOM 4891 C C . GLU B 1 36 ? 2.523 -18.911 -52.085 1.00 41.80 194 GLU A C 1
ATOM 4892 O O . GLU B 1 36 ? 3.290 -17.958 -51.946 1.00 36.45 194 GLU A O 1
ATOM 4904 N N . GLY B 1 37 ? 1.491 -19.160 -51.286 1.00 38.95 195 GLY A N 1
ATOM 4905 C CA . GLY B 1 37 ? 1.228 -18.378 -50.095 1.00 39.28 195 GLY A CA 1
ATOM 4906 C C . GLY B 1 37 ? 0.608 -19.252 -49.028 1.00 50.29 195 GLY A C 1
ATOM 4907 O O . GLY B 1 37 ? 0.592 -20.476 -49.152 1.00 47.47 195 GLY A O 1
ATOM 4911 N N . GLY B 1 38 ? 0.088 -18.623 -47.982 1.00 60.11 196 GLY A N 1
ATOM 4912 C CA . GLY B 1 38 ? -0.494 -19.347 -46.869 1.00 68.38 196 GLY A CA 1
ATOM 4913 C C . GLY B 1 38 ? -1.777 -20.087 -47.205 1.00 69.04 196 GLY A C 1
ATOM 4914 O O . GLY B 1 38 ? -2.170 -21.003 -46.478 1.00 70.78 196 GLY A O 1
ATOM 4918 N N . PHE B 1 39 ? -2.423 -19.703 -48.304 1.00 63.85 197 PHE A N 1
ATOM 4919 C CA . PHE B 1 39 ? -3.737 -20.238 -48.662 1.00 61.59 197 PHE A CA 1
ATOM 4920 C C . PHE B 1 39 ? -3.723 -21.128 -49.899 1.00 56.67 197 PHE A C 1
ATOM 4921 O O . PHE B 1 39 ? -4.766 -21.634 -50.316 1.00 47.32 197 PHE A O 1
ATOM 4938 N N . GLY B 1 40 ? -2.555 -21.321 -50.495 1.00 44.55 198 GLY A N 1
ATOM 4939 C CA . GLY B 1 40 ? -2.467 -22.189 -51.651 1.00 46.80 198 GLY A CA 1
ATOM 4940 C C . GLY B 1 40 ? -1.271 -21.944 -52.539 1.00 39.40 198 GLY A C 1
ATOM 4941 O O . GLY B 1 40 ? -0.358 -21.172 -52.208 1.00 31.66 198 GLY A O 1
ATOM 4945 N N . VAL B 1 41 ? -1.297 -22.622 -53.682 1.00 26.79 199 VAL A N 1
ATOM 4946 C CA . VAL B 1 41 ? -0.198 -22.575 -54.625 1.00 23.46 199 VAL A CA 1
ATOM 4947 C C . VAL B 1 41 ? -0.778 -22.201 -55.982 1.00 21.39 199 VAL A C 1
ATOM 4948 O O . VAL B 1 41 ? -1.853 -22.678 -56.351 1.00 25.23 199 VAL A O 1
ATOM 4961 N N . VAL B 1 42 ? -0.072 -21.335 -56.715 1.00 24.99 200 VAL A N 1
ATOM 4962 C CA . VAL B 1 42 ? -0.519 -20.907 -58.034 1.00 23.68 200 VAL A CA 1
ATOM 4963 C C . VAL B 1 42 ? 0.353 -21.576 -59.080 1.00 24.23 200 VAL A C 1
ATOM 4964 O O . VAL B 1 42 ? 1.583 -21.478 -59.049 1.00 23.66 200 VAL A O 1
ATOM 4977 N N . TYR B 1 43 ? -0.319 -22.255 -60.001 1.00 21.78 201 TYR A N 1
ATOM 4978 C CA . TYR B 1 43 ? 0.310 -23.055 -61.050 1.00 21.32 201 TYR A CA 1
ATOM 4979 C C . TYR B 1 43 ? 0.055 -22.491 -62.441 1.00 23.30 201 TYR A C 1
ATOM 4980 O O . TYR B 1 43 ? -0.989 -21.892 -62.703 1.00 20.21 201 TYR A O 1
ATOM 4998 N N . LYS B 1 44 ? 1.001 -22.722 -63.345 1.00 19.27 202 LYS A N 1
ATOM 4999 C CA . LYS B 1 44 ? 0.830 -22.397 -64.749 1.00 19.23 202 LYS A CA 1
ATOM 5000 C C . LYS B 1 44 ? 0.136 -23.541 -65.436 1.00 18.77 202 LYS A C 1
ATOM 5001 O O . LYS B 1 44 ? 0.556 -24.696 -65.323 1.00 21.00 202 LYS A O 1
ATOM 5020 N N . GLY B 1 45 ? -0.968 -23.230 -66.112 1.00 20.88 203 GLY A N 1
ATOM 5021 C CA . GLY B 1 45 ? -1.709 -24.220 -66.865 1.00 19.06 203 GLY A CA 1
ATOM 5022 C C . GLY B 1 45 ? -1.835 -23.901 -68.342 1.00 18.41 203 GLY A C 1
ATOM 5023 O O . GLY B 1 45 ? -1.822 -22.730 -68.736 1.00 19.29 203 GLY A O 1
ATOM 5027 N N . TYR B 1 46 ? -1.965 -24.950 -69.136 1.00 19.53 204 TYR A N 1
ATOM 5028 C CA . TYR B 1 46 ? -2.063 -24.814 -70.571 1.00 19.98 204 TYR A CA 1
ATOM 5029 C C . TYR B 1 46 ? -3.340 -25.487 -71.058 1.00 21.73 204 TYR A C 1
ATOM 5030 O O . TYR B 1 46 ? -3.421 -26.701 -71.166 1.00 23.02 204 TYR A O 1
ATOM 5048 N N . VAL B 1 47 ? -4.363 -24.681 -71.293 1.00 22.12 205 VAL A N 1
ATOM 5049 C CA . VAL B 1 47 ? -5.635 -25.175 -71.777 1.00 23.90 205 VAL A CA 1
ATOM 5050 C C . VAL B 1 47 ? -5.646 -24.964 -73.273 1.00 25.15 205 VAL A C 1
ATOM 5051 O O . VAL B 1 47 ? -5.767 -23.826 -73.749 1.00 24.26 205 VAL A O 1
ATOM 5064 N N . ASN B 1 48 ? -5.508 -26.069 -73.998 1.00 26.15 206 ASN A N 1
ATOM 5065 C CA . ASN B 1 48 ? -5.283 -26.011 -75.427 1.00 27.09 206 ASN A CA 1
ATOM 5066 C C . ASN B 1 48 ? -4.177 -24.967 -75.733 1.00 26.75 206 ASN A C 1
ATOM 5067 O O . ASN B 1 48 ? -3.045 -25.111 -75.266 1.00 24.01 206 ASN A O 1
ATOM 5078 N N . ASN B 1 49 ? -4.506 -23.926 -76.501 1.00 25.56 207 ASN A N 1
ATOM 5079 C CA . ASN B 1 49 ? -3.531 -22.908 -76.885 1.00 24.34 207 ASN A CA 1
ATOM 5080 C C . ASN B 1 49 ? -3.385 -21.741 -75.908 1.00 22.65 207 ASN A C 1
ATOM 5081 O O . ASN B 1 49 ? -2.682 -20.766 -76.200 1.00 22.31 207 ASN A O 1
ATOM 5092 N N . THR B 1 50 ? -4.019 -21.865 -74.747 1.00 22.09 208 THR A N 1
ATOM 5093 C CA . THR B 1 50 ? -4.147 -20.772 -73.801 1.00 20.86 208 THR A CA 1
ATOM 5094 C C . THR B 1 50 ? -3.428 -21.056 -72.494 1.00 22.42 208 THR A C 1
ATOM 5095 O O . THR B 1 50 ? -3.588 -22.135 -71.921 1.00 25.70 208 THR A O 1
ATOM 5106 N N . THR B 1 51 ? -2.687 -20.066 -71.999 1.00 18.42 209 THR A N 1
ATOM 5107 C CA . THR B 1 51 ? -2.096 -20.157 -70.676 1.00 17.25 209 THR A CA 1
ATOM 5108 C C . THR B 1 51 ? -3.098 -19.616 -69.677 1.00 19.13 209 THR A C 1
ATOM 5109 O O . THR B 1 51 ? -3.724 -18.588 -69.919 1.00 20.28 209 THR A O 1
ATOM 5120 N N . VAL B 1 52 ? -3.276 -20.347 -68.580 1.00 19.25 210 VAL A N 1
ATOM 5121 C CA . VAL B 1 52 ? -4.072 -19.894 -67.450 1.00 19.78 210 VAL A CA 1
ATOM 5122 C C . VAL B 1 52 ? -3.279 -19.996 -66.142 1.00 18.81 210 VAL A C 1
ATOM 5123 O O . VAL B 1 52 ? -2.225 -20.648 -66.078 1.00 19.59 210 VAL A O 1
ATOM 5136 N N . ALA B 1 53 ? -3.771 -19.319 -65.103 1.00 18.05 211 ALA A N 1
ATOM 5137 C CA . ALA B 1 53 ? -3.212 -19.465 -63.757 1.00 19.89 211 ALA A CA 1
ATOM 5138 C C . ALA B 1 53 ? -4.194 -20.274 -62.941 1.00 17.71 211 ALA A C 1
ATOM 5139 O O . ALA B 1 53 ? -5.386 -19.980 -62.916 1.00 22.96 211 ALA A O 1
ATOM 5146 N N . VAL B 1 54 ? -3.708 -21.332 -62.305 1.00 21.31 212 VAL A N 1
ATOM 5147 C CA . VAL B 1 54 ? -4.585 -22.219 -61.552 1.00 22.84 212 VAL A CA 1
ATOM 5148 C C . VAL B 1 54 ? -4.150 -22.141 -60.102 1.00 21.43 212 VAL A C 1
ATOM 5149 O O . VAL B 1 54 ? -3.052 -22.573 -59.755 1.00 23.13 212 VAL A O 1
ATOM 5162 N N . LYS B 1 55 ? -5.007 -21.581 -59.256 1.00 22.90 213 LYS A N 1
ATOM 5163 C CA . LYS B 1 55 ? -4.729 -21.528 -57.837 1.00 25.42 213 LYS A CA 1
ATOM 5164 C C . LYS B 1 55 ? -5.397 -22.716 -57.158 1.00 24.73 213 LYS A C 1
ATOM 5165 O O . LYS B 1 55 ? -6.620 -22.854 -57.194 1.00 27.99 213 LYS A O 1
ATOM 5184 N N . LYS B 1 56 ? -4.573 -23.569 -56.549 1.00 27.34 214 LYS A N 1
ATOM 5185 C CA . LYS B 1 56 ? -5.034 -24.740 -55.812 1.00 28.49 214 LYS A CA 1
ATOM 5186 C C . LYS B 1 56 ? -4.902 -24.442 -54.327 1.00 30.32 214 LYS A C 1
ATOM 5187 O O . LYS B 1 56 ? -3.793 -24.176 -53.824 1.00 33.66 214 LYS A O 1
ATOM 5206 N N . LEU B 1 57 ? -6.041 -24.449 -53.646 1.00 33.53 215 LEU A N 1
ATOM 5207 C CA . LEU B 1 57 ? -6.096 -24.041 -52.251 1.00 40.56 215 LEU A CA 1
ATOM 5208 C C . LEU B 1 57 ? -5.507 -25.112 -51.345 1.00 44.30 215 LEU A C 1
ATOM 5209 O O . LEU B 1 57 ? -5.670 -26.307 -51.594 1.00 38.65 215 LEU A O 1
ATOM 5225 N N . ALA B 1 58 ? -4.820 -24.672 -50.296 1.00 45.08 216 ALA A N 1
ATOM 5226 C CA . ALA B 1 58 ? -4.263 -25.581 -49.300 1.00 63.34 216 ALA A CA 1
ATOM 5227 C C . ALA B 1 58 ? -3.927 -24.822 -48.022 1.00 69.38 216 ALA A C 1
ATOM 5228 O O . ALA B 1 58 ? -3.639 -23.626 -48.060 1.00 67.27 216 ALA A O 1
ATOM 5235 N N . LEU B 1 68 ? -11.295 -22.791 -45.283 1.00 43.13 226 LEU A N 1
ATOM 5236 C CA . LEU B 1 68 ? -10.693 -22.759 -46.615 1.00 53.62 226 LEU A CA 1
ATOM 5237 C C . LEU B 1 68 ? -11.773 -22.860 -47.687 1.00 45.00 226 LEU A C 1
ATOM 5238 O O . LEU B 1 68 ? -11.673 -22.240 -48.737 1.00 43.13 226 LEU A O 1
ATOM 5253 N N . LYS B 1 69 ? -12.813 -23.638 -47.415 1.00 54.41 227 LYS A N 1
ATOM 5254 C CA . LYS B 1 69 ? -13.931 -23.774 -48.343 1.00 54.45 227 LYS A CA 1
ATOM 5255 C C . LYS B 1 69 ? -14.702 -22.456 -48.447 1.00 53.02 227 LYS A C 1
ATOM 5256 O O . LYS B 1 69 ? -15.195 -22.067 -49.521 1.00 56.14 227 LYS A O 1
ATOM 5275 N N . GLN B 1 70 ? -14.798 -21.765 -47.317 1.00 53.11 228 GLN A N 1
ATOM 5276 C CA . GLN B 1 70 ? -15.502 -20.493 -47.261 1.00 52.10 228 GLN A CA 1
ATOM 5277 C C . GLN B 1 70 ? -14.713 -19.425 -48.014 1.00 49.86 228 GLN A C 1
ATOM 5278 O O . GLN B 1 70 ? -15.300 -18.515 -48.590 1.00 49.28 228 GLN A O 1
ATOM 5292 N N . GLN B 1 71 ? -13.389 -19.539 -48.013 1.00 49.16 229 GLN A N 1
ATOM 5293 C CA . GLN B 1 71 ? -12.561 -18.614 -48.792 1.00 47.32 229 GLN A CA 1
ATOM 5294 C C . GLN B 1 71 ? -12.804 -18.822 -50.287 1.00 56.93 229 GLN A C 1
ATOM 5295 O O . GLN B 1 71 ? -12.925 -17.863 -51.044 1.00 45.69 229 GLN A O 1
ATOM 5309 N N . PHE B 1 72 ? -12.887 -20.083 -50.696 1.00 48.42 230 PHE A N 1
ATOM 5310 C CA . PHE B 1 72 ? -13.210 -20.451 -52.074 1.00 65.33 230 PHE A CA 1
ATOM 5311 C C . PHE B 1 72 ? -14.564 -19.853 -52.476 1.00 55.25 230 PHE A C 1
ATOM 5312 O O . PHE B 1 72 ? -14.683 -19.103 -53.475 1.00 47.08 230 PHE A O 1
ATOM 5329 N N . ASP B 1 73 ? -15.584 -20.158 -51.676 1.00 49.72 231 ASP A N 1
ATOM 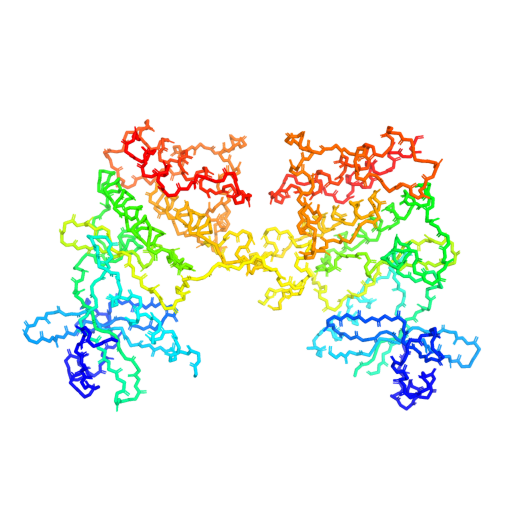5330 C CA . ASP B 1 73 ? -16.917 -19.629 -51.947 1.00 52.98 231 ASP A CA 1
ATOM 5331 C C . ASP B 1 73 ? -16.935 -18.099 -51.938 1.00 48.46 231 ASP A C 1
ATOM 5332 O O . ASP B 1 73 ? -17.571 -17.466 -52.786 1.00 53.70 231 ASP A O 1
ATOM 5341 N N . GLN B 1 74 ? -16.215 -17.508 -50.988 1.00 48.47 232 GLN A N 1
ATOM 5342 C CA . GLN B 1 74 ? -16.175 -16.059 -50.847 1.00 59.91 232 GLN A CA 1
ATOM 5343 C C . GLN B 1 74 ? -15.491 -15.420 -52.050 1.00 55.03 232 GLN A C 1
ATOM 5344 O O . GLN B 1 74 ? -15.949 -14.401 -52.572 1.00 48.38 232 GLN A O 1
ATOM 5358 N N . GLU B 1 75 ? -14.395 -16.022 -52.499 1.00 44.99 233 GLU A N 1
ATOM 5359 C CA . GLU B 1 75 ? -13.684 -15.486 -53.636 1.00 44.39 233 GLU A CA 1
ATOM 5360 C C . GLU B 1 75 ? -14.585 -15.550 -54.853 1.00 48.76 233 GLU A C 1
ATOM 5361 O O . GLU B 1 75 ? -14.667 -14.584 -55.617 1.00 44.43 233 GLU A O 1
ATOM 5373 N N . ILE B 1 76 ? -15.268 -16.680 -55.039 1.00 45.70 234 ILE A N 1
ATOM 5374 C CA . ILE B 1 76 ? -16.225 -16.761 -56.143 1.00 47.33 234 ILE A CA 1
ATOM 5375 C C . ILE B 1 76 ? -17.324 -15.693 -56.028 1.00 47.83 234 ILE A C 1
ATOM 5376 O O . ILE B 1 76 ? -17.643 -15.022 -57.007 1.00 47.41 234 ILE A O 1
ATOM 5392 N N . LYS B 1 77 ? -17.882 -15.531 -54.831 1.00 47.53 235 LYS A N 1
ATOM 5393 C CA . LYS B 1 77 ? -18.906 -14.514 -54.583 1.00 68.37 235 LYS A CA 1
ATOM 5394 C C . LYS B 1 77 ? -18.438 -13.107 -54.974 1.00 66.87 235 LYS A C 1
ATOM 5395 O O . LYS B 1 77 ? -19.050 -12.424 -55.817 1.00 51.58 235 LYS A O 1
ATOM 5414 N N . VAL B 1 78 ? -17.351 -12.671 -54.345 1.00 71.50 236 VAL A N 1
ATOM 5415 C CA . VAL B 1 78 ? -16.829 -11.333 -54.581 1.00 72.76 236 VAL A CA 1
ATOM 5416 C C . VAL B 1 78 ? -16.471 -11.169 -56.049 1.00 59.31 236 VAL A C 1
ATOM 5417 O O . VAL B 1 78 ? -16.779 -10.149 -56.657 1.00 46.58 236 VAL A O 1
ATOM 5430 N N . MET B 1 79 ? -15.834 -12.178 -56.629 1.00 47.26 237 MET A N 1
ATOM 5431 C CA . MET B 1 79 ? -15.452 -12.092 -58.027 1.00 45.41 237 MET A CA 1
ATOM 5432 C C . MET B 1 79 ? -16.663 -12.087 -58.945 1.00 47.29 237 MET A C 1
ATOM 5433 O O . MET B 1 79 ? -16.624 -11.495 -60.020 1.00 55.85 237 MET A O 1
ATOM 5447 N N . ALA B 1 80 ? -17.739 -12.736 -58.516 1.00 47.68 238 ALA A N 1
ATOM 5448 C CA . ALA B 1 80 ? -18.995 -12.660 -59.247 1.00 49.75 238 ALA A CA 1
ATOM 5449 C C . ALA B 1 80 ? -19.540 -11.240 -59.173 1.00 57.44 238 ALA A C 1
ATOM 5450 O O . ALA B 1 80 ? -20.040 -10.713 -60.166 1.00 59.26 238 ALA A O 1
ATOM 5457 N N . LYS B 1 81 ? -19.447 -10.624 -57.996 1.00 56.15 239 LYS A N 1
ATOM 5458 C CA . LYS B 1 81 ? -19.955 -9.259 -57.831 1.00 65.88 239 LYS A CA 1
ATOM 5459 C C . LYS B 1 81 ? -19.011 -8.148 -58.311 1.00 71.76 239 LYS A C 1
ATOM 5460 O O . LYS B 1 81 ? -19.476 -7.086 -58.721 1.00 51.66 239 LYS A O 1
ATOM 5479 N N . CYS B 1 82 ? -17.701 -8.386 -58.263 1.00 64.74 240 CYS A N 1
ATOM 5480 C CA . CYS B 1 82 ? -16.720 -7.343 -58.578 1.00 57.34 240 CYS A CA 1
ATOM 5481 C C . CYS B 1 82 ? -15.830 -7.686 -59.769 1.00 45.98 240 CYS A C 1
ATOM 5482 O O . CYS B 1 82 ? -14.899 -8.489 -59.658 1.00 42.20 240 CYS A O 1
ATOM 5490 N N . GLN B 1 83 ? -16.120 -7.054 -60.901 1.00 40.83 241 GLN A N 1
ATOM 5491 C CA . GLN B 1 83 ? -15.304 -7.181 -62.102 1.00 35.51 241 GLN A CA 1
ATOM 5492 C C . GLN B 1 83 ? -14.885 -5.788 -62.549 1.00 33.55 241 GLN A C 1
ATOM 5493 O O . GLN B 1 83 ? -15.715 -4.881 -62.634 1.00 35.80 241 GLN A O 1
ATOM 5507 N N . HIS B 1 84 ? -13.602 -5.629 -62.853 1.00 30.18 242 HIS A N 1
ATOM 5508 C CA . HIS B 1 84 ? -13.026 -4.310 -63.103 1.00 30.78 242 HIS A CA 1
ATOM 5509 C C . HIS B 1 84 ? -11.657 -4.446 -63.775 1.00 31.25 242 HIS A C 1
ATOM 5510 O O . HIS B 1 84 ? -10.984 -5.462 -63.612 1.00 27.86 242 HIS A O 1
ATOM 5523 N N . GLU B 1 85 ? -11.245 -3.424 -64.519 1.00 27.59 243 GLU A N 1
ATOM 5524 C CA . GLU B 1 85 ? -10.005 -3.471 -65.298 1.00 26.19 243 GLU A CA 1
ATOM 5525 C C . GLU B 1 85 ? -8.734 -3.643 -64.446 1.00 24.06 243 GLU A C 1
ATOM 5526 O O . GLU B 1 85 ? -7.732 -4.168 -64.934 1.00 26.76 243 GLU A O 1
ATOM 5538 N N . ASN B 1 86 ? -8.763 -3.202 -63.193 1.00 19.22 244 ASN A N 1
ATOM 5539 C CA . ASN B 1 86 ? -7.619 -3.367 -62.293 1.00 18.50 244 ASN A CA 1
ATOM 5540 C C . ASN B 1 86 ? -7.828 -4.483 -61.270 1.00 17.95 244 ASN A C 1
ATOM 5541 O O . ASN B 1 86 ? -7.199 -4.494 -60.216 1.00 17.84 244 ASN A O 1
ATOM 5552 N N . LEU B 1 87 ? -8.693 -5.435 -61.605 1.00 18.18 245 LEU A N 1
ATOM 5553 C CA . LEU B 1 87 ? -8.833 -6.691 -60.873 1.00 18.79 245 LEU A CA 1
ATOM 5554 C C . LEU B 1 87 ? -8.579 -7.830 -61.847 1.00 19.04 245 LEU A C 1
ATOM 5555 O O . LEU B 1 87 ? -9.048 -7.789 -62.990 1.00 23.12 245 LEU A O 1
ATOM 5571 N N . VAL B 1 88 ? -7.883 -8.874 -61.424 1.00 19.34 246 VAL A N 1
ATOM 5572 C CA . VAL B 1 88 ? -7.693 -10.008 -62.324 1.00 20.64 246 VAL A CA 1
ATOM 5573 C C . VAL B 1 88 ? -9.008 -10.747 -62.576 1.00 23.81 246 VAL A C 1
ATOM 5574 O O . VAL B 1 88 ? -9.819 -10.896 -61.676 1.00 29.11 246 VAL A O 1
ATOM 5587 N N . GLU B 1 89 ? -9.204 -11.229 -63.796 1.00 25.80 247 GLU A N 1
ATOM 5588 C CA . GLU B 1 89 ? -10.443 -11.897 -64.164 1.00 29.15 247 GLU A CA 1
ATOM 5589 C C . GLU B 1 89 ? -10.391 -13.365 -63.762 1.00 35.16 247 GLU A C 1
ATOM 5590 O O . GLU B 1 89 ? -9.404 -14.049 -64.037 1.00 31.17 247 GLU A O 1
ATOM 5602 N N . LEU B 1 90 ? -11.446 -13.833 -63.097 1.00 28.93 248 LEU A N 1
ATOM 5603 C CA . LEU B 1 90 ? -11.597 -15.246 -62.767 1.00 36.00 248 LEU A CA 1
ATOM 5604 C C . LEU B 1 90 ? -12.297 -15.931 -63.932 1.00 35.11 248 LEU A C 1
ATOM 5605 O O . LEU B 1 90 ? -13.371 -15.503 -64.347 1.00 34.39 248 LEU A O 1
ATOM 5621 N N . LEU B 1 91 ? -11.686 -16.984 -64.463 1.00 30.01 249 LEU A N 1
ATOM 5622 C CA . LEU B 1 91 ? -12.261 -17.742 -65.579 1.00 29.30 249 LEU A CA 1
ATOM 5623 C C . LEU B 1 91 ? -13.204 -18.828 -65.087 1.00 31.86 249 LEU A C 1
ATOM 5624 O O . LEU B 1 91 ? -14.196 -19.162 -65.753 1.00 29.24 249 LEU A O 1
ATOM 5640 N N . GLY B 1 92 ? -12.919 -19.380 -63.931 1.00 29.95 250 GLY A N 1
ATOM 5641 C CA . GLY B 1 92 ? -13.693 -20.467 -63.405 1.00 31.35 250 GLY A CA 1
ATOM 5642 C C . GLY B 1 92 ? -13.169 -21.151 -62.184 1.00 34.43 250 GLY A C 1
ATOM 5643 O O . GLY B 1 92 ? -12.317 -20.673 -61.486 1.00 27.46 250 GLY A O 1
ATOM 5647 N N . PHE B 1 93 ? -13.719 -22.317 -61.911 1.00 30.82 251 PHE A N 1
ATOM 5648 C CA . PHE B 1 93 ? -13.593 -22.934 -60.636 1.00 33.52 251 PHE A CA 1
ATOM 5649 C C . PHE B 1 93 ? -13.672 -24.462 -60.735 1.00 32.84 251 PHE A C 1
ATOM 5650 O O . PHE B 1 93 ? -14.193 -24.976 -61.664 1.00 31.75 251 PHE A O 1
ATOM 5667 N N . SER B 1 94 ? -13.164 -25.124 -59.726 1.00 37.54 252 SER A N 1
ATOM 5668 C CA . SER B 1 94 ? -13.244 -26.559 -59.602 1.00 48.02 252 SER A CA 1
ATOM 5669 C C . SER B 1 94 ? -13.399 -26.937 -58.132 1.00 42.25 252 SER A C 1
ATOM 5670 O O . SER B 1 94 ? -12.606 -26.641 -57.302 1.00 33.39 252 SER A O 1
ATOM 5678 N N . LEU B 1 100 ? -9.917 -27.924 -54.169 1.00 36.91 258 LEU A N 1
ATOM 5679 C CA . LEU B 1 100 ? -10.522 -26.668 -54.612 1.00 34.11 258 LEU A CA 1
ATOM 5680 C C . LEU B 1 100 ? -9.543 -25.849 -55.450 1.00 34.13 258 LEU A C 1
ATOM 5681 O O . LEU B 1 100 ? -8.441 -25.534 -55.001 1.00 33.07 258 LEU A O 1
ATOM 5696 N N . CYS B 1 101 ? -9.955 -25.520 -56.673 1.00 34.59 259 CYS A N 1
ATOM 5697 C CA . CYS B 1 101 ? -9.124 -24.748 -57.597 1.00 30.86 259 CYS A CA 1
ATOM 5698 C C . CYS B 1 101 ? -9.870 -23.551 -58.166 1.00 27.01 259 CYS A C 1
ATOM 5699 O O . CYS B 1 101 ? -11.077 -23.612 -58.399 1.00 28.14 259 CYS A O 1
ATOM 5707 N N . LEU B 1 102 ? -9.130 -22.468 -58.390 1.00 25.83 260 LEU A N 1
ATOM 5708 C CA . LEU B 1 102 ? -9.652 -21.273 -59.044 1.00 24.83 260 LEU A CA 1
ATOM 5709 C C . LEU B 1 102 ? -8.778 -20.981 -60.252 1.00 26.40 260 LEU A C 1
ATOM 5710 O O . LEU B 1 102 ? -7.551 -21.071 -60.181 1.00 25.98 260 LEU A O 1
ATOM 5726 N N . VAL B 1 103 ? -9.410 -20.669 -61.376 1.00 24.13 261 VAL A N 1
ATOM 5727 C CA . VAL B 1 103 ? -8.694 -20.545 -62.641 1.00 21.93 261 VAL A CA 1
ATOM 5728 C C . VAL B 1 103 ? -8.826 -19.106 -63.096 1.00 21.01 261 VAL A C 1
ATOM 5729 O O . VAL B 1 103 ? -9.936 -18.586 -63.160 1.00 24.41 261 VAL A O 1
ATOM 5742 N N . TYR B 1 104 ? -7.691 -18.474 -63.398 1.00 22.15 262 TYR A N 1
ATOM 5743 C CA . TYR B 1 104 ? -7.651 -17.050 -63.707 1.00 19.19 262 TYR A CA 1
ATOM 5744 C C . TYR B 1 104 ? -6.925 -16.830 -65.016 1.00 24.05 262 TYR A C 1
ATOM 5745 O O . TYR B 1 104 ? -6.121 -17.651 -65.444 1.00 20.42 262 TYR A O 1
ATOM 5763 N N . VAL B 1 105 ? -7.201 -15.690 -65.628 1.00 21.19 263 VAL A N 1
ATOM 5764 C CA . VAL B 1 105 ? -6.426 -15.251 -66.762 1.00 21.52 263 VAL A CA 1
ATOM 5765 C C . VAL B 1 105 ? -4.965 -15.108 -66.329 1.00 20.73 263 VAL A C 1
ATOM 5766 O O . VAL B 1 105 ? -4.661 -14.570 -65.258 1.00 21.00 263 VAL A O 1
ATOM 5779 N N . TYR B 1 106 ? -4.078 -15.600 -67.177 1.00 19.85 264 TYR A N 1
ATOM 5780 C CA . TYR B 1 106 ? -2.641 -15.549 -66.935 1.00 17.38 264 TYR A CA 1
ATOM 5781 C C . TYR B 1 106 ? -2.090 -14.133 -67.066 1.00 21.40 264 TYR A C 1
ATOM 5782 O O . TYR B 1 106 ? -2.389 -13.423 -68.027 1.00 21.19 264 TYR A O 1
ATOM 5800 N N . MET B 1 107 ? -1.261 -13.747 -66.099 1.00 16.48 265 MET A N 1
ATOM 5801 C CA . MET B 1 107 ? -0.682 -12.407 -66.048 1.00 16.89 265 MET A CA 1
ATOM 5802 C C . MET B 1 107 ? 0.813 -12.516 -66.304 1.00 17.06 265 MET A C 1
ATOM 5803 O O . MET B 1 107 ? 1.571 -12.911 -65.422 1.00 18.18 265 MET A O 1
ATOM 5817 N N . PRO B 1 108 ? 1.266 -12.197 -67.523 1.00 17.32 266 PRO A N 1
ATOM 5818 C CA . PRO B 1 108 ? 2.611 -12.662 -67.848 1.00 17.39 266 PRO A CA 1
ATOM 5819 C C . PRO B 1 108 ? 3.742 -12.037 -67.054 1.00 18.96 266 PRO A C 1
ATOM 5820 O O . PRO B 1 108 ? 4.795 -12.651 -66.936 1.00 19.70 266 PRO A O 1
ATOM 5831 N N . ASN B 1 109 ? 3.549 -10.846 -66.508 1.00 17.34 267 ASN A N 1
ATOM 5832 C CA . ASN B 1 109 ? 4.628 -10.225 -65.735 1.00 15.99 267 ASN A CA 1
ATOM 5833 C C . ASN B 1 109 ? 4.561 -10.511 -64.242 1.00 19.43 267 ASN A C 1
ATOM 5834 O O . ASN B 1 109 ? 5.302 -9.931 -63.452 1.00 17.40 267 ASN A O 1
ATOM 5845 N N . GLY B 1 110 ? 3.731 -11.481 -63.882 1.00 16.10 268 GLY A N 1
ATOM 5846 C CA . GLY B 1 110 ? 3.728 -12.030 -62.544 1.00 14.92 268 GLY A CA 1
ATOM 5847 C C . GLY B 1 110 ? 3.319 -11.011 -61.521 1.00 16.67 268 GLY A C 1
ATOM 5848 O O . GLY B 1 110 ? 2.543 -10.096 -61.778 1.00 16.23 268 GLY A O 1
ATOM 5852 N N . SER B 1 111 ? 3.822 -11.198 -60.313 1.00 15.17 269 SER A N 1
ATOM 5853 C CA . SER B 1 111 ? 3.428 -10.336 -59.220 1.00 14.91 269 SER A CA 1
ATOM 5854 C C . SER B 1 111 ? 4.353 -9.140 -59.089 1.00 13.72 269 SER A C 1
ATOM 5855 O O . SER B 1 111 ? 5.530 -9.188 -59.491 1.00 15.31 269 SER A O 1
ATOM 5863 N N . LEU B 1 112 ? 3.814 -8.073 -58.521 1.00 15.30 270 LEU A N 1
ATOM 5864 C CA . LEU B 1 112 ? 4.584 -6.891 -58.219 1.00 15.31 270 LEU A CA 1
ATOM 5865 C C . LEU B 1 112 ? 5.745 -7.286 -57.296 1.00 15.47 270 LEU A C 1
ATOM 5866 O O . LEU B 1 112 ? 6.860 -6.799 -57.475 1.00 15.49 270 LEU A O 1
ATOM 5882 N N . LEU B 1 113 ? 5.484 -8.183 -56.340 1.00 16.21 271 LEU A N 1
ATOM 5883 C CA . LEU B 1 113 ? 6.567 -8.665 -55.457 1.00 16.52 271 LEU A CA 1
ATOM 5884 C C . LEU B 1 113 ? 7.710 -9.262 -56.269 1.00 16.35 271 LEU A C 1
ATOM 5885 O O . LEU B 1 113 ? 8.870 -8.907 -56.081 1.00 18.47 271 LEU A O 1
ATOM 5901 N N . ASP B 1 114 ? 7.387 -10.161 -57.188 1.00 16.42 272 ASP A N 1
ATOM 5902 C CA . ASP B 1 114 ? 8.418 -10.814 -57.978 1.00 17.42 272 ASP A CA 1
ATOM 5903 C C . ASP B 1 114 ? 9.195 -9.799 -58.836 1.00 16.65 272 ASP A C 1
ATOM 5904 O O . ASP B 1 114 ? 10.419 -9.912 -58.975 1.00 16.71 272 ASP A O 1
ATOM 5913 N N . ARG B 1 115 ? 8.520 -8.792 -59.375 1.00 15.30 273 ARG A N 1
ATOM 5914 C CA . ARG B 1 115 ? 9.213 -7.801 -60.189 1.00 17.19 273 ARG A CA 1
ATOM 5915 C C . ARG B 1 115 ? 10.057 -6.847 -59.340 1.00 18.22 273 ARG A C 1
ATOM 5916 O O . ARG B 1 115 ? 11.132 -6.439 -59.760 1.00 16.71 273 ARG A O 1
ATOM 5937 N N . LEU B 1 116 ? 9.584 -6.487 -58.150 1.00 15.59 274 LEU A N 1
ATOM 5938 C CA . LEU B 1 116 ? 10.370 -5.622 -57.288 1.00 16.98 274 LEU A CA 1
ATOM 5939 C C . LEU B 1 116 ? 11.632 -6.348 -56.846 1.00 18.06 274 LEU A C 1
ATOM 5940 O O . LEU B 1 116 ? 12.692 -5.731 -56.664 1.00 18.87 274 LEU A O 1
ATOM 5956 N N . SER B 1 117 ? 11.537 -7.657 -56.662 1.00 16.58 275 SER A N 1
ATOM 5957 C CA . SER B 1 117 ? 12.702 -8.430 -56.247 1.00 19.81 275 SER A CA 1
ATOM 5958 C C . SER B 1 117 ? 13.533 -8.894 -57.449 1.00 17.34 275 SER A C 1
ATOM 5959 O O . SER B 1 117 ? 14.550 -9.573 -57.278 1.00 21.52 275 SER A O 1
ATOM 5967 N N . CYS B 1 118 ? 13.118 -8.491 -58.652 1.00 18.41 276 CYS A N 1
ATOM 5968 C CA . CYS B 1 118 ? 13.829 -8.825 -59.887 1.00 20.33 276 CYS A CA 1
ATOM 5969 C C . CYS B 1 118 ? 14.074 -10.317 -60.056 1.00 21.01 276 CYS A C 1
ATOM 5970 O O . CYS B 1 118 ? 15.136 -10.749 -60.554 1.00 22.82 276 CYS A O 1
ATOM 5978 N N . LEU B 1 119 ? 13.079 -11.115 -59.690 1.00 21.64 277 LEU A N 1
ATOM 5979 C CA . LEU B 1 119 ? 13.218 -12.553 -59.808 1.00 19.91 277 LEU A CA 1
ATOM 5980 C C . LEU B 1 119 ? 13.225 -12.955 -61.272 1.00 18.69 277 LEU A C 1
ATOM 5981 O O . LEU B 1 119 ? 12.737 -12.235 -62.146 1.00 20.50 277 LEU A O 1
ATOM 5997 N N . ASP B 1 120 ? 13.820 -14.114 -61.506 1.00 22.34 278 ASP A N 1
ATOM 5998 C CA . ASP B 1 120 ? 13.930 -14.713 -62.828 1.00 31.47 278 ASP A CA 1
ATOM 5999 C C . ASP B 1 120 ? 14.585 -13.843 -63.893 1.00 23.65 278 ASP A C 1
ATOM 6000 O O . ASP B 1 120 ? 14.301 -13.996 -65.088 1.00 31.85 278 ASP A O 1
ATOM 6009 N N . GLY B 1 121 ? 15.471 -12.952 -63.472 1.00 25.15 279 GLY A N 1
ATOM 6010 C CA . GLY B 1 121 ? 16.328 -12.252 -64.403 1.00 33.34 279 GLY A CA 1
ATOM 6011 C C . GLY B 1 121 ? 15.663 -11.075 -65.084 1.00 27.13 279 GLY A C 1
ATOM 6012 O O . GLY B 1 121 ? 16.219 -10.517 -66.024 1.00 26.28 279 GLY A O 1
ATOM 6016 N N . THR B 1 122 ? 14.484 -10.683 -64.629 1.00 23.30 280 THR A N 1
ATOM 6017 C CA . THR B 1 122 ? 13.800 -9.573 -65.276 1.00 23.72 280 THR A CA 1
ATOM 6018 C C . THR B 1 122 ? 14.459 -8.252 -64.933 1.00 22.64 280 THR A C 1
ATOM 6019 O O . THR B 1 122 ? 15.111 -8.118 -63.889 1.00 23.86 280 THR A O 1
ATOM 6030 N N . PRO B 1 123 ? 14.312 -7.254 -65.816 1.00 19.44 281 PRO A N 1
ATOM 6031 C CA . PRO B 1 123 ? 14.912 -5.960 -65.499 1.00 23.66 281 PRO A CA 1
ATOM 6032 C C . PRO B 1 123 ? 14.117 -5.241 -64.407 1.00 23.34 281 PRO A C 1
ATOM 6033 O O . PRO B 1 123 ? 12.942 -5.533 -64.227 1.00 20.66 281 PRO A O 1
ATOM 6044 N N . PRO B 1 124 ? 14.748 -4.313 -63.680 1.00 20.19 282 PRO A N 1
ATOM 6045 C CA . PRO B 1 124 ? 14.017 -3.566 -62.657 1.00 20.14 282 PRO A CA 1
ATOM 6046 C C . PRO B 1 124 ? 12.908 -2.725 -63.266 1.00 23.77 282 PRO A C 1
ATOM 6047 O O . PRO B 1 124 ? 13.033 -2.261 -64.408 1.00 22.52 282 PRO A O 1
ATOM 6058 N N . LEU B 1 125 ? 11.823 -2.558 -62.516 1.00 17.71 283 LEU A N 1
ATOM 6059 C CA . LEU B 1 125 ? 10.754 -1.657 -62.904 1.00 17.64 283 LEU A CA 1
ATOM 6060 C C . LEU B 1 125 ? 11.256 -0.225 -62.847 1.00 16.26 283 LEU A C 1
ATOM 6061 O O . LEU B 1 125 ? 11.860 0.197 -61.851 1.00 19.23 283 LEU A O 1
ATOM 6077 N N . SER B 1 126 ? 10.985 0.524 -63.912 1.00 18.24 284 SER A N 1
ATOM 6078 C CA . SER B 1 126 ? 11.288 1.949 -63.910 1.00 18.11 284 SER A CA 1
ATOM 6079 C C . SER B 1 126 ? 10.411 2.706 -62.909 1.00 19.08 284 SER A C 1
ATOM 6080 O O . SER B 1 126 ? 9.348 2.223 -62.520 1.00 18.21 284 SER A O 1
ATOM 6088 N N . TRP B 1 127 ? 10.839 3.904 -62.523 1.00 21.82 285 TRP A N 1
ATOM 6089 C CA . TRP B 1 127 ? 10.017 4.753 -61.663 1.00 21.85 285 TRP A CA 1
ATOM 6090 C C . TRP B 1 127 ? 8.695 5.092 -62.353 1.00 21.43 285 TRP A C 1
ATOM 6091 O O . TRP B 1 127 ? 7.636 5.024 -61.732 1.00 20.57 285 TRP A O 1
ATOM 6112 N N . HIS B 1 128 ? 8.751 5.428 -63.647 1.00 22.88 286 HIS A N 1
ATOM 6113 C CA . HIS B 1 128 ? 7.512 5.739 -64.373 1.00 23.10 286 HIS A CA 1
ATOM 6114 C C . HIS B 1 128 ? 6.520 4.574 -64.295 1.00 22.29 286 HIS A C 1
ATOM 6115 O O . HIS B 1 128 ? 5.303 4.745 -64.021 1.00 20.73 286 HIS A O 1
ATOM 6128 N N . MET B 1 129 ? 7.047 3.376 -64.526 1.00 22.03 287 MET A N 1
ATOM 6129 C CA . MET B 1 129 ? 6.212 2.185 -64.488 1.00 20.09 287 MET A CA 1
ATOM 6130 C C . MET B 1 129 ? 5.682 1.958 -63.074 1.00 17.23 287 MET A C 1
ATOM 6131 O O . MET B 1 129 ? 4.502 1.648 -62.878 1.00 17.78 287 MET A O 1
ATOM 6145 N N . ARG B 1 130 ? 6.549 2.153 -62.078 1.00 16.92 288 ARG A N 1
ATOM 6146 C CA . ARG B 1 130 ? 6.132 2.026 -60.679 1.00 15.92 288 ARG A CA 1
ATOM 6147 C C . ARG B 1 130 ? 4.989 2.983 -60.322 1.00 15.36 288 ARG A C 1
ATOM 6148 O O . ARG B 1 130 ? 4.036 2.613 -59.611 1.00 16.60 288 ARG A O 1
ATOM 6169 N N . CYS B 1 131 ? 5.068 4.211 -60.823 1.00 15.95 289 CYS A N 1
ATOM 6170 C CA . CYS B 1 131 ? 3.997 5.181 -60.588 1.00 19.02 289 CYS A CA 1
ATOM 6171 C C . CYS B 1 131 ? 2.691 4.721 -61.236 1.00 15.69 289 CYS A C 1
ATOM 6172 O O . CYS B 1 131 ? 1.601 4.790 -60.605 1.00 17.18 289 CYS A O 1
ATOM 6180 N N . LYS B 1 132 ? 2.790 4.243 -62.477 1.00 17.37 290 LYS A N 1
ATOM 6181 C CA . LYS B 1 132 ? 1.571 3.767 -63.130 1.00 21.33 290 LYS A CA 1
ATOM 6182 C C . LYS B 1 132 ? 0.977 2.532 -62.434 1.00 18.00 290 LYS A C 1
ATOM 6183 O O . LYS B 1 132 ? -0.245 2.401 -62.282 1.00 16.55 290 LYS A O 1
ATOM 6202 N N . ILE B 1 133 ? 1.838 1.637 -61.982 1.00 17.00 291 ILE A N 1
ATOM 6203 C CA . ILE B 1 133 ? 1.403 0.493 -61.185 1.00 17.81 291 ILE A CA 1
ATOM 6204 C C . ILE B 1 133 ? 0.692 0.924 -59.889 1.00 15.84 291 ILE A C 1
ATOM 6205 O O . ILE B 1 133 ? -0.400 0.408 -59.558 1.00 15.11 291 ILE A O 1
ATOM 6221 N N . ALA B 1 134 ? 1.278 1.886 -59.171 1.00 14.42 292 ALA A N 1
ATOM 6222 C CA . ALA B 1 134 ? 0.630 2.421 -57.969 1.00 14.44 292 ALA A CA 1
ATOM 6223 C C . ALA B 1 134 ? -0.765 2.985 -58.308 1.00 16.86 292 ALA A C 1
ATOM 6224 O O . ALA B 1 134 ? -1.764 2.707 -57.600 1.00 15.36 292 ALA A O 1
ATOM 6231 N N . GLN B 1 135 ? -0.837 3.758 -59.392 1.00 15.85 293 GLN A N 1
ATOM 6232 C CA . GLN B 1 135 ? -2.129 4.310 -59.815 1.00 17.67 293 GLN A CA 1
ATOM 6233 C C . GLN B 1 135 ? -3.143 3.207 -60.168 1.00 15.19 293 GLN A C 1
ATOM 6234 O O . GLN B 1 135 ? -4.338 3.293 -59.811 1.00 17.04 293 GLN A O 1
ATOM 6248 N N . GLY B 1 136 ? -2.702 2.176 -60.891 1.00 16.89 294 GLY A N 1
ATOM 6249 C CA . GLY B 1 136 ? -3.619 1.102 -61.275 1.00 17.58 294 GLY A CA 1
ATOM 6250 C C . GLY B 1 136 ? -4.120 0.320 -60.065 1.00 14.90 294 GLY A C 1
ATOM 6251 O O . GLY B 1 136 ? -5.324 0.018 -59.935 1.00 15.90 294 GLY A O 1
ATOM 6255 N N . ALA B 1 137 ? -3.213 0.016 -59.141 1.00 14.35 295 ALA A N 1
ATOM 6256 C CA . ALA B 1 137 ? -3.613 -0.690 -57.935 1.00 14.29 295 ALA A CA 1
ATOM 6257 C C . ALA B 1 137 ? -4.620 0.146 -57.117 1.00 15.48 295 ALA A C 1
ATOM 6258 O O . ALA B 1 137 ? -5.647 -0.381 -56.621 1.00 16.15 295 ALA A O 1
ATOM 6265 N N . ALA B 1 138 ? -4.344 1.447 -56.989 1.00 15.12 296 ALA A N 1
ATOM 6266 C CA . ALA B 1 138 ? -5.272 2.336 -56.290 1.00 15.20 296 ALA A CA 1
ATOM 6267 C C . ALA B 1 138 ? -6.630 2.354 -56.973 1.00 15.44 296 ALA A C 1
ATOM 6268 O O . ALA B 1 138 ? -7.663 2.430 -56.300 1.00 16.27 296 ALA A O 1
ATOM 6275 N N . ASN B 1 139 ? -6.634 2.355 -58.307 1.00 15.23 297 ASN A N 1
ATOM 6276 C CA . ASN B 1 139 ? -7.895 2.304 -59.077 1.00 15.61 297 ASN A CA 1
ATOM 6277 C C . ASN B 1 139 ? -8.713 1.034 -58.789 1.00 16.87 297 ASN A C 1
ATOM 6278 O O . ASN B 1 139 ? -9.971 1.083 -58.649 1.00 16.42 297 ASN A O 1
ATOM 6289 N N . GLY B 1 140 ? -8.010 -0.099 -58.697 1.00 15.80 298 GLY A N 1
ATOM 6290 C CA . GLY B 1 140 ? -8.674 -1.343 -58.295 1.00 16.38 298 GLY A CA 1
ATOM 6291 C C . GLY B 1 140 ? -9.275 -1.287 -56.884 1.00 15.19 298 GLY A C 1
ATOM 6292 O O . GLY B 1 140 ? -10.458 -1.671 -56.637 1.00 17.78 298 GLY A O 1
ATOM 6296 N N . ILE B 1 141 ? -8.474 -0.798 -55.940 1.00 16.04 299 ILE A N 1
ATOM 6297 C CA . ILE B 1 141 ? -8.984 -0.618 -54.574 1.00 15.85 299 ILE A CA 1
ATOM 6298 C C . ILE B 1 141 ? -10.205 0.312 -54.560 1.00 15.60 299 ILE A C 1
ATOM 6299 O O . ILE B 1 141 ? -11.218 0.028 -53.892 1.00 16.73 299 ILE A O 1
ATOM 6315 N N . ASN B 1 142 ? -10.139 1.398 -55.322 1.00 13.88 300 ASN A N 1
ATOM 6316 C CA . ASN B 1 142 ? -11.266 2.313 -55.355 1.00 17.20 300 ASN A CA 1
ATOM 6317 C C . ASN B 1 142 ? -12.523 1.622 -55.846 1.00 17.49 300 ASN A C 1
ATOM 6318 O O . ASN B 1 142 ? -13.613 1.837 -55.286 1.00 18.98 300 ASN A O 1
ATOM 6329 N N . PHE B 1 143 ? -12.398 0.815 -56.897 1.00 16.38 301 PHE A N 1
ATOM 6330 C CA . PHE B 1 143 ? -13.573 0.080 -57.364 1.00 18.48 301 PHE A CA 1
ATOM 6331 C C . PHE B 1 143 ? -14.151 -0.803 -56.258 1.00 17.43 301 PHE A C 1
ATOM 6332 O O . PHE B 1 143 ? -15.378 -0.825 -56.042 1.00 19.08 301 PHE A O 1
ATOM 6349 N N . LEU B 1 144 ? -13.282 -1.530 -55.571 1.00 17.24 302 LEU A N 1
ATOM 6350 C CA . LEU B 1 144 ? -13.747 -2.329 -54.429 1.00 18.74 302 LEU A CA 1
ATOM 6351 C C . LEU B 1 144 ? -14.506 -1.497 -53.380 1.00 18.33 302 LEU A C 1
ATOM 6352 O O . LEU B 1 144 ? -15.618 -1.854 -52.969 1.00 22.05 302 LEU A O 1
ATOM 6368 N N . HIS B 1 145 ? -13.920 -0.386 -52.953 1.00 19.55 303 HIS A N 1
ATOM 6369 C CA . HIS B 1 145 ? -14.542 0.437 -51.927 1.00 19.88 303 HIS A CA 1
ATOM 6370 C C . HIS B 1 145 ? -15.832 1.112 -52.377 1.00 19.52 303 HIS A C 1
ATOM 6371 O O . HIS B 1 145 ? -16.779 1.221 -51.595 1.00 21.97 303 HIS A O 1
ATOM 6384 N N . GLU B 1 146 ? -15.900 1.558 -53.629 1.00 18.81 304 GLU A N 1
ATOM 6385 C CA . GLU B 1 146 ? -17.158 2.100 -54.155 1.00 21.28 304 GLU A CA 1
ATOM 6386 C C . GLU B 1 146 ? -18.278 1.072 -54.076 1.00 20.01 304 GLU A C 1
ATOM 6387 O O . GLU B 1 146 ? -19.450 1.414 -53.891 1.00 25.14 304 GLU A O 1
ATOM 6399 N N . ASN B 1 147 ? -17.897 -0.198 -54.198 1.00 26.88 305 ASN A N 1
ATOM 6400 C CA . ASN B 1 147 ? -18.867 -1.283 -54.211 1.00 28.19 305 ASN A CA 1
ATOM 6401 C C . ASN B 1 147 ? -18.951 -1.981 -52.851 1.00 32.16 305 ASN A C 1
ATOM 6402 O O . ASN B 1 147 ? -19.410 -3.121 -52.749 1.00 36.91 305 ASN A O 1
ATOM 6413 N N . HIS B 1 148 ? -18.522 -1.269 -51.812 1.00 27.16 306 HIS A N 1
ATOM 6414 C CA . HIS B 1 148 ? -18.712 -1.693 -50.423 1.00 30.51 306 HIS A CA 1
ATOM 6415 C C . HIS B 1 148 ? -18.091 -3.051 -50.127 1.00 26.35 306 HIS A C 1
ATOM 6416 O O . HIS B 1 148 ? -18.655 -3.874 -49.402 1.00 33.34 306 HIS A O 1
ATOM 6429 N N . HIS B 1 149 ? -16.924 -3.269 -50.714 1.00 24.49 307 HIS A N 1
ATOM 6430 C CA . HIS B 1 149 ? -16.088 -4.412 -50.366 1.00 24.84 307 HIS A CA 1
ATOM 6431 C C . HIS B 1 149 ? -14.777 -3.980 -49.749 1.00 23.53 307 HIS A C 1
ATOM 6432 O O . HIS B 1 149 ? -14.241 -2.917 -50.053 1.00 22.74 307 HIS A O 1
ATOM 6445 N N . ILE B 1 150 ? -14.276 -4.834 -48.867 1.00 23.29 308 ILE A N 1
ATOM 6446 C CA . ILE B 1 150 ? -12.978 -4.667 -48.250 1.00 22.20 308 ILE A CA 1
ATOM 6447 C C . ILE B 1 150 ? -12.147 -5.888 -48.657 1.00 20.72 308 ILE A C 1
ATOM 6448 O O . ILE B 1 150 ? -12.610 -7.020 -48.555 1.00 24.37 308 ILE A O 1
ATOM 6464 N N . HIS B 1 151 ? -10.919 -5.667 -49.111 1.00 19.45 309 HIS A N 1
ATOM 6465 C CA . HIS B 1 151 ? -10.109 -6.754 -49.648 1.00 17.97 309 HIS A CA 1
ATOM 6466 C C . HIS B 1 151 ? -9.507 -7.613 -48.539 1.00 22.62 309 HIS A C 1
ATOM 6467 O O . HIS B 1 151 ? -9.571 -8.842 -48.581 1.00 23.30 309 HIS A O 1
ATOM 6480 N N . ARG B 1 152 ? -8.905 -6.935 -47.564 1.00 20.66 310 ARG A N 1
ATOM 6481 C CA . ARG B 1 152 ? -8.346 -7.539 -46.345 1.00 22.23 310 ARG A CA 1
ATOM 6482 C C . ARG B 1 152 ? -7.023 -8.262 -46.545 1.00 22.07 310 ARG A C 1
ATOM 6483 O O . ARG B 1 152 ? -6.479 -8.827 -45.599 1.00 24.53 310 ARG A O 1
ATOM 6504 N N . ASN B 1 153 ? -6.486 -8.239 -47.758 1.00 20.42 311 ASN A N 1
ATOM 6505 C CA . ASN B 1 153 ? -5.176 -8.843 -47.993 1.00 20.88 311 ASN A CA 1
ATOM 6506 C C . ASN B 1 153 ? -4.427 -8.183 -49.150 1.00 18.92 311 ASN A C 1
ATOM 6507 O O . ASN B 1 153 ? -3.877 -8.852 -50.018 1.00 19.04 311 ASN A O 1
ATOM 6518 N N . ILE B 1 154 ? -4.411 -6.855 -49.143 1.00 19.06 312 ILE A N 1
ATOM 6519 C CA . ILE B 1 154 ? -3.643 -6.083 -50.109 1.00 16.40 312 ILE A CA 1
ATOM 6520 C C . ILE B 1 154 ? -2.165 -6.270 -49.754 1.00 16.18 312 ILE A C 1
ATOM 6521 O O . ILE B 1 154 ? -1.753 -6.008 -48.635 1.00 18.55 312 ILE A O 1
ATOM 6537 N N . LYS B 1 155 ? -1.391 -6.740 -50.718 1.00 17.41 313 LYS A N 1
ATOM 6538 C CA . LYS B 1 155 ? 0.040 -6.892 -50.566 1.00 16.76 313 LYS A CA 1
ATOM 6539 C C . LYS B 1 155 ? 0.614 -7.051 -51.969 1.00 18.04 313 LYS A C 1
ATOM 6540 O O . LYS B 1 155 ? -0.120 -7.291 -52.935 1.00 16.49 313 LYS A O 1
ATOM 6559 N N . SER B 1 156 ? 1.930 -6.922 -52.089 1.00 16.30 314 SER A N 1
ATOM 6560 C CA . SER B 1 156 ? 2.561 -6.947 -53.396 1.00 15.66 314 SER A CA 1
ATOM 6561 C C . SER B 1 156 ? 2.491 -8.302 -54.086 1.00 14.29 314 SER A C 1
ATOM 6562 O O . SER B 1 156 ? 2.489 -8.343 -55.314 1.00 16.01 314 SER A O 1
ATOM 6570 N N . ALA B 1 157 ? 2.395 -9.400 -53.338 1.00 15.35 315 ALA A N 1
ATOM 6571 C CA . ALA B 1 157 ? 2.224 -10.728 -53.930 1.00 16.91 315 ALA A CA 1
ATOM 6572 C C . ALA B 1 157 ? 0.871 -10.887 -54.575 1.00 16.57 315 ALA A C 1
ATOM 6573 O O . ALA B 1 157 ? 0.711 -11.777 -55.403 1.00 19.03 315 ALA A O 1
ATOM 6580 N N . ASN B 1 158 ? -0.084 -10.040 -54.199 1.00 15.85 316 ASN A N 1
ATOM 6581 C CA . ASN B 1 158 ? -1.443 -10.128 -54.715 1.00 16.34 316 ASN A CA 1
ATOM 6582 C C . ASN B 1 158 ? -1.788 -9.046 -55.741 1.00 16.38 316 ASN A C 1
ATOM 6583 O O . ASN B 1 158 ? -2.960 -8.857 -56.069 1.00 17.67 316 ASN A O 1
ATOM 6594 N N . ILE B 1 159 ? -0.778 -8.332 -56.214 1.00 14.69 317 ILE A N 1
ATOM 6595 C CA . ILE B 1 159 ? -0.905 -7.375 -57.300 1.00 13.92 317 ILE A CA 1
ATOM 6596 C C . ILE B 1 159 ? -0.172 -7.991 -58.478 1.00 15.14 317 ILE A C 1
ATOM 6597 O O . ILE B 1 159 ? 1.036 -8.240 -58.422 1.00 14.52 317 ILE A O 1
ATOM 6613 N N . LEU B 1 160 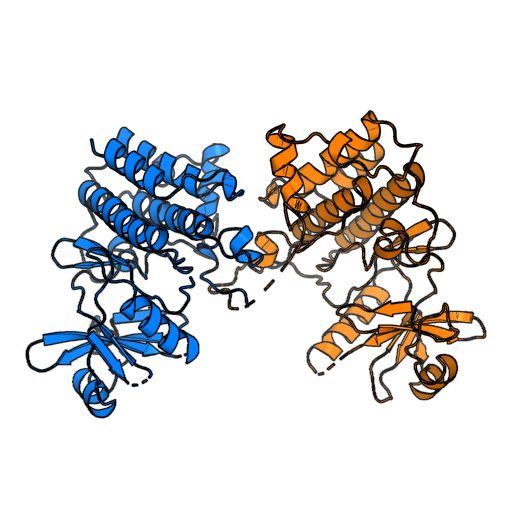? -0.920 -8.313 -59.525 1.00 15.86 318 LEU A N 1
ATOM 6614 C CA . LEU B 1 160 ? -0.376 -8.981 -60.692 1.00 13.95 318 LEU A CA 1
ATOM 6615 C C . LEU B 1 160 ? -0.230 -7.974 -61.826 1.00 14.38 318 LEU A C 1
ATOM 6616 O O . LEU B 1 160 ? -0.838 -6.902 -61.829 1.00 15.81 318 LEU A O 1
ATOM 6632 N N . LEU B 1 161 ? 0.584 -8.336 -62.805 1.00 16.41 319 LEU A N 1
ATOM 6633 C CA . LEU B 1 161 ? 0.981 -7.404 -63.858 1.00 15.68 319 LEU A CA 1
ATOM 6634 C C . LEU B 1 161 ? 0.785 -8.041 -65.235 1.00 17.64 319 LEU A C 1
ATOM 6635 O O . LEU B 1 161 ? 1.305 -9.121 -65.506 1.00 16.68 319 LEU A O 1
ATOM 6651 N N . ASP B 1 162 ? 0.027 -7.375 -66.103 1.00 18.89 320 ASP A N 1
ATOM 6652 C CA . ASP B 1 162 ? -0.246 -7.920 -67.435 1.00 19.15 320 ASP A CA 1
ATOM 6653 C C . ASP B 1 162 ? 0.898 -7.559 -68.406 1.00 20.99 320 ASP A C 1
ATOM 6654 O O . ASP B 1 162 ? 1.938 -7.058 -67.969 1.00 19.20 320 ASP A O 1
ATOM 6663 N N . GLU B 1 163 ? 0.739 -7.827 -69.698 1.00 22.91 321 GLU A N 1
ATOM 6664 C CA . GLU B 1 163 ? 1.855 -7.640 -70.634 1.00 24.36 321 GLU A CA 1
ATOM 6665 C C . GLU B 1 163 ? 2.241 -6.154 -70.776 1.00 25.74 321 GLU A C 1
ATOM 6666 O O . GLU B 1 163 ? 3.346 -5.843 -71.216 1.00 27.41 321 GLU A O 1
ATOM 6678 N N . ALA B 1 164 ? 1.326 -5.264 -70.385 1.00 22.23 322 ALA A N 1
ATOM 6679 C CA . ALA B 1 164 ? 1.538 -3.812 -70.398 1.00 24.81 322 ALA A CA 1
ATOM 6680 C C . ALA B 1 164 ? 2.014 -3.289 -69.038 1.00 21.33 322 ALA A C 1
ATOM 6681 O O . ALA B 1 164 ? 2.179 -2.078 -68.850 1.00 23.82 322 ALA A O 1
ATOM 6688 N N . PHE B 1 165 ? 2.231 -4.216 -68.112 1.00 19.08 323 PHE A N 1
ATOM 6689 C CA . PHE B 1 165 ? 2.527 -3.925 -66.712 1.00 17.44 323 PHE A CA 1
ATOM 6690 C C . PHE B 1 165 ? 1.409 -3.173 -66.006 1.00 19.42 323 PHE A C 1
ATOM 6691 O O . PHE B 1 165 ? 1.645 -2.471 -65.026 1.00 20.10 323 PHE A O 1
ATOM 6708 N N . THR B 1 166 ? 0.186 -3.312 -66.507 1.00 18.38 324 THR A N 1
ATOM 6709 C CA . THR B 1 166 ? -0.977 -2.799 -65.807 1.00 18.58 324 THR A CA 1
ATOM 6710 C C . THR B 1 166 ? -1.219 -3.646 -64.571 1.00 18.36 324 THR A C 1
ATOM 6711 O O . THR B 1 166 ? -1.212 -4.879 -64.643 1.00 18.90 324 THR A O 1
ATOM 6722 N N . ALA B 1 167 ? -1.430 -2.972 -63.443 1.00 17.48 325 ALA A N 1
ATOM 6723 C CA . ALA B 1 167 ? -1.580 -3.612 -62.143 1.00 17.24 325 ALA A CA 1
ATOM 6724 C C . ALA B 1 167 ? -3.002 -4.078 -61.939 1.00 15.39 325 ALA A C 1
ATOM 6725 O O . ALA B 1 167 ? -3.960 -3.331 -62.175 1.00 20.05 325 ALA A O 1
ATOM 6732 N N . LYS B 1 168 ? -3.139 -5.315 -61.476 1.00 15.35 326 LYS A N 1
ATOM 6733 C CA . LYS B 1 168 ? -4.446 -5.885 -61.220 1.00 17.42 326 LYS A CA 1
ATOM 6734 C C . LYS B 1 168 ? -4.447 -6.661 -59.917 1.00 19.40 326 LYS A C 1
ATOM 6735 O O . LYS B 1 168 ? -3.595 -7.520 -59.684 1.00 20.23 326 LYS A O 1
ATOM 6754 N N . ILE B 1 169 ? -5.408 -6.344 -59.073 1.00 17.38 327 ILE A N 1
ATOM 6755 C CA . ILE B 1 169 ? -5.513 -6.977 -57.769 1.00 17.94 327 ILE A CA 1
ATOM 6756 C C . ILE B 1 169 ? -6.147 -8.365 -57.892 1.00 19.58 327 ILE A C 1
ATOM 6757 O O . ILE B 1 169 ? -7.096 -8.564 -58.671 1.00 20.06 327 ILE A O 1
ATOM 6773 N N . SER B 1 170 ? -5.634 -9.318 -57.112 1.00 18.57 328 SER A N 1
ATOM 6774 C CA . SER B 1 170 ? -6.256 -10.634 -57.018 1.00 20.49 328 SER A CA 1
ATOM 6775 C C . SER B 1 170 ? -6.339 -11.091 -55.578 1.00 20.48 328 SER A C 1
ATOM 6776 O O . SER B 1 170 ? -6.107 -10.312 -54.661 1.00 20.86 328 SER A O 1
ATOM 6784 N N . ASP B 1 171 ? -6.599 -12.367 -55.416 1.00 23.07 329 ASP A N 1
ATOM 6785 C CA . ASP B 1 171 ? -6.623 -13.042 -54.110 1.00 27.47 329 ASP A CA 1
ATOM 6786 C C . ASP B 1 171 ? -7.689 -12.559 -53.145 1.00 23.89 329 ASP A C 1
ATOM 6787 O O . ASP B 1 171 ? -7.430 -11.895 -52.199 1.00 25.17 329 ASP A O 1
ATOM 6796 N N . PHE B 1 172 ? -8.923 -12.921 -53.455 1.00 25.90 330 PHE A N 1
ATOM 6797 C CA . PHE B 1 172 ? -10.096 -12.363 -52.804 1.00 30.48 330 PHE A CA 1
ATOM 6798 C C . PHE B 1 172 ? -10.718 -13.286 -51.754 1.00 26.97 330 PHE A C 1
ATOM 6799 O O . PHE B 1 172 ? -11.832 -13.050 -51.298 1.00 32.89 330 PHE A O 1
ATOM 6816 N N . GLY B 1 173 ? -9.965 -14.301 -51.338 1.00 29.12 331 GLY A N 1
ATOM 6817 C CA . GLY B 1 173 ? -10.434 -15.264 -50.351 1.00 39.47 331 GLY A CA 1
ATOM 6818 C C . GLY B 1 173 ? -10.834 -14.688 -48.999 1.00 38.82 331 GLY A C 1
ATOM 6819 O O . GLY B 1 173 ? -11.636 -15.292 -48.273 1.00 39.41 331 GLY A O 1
ATOM 6823 N N . LEU B 1 174 ? -10.273 -13.532 -48.649 1.00 35.49 332 LEU A N 1
ATOM 6824 C CA . LEU B 1 174 ? -10.566 -12.889 -47.367 1.00 34.73 332 LEU A CA 1
ATOM 6825 C C . LEU B 1 174 ? -11.478 -11.672 -47.521 1.00 35.23 332 LEU A C 1
ATOM 6826 O O . LEU B 1 174 ? -11.821 -11.023 -46.533 1.00 36.91 332 LEU A O 1
ATOM 6842 N N . ALA B 1 175 ? -11.863 -11.352 -48.754 1.00 34.17 333 ALA A N 1
ATOM 6843 C CA . ALA B 1 175 ? -12.686 -10.168 -48.989 1.00 34.92 333 ALA A CA 1
ATOM 6844 C C . ALA B 1 175 ? -14.037 -10.247 -48.273 1.00 40.54 333 ALA A C 1
ATOM 6845 O O . ALA B 1 175 ? -14.583 -11.337 -48.070 1.00 41.95 333 ALA A O 1
ATOM 6852 N N . ARG B 1 176 ? -14.553 -9.083 -47.880 1.00 33.36 334 ARG A N 1
ATOM 6853 C CA . ARG B 1 176 ? -15.804 -8.977 -47.129 1.00 36.83 334 ARG A CA 1
ATOM 6854 C C . ARG B 1 176 ? -16.593 -7.752 -47.570 1.00 37.87 334 ARG A C 1
ATOM 6855 O O . ARG B 1 176 ? -16.018 -6.764 -48.001 1.00 34.02 334 ARG A O 1
ATOM 6876 N N . ALA B 1 177 ? -17.912 -7.806 -47.434 1.00 40.81 335 ALA A N 1
ATOM 6877 C CA . ALA B 1 177 ? -18.745 -6.657 -47.765 1.00 44.23 335 ALA A CA 1
ATOM 6878 C C . ALA B 1 177 ? -18.514 -5.531 -46.765 1.00 49.23 335 ALA A C 1
ATOM 6879 O O . ALA B 1 177 ? -18.447 -5.769 -45.558 1.00 55.05 335 ALA A O 1
ATOM 6886 N N . ARG B 1 189 ? -12.820 -13.763 -35.939 1.00 59.47 347 ARG A N 1
ATOM 6887 C CA . ARG B 1 189 ? -11.764 -14.452 -36.670 1.00 68.86 347 ARG A CA 1
ATOM 6888 C C . ARG B 1 189 ? -10.879 -13.437 -37.387 1.00 70.10 347 ARG A C 1
ATOM 6889 O O . ARG B 1 189 ? -11.206 -12.966 -38.477 1.00 79.48 347 ARG A O 1
ATOM 6909 N N . ILE B 1 190 ? -9.757 -13.104 -36.760 1.00 56.79 348 ILE A N 1
ATOM 6910 C CA . ILE B 1 190 ? -8.858 -12.084 -37.279 1.00 55.46 348 ILE A CA 1
ATOM 6911 C C . ILE B 1 190 ? -7.853 -12.718 -38.236 1.00 44.85 348 ILE A C 1
ATOM 6912 O O . ILE B 1 190 ? -7.079 -13.592 -37.854 1.00 41.83 348 ILE A O 1
ATOM 6928 N N . VAL B 1 191 ? -7.870 -12.262 -39.484 1.00 32.74 349 VAL A N 1
ATOM 6929 C CA . VAL B 1 191 ? -7.068 -12.885 -40.527 1.00 41.06 349 VAL A CA 1
ATOM 6930 C C . VAL B 1 191 ? -6.467 -11.827 -41.448 1.00 28.54 349 VAL A C 1
ATOM 6931 O O . VAL B 1 191 ? -7.064 -10.776 -41.691 1.00 32.25 349 VAL A O 1
ATOM 6944 N N . GLY B 1 192 ? -5.254 -12.086 -41.929 1.00 28.74 350 GLY A N 1
ATOM 6945 C CA . GLY B 1 192 ? -4.576 -11.166 -42.825 1.00 28.35 350 GLY A CA 1
ATOM 6946 C C . GLY B 1 192 ? -3.090 -11.460 -42.841 1.00 24.65 350 GLY A C 1
ATOM 6947 O O . GLY B 1 192 ? -2.653 -12.421 -42.207 1.00 24.00 350 GLY A O 1
ATOM 6951 N N . THR B 1 193 ? -2.318 -10.643 -43.560 1.00 20.89 351 THR A N 1
ATOM 6952 C CA . THR B 1 193 ? -0.868 -10.830 -43.657 1.00 21.17 351 THR A CA 1
ATOM 6953 C C . THR B 1 193 ? -0.239 -9.835 -42.683 1.00 19.17 351 THR A C 1
ATOM 6954 O O . THR B 1 193 ? -0.357 -8.630 -42.867 1.00 21.18 351 THR A O 1
ATOM 6965 N N . THR B 1 194 ? 0.406 -10.358 -41.641 1.00 20.14 352 THR A N 1
ATOM 6966 C CA . THR B 1 194 ? 0.790 -9.549 -40.481 1.00 19.72 352 THR A CA 1
ATOM 6967 C C . THR B 1 194 ? 1.551 -8.269 -40.843 1.00 20.11 352 THR A C 1
ATOM 6968 O O . THR B 1 194 ? 1.267 -7.180 -40.316 1.00 20.25 352 THR A O 1
ATOM 6979 N N . ALA B 1 195 ? 2.492 -8.381 -41.773 1.00 19.47 353 ALA A N 1
ATOM 6980 C CA . ALA B 1 195 ? 3.334 -7.234 -42.093 1.00 19.45 353 ALA A CA 1
ATOM 6981 C C . ALA B 1 195 ? 2.604 -6.098 -42.812 1.00 23.25 353 ALA A C 1
ATOM 6982 O O . ALA B 1 195 ? 3.148 -5.008 -42.963 1.00 19.35 353 ALA A O 1
ATOM 6989 N N . TYR B 1 196 ? 1.368 -6.352 -43.245 1.00 16.58 354 TYR A N 1
ATOM 6990 C CA . TYR B 1 196 ? 0.562 -5.362 -43.944 1.00 16.49 354 TYR A CA 1
ATOM 6991 C C . TYR B 1 196 ? -0.628 -4.869 -43.144 1.00 16.75 354 TYR A C 1
ATOM 6992 O O . TYR B 1 196 ? -1.373 -4.025 -43.617 1.00 19.29 354 TYR A O 1
ATOM 7010 N N . MET B 1 197 ? -0.801 -5.384 -41.931 1.00 17.71 355 MET A N 1
ATOM 7011 C CA . MET B 1 197 ? -2.029 -5.150 -41.187 1.00 19.43 355 MET A CA 1
ATOM 7012 C C . MET B 1 197 ? -2.006 -3.915 -40.307 1.00 19.89 355 MET A C 1
ATOM 7013 O O . MET B 1 197 ? -1.102 -3.723 -39.499 1.00 22.10 355 MET A O 1
ATOM 7027 N N . ALA B 1 198 ? -3.040 -3.098 -40.472 1.00 19.31 356 ALA A N 1
ATOM 7028 C CA . ALA B 1 198 ? -3.257 -1.946 -39.619 1.00 20.84 356 ALA A CA 1
ATOM 7029 C C . ALA B 1 198 ? -3.544 -2.389 -38.192 1.00 21.49 356 ALA A C 1
ATOM 7030 O O . ALA B 1 198 ? -4.053 -3.482 -37.965 1.00 21.26 356 ALA A O 1
ATOM 7037 N N . PRO B 1 199 ? -3.258 -1.518 -37.224 1.00 22.70 357 PRO A N 1
ATOM 7038 C CA . PRO B 1 199 ? -3.556 -1.858 -35.831 1.00 25.77 357 PRO A CA 1
ATOM 7039 C C . PRO B 1 199 ? -5.024 -2.263 -35.604 1.00 23.13 357 PRO A C 1
ATOM 7040 O O . PRO B 1 199 ? -5.289 -3.265 -34.914 1.00 25.14 357 PRO A O 1
ATOM 7051 N N . GLU B 1 200 ? -5.976 -1.540 -36.201 1.00 23.45 358 GLU A N 1
ATOM 7052 C CA . GLU B 1 200 ? -7.383 -1.860 -35.945 1.00 22.67 358 GLU A CA 1
ATOM 7053 C C . GLU B 1 200 ? -7.748 -3.196 -36.598 1.00 20.40 358 GLU A C 1
ATOM 7054 O O . GLU B 1 200 ? -8.639 -3.897 -36.104 1.00 25.61 358 GLU A O 1
ATOM 7066 N N . ALA B 1 201 ? -7.082 -3.532 -37.709 1.00 23.04 359 ALA A N 1
ATOM 7067 C CA . ALA B 1 201 ? -7.294 -4.825 -38.360 1.00 21.72 359 ALA A CA 1
ATOM 7068 C C . ALA B 1 201 ? -6.751 -5.937 -37.466 1.00 21.71 359 ALA A C 1
ATOM 7069 O O . ALA B 1 201 ? -7.397 -6.965 -37.291 1.00 24.01 359 ALA A O 1
ATOM 7076 N N . LEU B 1 202 ? -5.569 -5.719 -36.898 1.00 21.85 360 LEU A N 1
ATOM 7077 C CA . LEU B 1 202 ? -5.017 -6.646 -35.908 1.00 24.48 360 LEU A CA 1
ATOM 7078 C C . LEU B 1 202 ? -5.949 -6.851 -34.712 1.00 25.21 360 LEU A C 1
ATOM 7079 O O . LEU B 1 202 ? -5.996 -7.946 -34.132 1.00 27.21 360 LEU A O 1
ATOM 7095 N N . ARG B 1 203 ? -6.652 -5.794 -34.300 1.00 27.52 361 ARG A N 1
ATOM 7096 C CA . ARG B 1 203 ? -7.667 -5.909 -33.245 1.00 26.46 361 ARG A CA 1
ATOM 7097 C C . ARG B 1 203 ? -9.022 -6.510 -33.650 1.00 27.84 361 ARG A C 1
ATOM 7098 O O . ARG B 1 203 ? -9.831 -6.809 -32.782 1.00 33.88 361 ARG A O 1
ATOM 7119 N N . GLY B 1 204 ? -9.270 -6.672 -34.953 1.00 27.78 362 GLY A N 1
ATOM 7120 C CA . GLY B 1 204 ? -10.474 -7.347 -35.417 1.00 31.44 362 GLY A CA 1
ATOM 7121 C C . GLY B 1 204 ? -11.517 -6.436 -36.044 1.00 29.26 362 GLY A C 1
ATOM 7122 O O . GLY B 1 204 ? -12.628 -6.875 -36.358 1.00 32.51 362 GLY A O 1
ATOM 7126 N N . GLU B 1 205 ? -11.179 -5.164 -36.215 1.00 27.90 363 GLU A N 1
ATOM 7127 C CA . GLU B 1 205 ? -12.098 -4.244 -36.884 1.00 24.45 363 GLU A CA 1
ATOM 7128 C C . GLU B 1 205 ? -12.092 -4.496 -38.387 1.00 26.93 363 GLU A C 1
ATOM 7129 O O . GLU B 1 205 ? -11.062 -4.842 -38.970 1.00 29.06 363 GLU A O 1
ATOM 7141 N N . ILE B 1 206 ? -13.253 -4.336 -38.991 1.00 29.53 364 ILE A N 1
ATOM 7142 C CA . ILE B 1 206 ? -13.477 -4.472 -40.416 1.00 29.66 364 ILE A CA 1
ATOM 7143 C C . ILE B 1 206 ? -13.838 -3.136 -41.011 1.00 29.26 364 ILE A C 1
ATOM 7144 O O . ILE B 1 206 ? -14.903 -2.657 -40.794 1.00 31.29 364 ILE A O 1
ATOM 7160 N N . THR B 1 207 ? -12.911 -2.562 -41.759 1.00 27.02 365 THR A N 1
ATOM 7161 C CA . THR B 1 207 ? -13.042 -1.294 -42.375 1.00 28.73 365 THR A CA 1
ATOM 7162 C C . THR B 1 207 ? -12.149 -1.168 -43.610 1.00 25.84 365 THR A C 1
ATOM 7163 O O . THR B 1 207 ? -11.052 -1.567 -43.635 1.00 23.45 365 THR A O 1
ATOM 7174 N N . PRO B 1 208 ? -12.728 -0.406 -44.634 1.00 21.99 366 PRO A N 1
ATOM 7175 C CA . PRO B 1 208 ? -11.871 -0.164 -45.795 1.00 21.43 366 PRO A CA 1
ATOM 7176 C C . PRO B 1 208 ? -10.631 0.626 -45.486 1.00 19.54 366 PRO A C 1
ATOM 7177 O O . PRO B 1 208 ? -9.706 0.608 -46.218 1.00 21.25 366 PRO A O 1
ATOM 7188 N N . LYS B 1 209 ? -10.638 1.356 -44.397 1.00 23.58 367 LYS A N 1
ATOM 7189 C CA . LYS B 1 209 ? -9.474 2.127 -44.002 1.00 22.06 367 LYS A CA 1
ATOM 7190 C C . LYS B 1 209 ? -8.264 1.223 -43.749 1.00 20.82 367 LYS A C 1
ATOM 7191 O O . LYS B 1 209 ? -7.116 1.659 -43.865 1.00 21.11 367 LYS A O 1
ATOM 7210 N N . SER B 1 210 ? -8.515 -0.037 -43.405 1.00 19.99 368 SER A N 1
ATOM 7211 C CA . SER B 1 210 ? -7.422 -0.986 -43.239 1.00 18.98 368 SER A CA 1
ATOM 7212 C C . SER B 1 210 ? -6.745 -1.325 -44.567 1.00 18.08 368 SER A C 1
ATOM 7213 O O . SER B 1 210 ? -5.522 -1.573 -44.611 1.00 18.13 368 SER A O 1
ATOM 7221 N N . ASP B 1 211 ? -7.504 -1.273 -45.660 1.00 18.21 369 ASP A N 1
ATOM 7222 C CA . ASP B 1 211 ? -6.934 -1.572 -46.965 1.00 17.99 369 ASP A CA 1
ATOM 7223 C C . ASP B 1 211 ? -5.978 -0.449 -47.336 1.00 17.13 369 ASP A C 1
ATOM 7224 O O . ASP B 1 211 ? -4.963 -0.679 -47.995 1.00 16.95 369 ASP A O 1
ATOM 7233 N N . ILE B 1 212 ? -6.333 0.774 -46.952 1.00 18.58 370 ILE A N 1
ATOM 7234 C CA . ILE B 1 212 ? -5.475 1.933 -47.200 1.00 16.87 370 ILE A CA 1
ATOM 7235 C C . ILE B 1 212 ? -4.120 1.782 -46.516 1.00 16.92 370 ILE A C 1
ATOM 7236 O O . ILE B 1 212 ? -3.081 2.020 -47.132 1.00 17.08 370 ILE A O 1
ATOM 7252 N N . TYR B 1 213 ? -4.139 1.333 -45.263 1.00 18.82 371 TYR A N 1
ATOM 7253 C CA . TYR B 1 213 ? -2.912 1.072 -44.521 1.00 18.10 371 TYR A CA 1
ATOM 7254 C C . TYR B 1 213 ? -2.049 0.059 -45.256 1.00 15.63 371 TYR A C 1
ATOM 7255 O O . TYR B 1 213 ? -0.859 0.303 -45.495 1.00 17.19 371 TYR A O 1
ATOM 7273 N N . SER B 1 214 ? -2.638 -1.076 -45.631 1.00 16.17 372 SER A N 1
ATOM 7274 C CA . SER B 1 214 ? -1.897 -2.103 -46.381 1.00 16.42 372 SER A CA 1
ATOM 7275 C C . SER B 1 214 ? -1.292 -1.562 -47.675 1.00 14.63 372 SER A C 1
ATOM 7276 O O . SER B 1 214 ? -0.161 -1.907 -48.032 1.00 15.74 372 SER A O 1
ATOM 7284 N N . PHE B 1 215 ? -2.040 -0.711 -48.351 1.00 15.09 373 PHE A N 1
ATOM 7285 C CA . PHE B 1 215 ? -1.572 -0.103 -49.568 1.00 15.36 373 PHE A CA 1
ATOM 7286 C C . PHE B 1 215 ? -0.352 0.786 -49.271 1.00 14.10 373 PHE A C 1
ATOM 7287 O O . PHE B 1 215 ? 0.551 0.908 -50.111 1.00 15.05 373 PHE A O 1
ATOM 7304 N N . GLY B 1 216 ? -0.323 1.384 -48.079 1.00 15.31 374 GLY A N 1
ATOM 7305 C CA . GLY B 1 216 ? 0.814 2.208 -47.687 1.00 16.71 374 GLY A CA 1
ATOM 7306 C C . GLY B 1 216 ? 2.078 1.367 -47.637 1.00 14.25 374 GLY A C 1
ATOM 7307 O O . GLY B 1 216 ? 3.130 1.804 -48.094 1.00 15.84 374 GLY A O 1
ATOM 7311 N N . VAL B 1 217 ? 1.963 0.139 -47.128 1.00 15.31 375 VAL A N 1
ATOM 7312 C CA . VAL B 1 217 ? 3.107 -0.769 -47.095 1.00 15.62 375 VAL A CA 1
ATOM 7313 C C . VAL B 1 217 ? 3.534 -1.093 -48.543 1.00 15.90 375 VAL A C 1
ATOM 7314 O O . VAL B 1 217 ? 4.693 -1.080 -48.853 1.00 16.48 375 VAL A O 1
ATOM 7327 N N . VAL B 1 218 ? 2.569 -1.348 -49.430 1.00 14.52 376 VAL A N 1
ATOM 7328 C CA . VAL B 1 218 ? 2.898 -1.599 -50.828 1.00 14.63 376 VAL A CA 1
ATOM 7329 C C . VAL B 1 218 ? 3.637 -0.423 -51.464 1.00 14.19 376 VAL A C 1
ATOM 7330 O O . VAL B 1 218 ? 4.598 -0.625 -52.203 1.00 14.87 376 VAL A O 1
ATOM 7343 N N . LEU B 1 219 ? 3.208 0.796 -51.169 1.00 14.57 377 LEU A N 1
ATOM 7344 C CA . LEU B 1 219 ? 3.894 1.966 -51.691 1.00 14.51 377 LEU A CA 1
ATOM 7345 C C . LEU B 1 219 ? 5.344 1.998 -51.203 1.00 14.64 377 LEU A C 1
ATOM 7346 O O . LEU B 1 219 ? 6.235 2.341 -51.960 1.00 16.77 377 LEU A O 1
ATOM 7362 N N . LEU B 1 220 ? 5.585 1.637 -49.945 1.00 14.83 378 LEU A N 1
ATOM 7363 C CA . LEU B 1 220 ? 6.951 1.574 -49.454 1.00 16.55 378 LEU A CA 1
ATOM 7364 C C . LEU B 1 220 ? 7.741 0.510 -50.207 1.00 14.78 378 LEU A C 1
ATOM 7365 O O . LEU B 1 220 ? 8.917 0.707 -50.485 1.00 16.93 378 LEU A O 1
ATOM 7381 N N . GLU B 1 221 ? 7.120 -0.627 -50.505 1.00 15.49 379 GLU A N 1
ATOM 7382 C CA . GLU B 1 221 ? 7.800 -1.642 -51.298 1.00 15.44 379 GLU A CA 1
ATOM 7383 C C . GLU B 1 221 ? 8.176 -1.112 -52.672 1.00 14.39 379 GLU A C 1
ATOM 7384 O O . GLU B 1 221 ? 9.263 -1.387 -53.175 1.00 15.80 379 GLU A O 1
ATOM 7396 N N . ILE B 1 222 ? 7.273 -0.342 -53.273 1.00 15.86 380 ILE A N 1
ATOM 7397 C CA . ILE B 1 222 ? 7.515 0.226 -54.592 1.00 17.36 380 ILE A CA 1
ATOM 7398 C C . ILE B 1 222 ? 8.689 1.212 -54.569 1.00 17.34 380 ILE A C 1
ATOM 7399 O O . ILE B 1 222 ? 9.536 1.205 -55.461 1.00 17.96 380 ILE A O 1
ATOM 7415 N N . ILE B 1 223 ? 8.747 2.044 -53.544 1.00 17.87 381 ILE A N 1
ATOM 7416 C CA . ILE B 1 223 ? 9.833 3.001 -53.408 1.00 18.80 381 ILE A CA 1
ATOM 7417 C C . ILE B 1 223 ? 11.188 2.323 -53.133 1.00 18.93 381 ILE A C 1
ATOM 7418 O O . ILE B 1 223 ? 12.198 2.707 -53.703 1.00 19.99 381 ILE A O 1
ATOM 7434 N N . THR B 1 224 ? 11.180 1.312 -52.263 1.00 18.55 382 THR A N 1
ATOM 7435 C CA . THR B 1 224 ? 12.419 0.757 -51.725 1.00 18.07 382 THR A CA 1
ATOM 7436 C C . THR B 1 224 ? 12.929 -0.506 -52.398 1.00 18.18 382 THR A C 1
ATOM 7437 O O . THR B 1 224 ? 14.117 -0.810 -52.331 1.00 19.30 382 THR A O 1
ATOM 7448 N N . GLY B 1 225 ? 12.031 -1.254 -53.028 1.00 18.12 383 GLY A N 1
ATOM 7449 C CA . GLY B 1 225 ? 12.375 -2.571 -53.526 1.00 19.05 383 GLY A CA 1
ATOM 7450 C C . GLY B 1 225 ? 12.647 -3.599 -52.439 1.00 21.61 383 GLY A C 1
ATOM 7451 O O . GLY B 1 225 ? 13.188 -4.666 -52.735 1.00 23.37 383 GLY A O 1
ATOM 7455 N N . LEU B 1 226 ? 12.290 -3.276 -51.193 1.00 21.31 384 LEU A N 1
ATOM 7456 C CA . LEU B 1 226 ? 12.476 -4.171 -50.042 1.00 20.77 384 LEU A CA 1
ATOM 7457 C C . LEU B 1 226 ? 11.199 -4.940 -49.695 1.00 20.13 384 LEU A C 1
ATOM 7458 O O . LEU B 1 226 ? 10.089 -4.456 -49.931 1.00 20.28 384 LEU A O 1
ATOM 7474 N N . PRO B 1 227 ? 11.349 -6.136 -49.097 1.00 21.94 385 PRO A N 1
ATOM 7475 C CA . PRO B 1 227 ? 10.167 -6.872 -48.649 1.00 21.18 385 PRO A CA 1
ATOM 7476 C C . PRO B 1 227 ? 9.486 -6.239 -47.436 1.00 22.48 385 PRO A C 1
ATOM 7477 O O . PRO B 1 227 ? 10.130 -5.557 -46.638 1.00 23.48 385 PRO A O 1
ATOM 7488 N N . ALA B 1 228 ? 8.188 -6.496 -47.284 1.00 20.17 386 ALA A N 1
ATOM 7489 C CA . ALA B 1 228 ? 7.403 -5.918 -46.190 1.00 19.78 386 ALA A CA 1
ATOM 7490 C C . ALA B 1 228 ? 7.885 -6.375 -44.820 1.00 22.77 386 ALA A C 1
ATOM 7491 O O . ALA B 1 228 ? 7.756 -5.640 -43.838 1.00 23.63 386 ALA A O 1
ATOM 7498 N N . VAL B 1 229 ? 8.425 -7.588 -44.741 1.00 21.72 387 VAL A N 1
ATOM 7499 C CA . VAL B 1 229 ? 9.090 -8.053 -43.527 1.00 24.86 387 VAL A CA 1
ATOM 7500 C C . VAL B 1 229 ? 10.381 -8.814 -43.869 1.00 25.73 387 VAL A C 1
ATOM 7501 O O . VAL B 1 229 ? 10.465 -9.485 -44.898 1.00 28.88 387 VAL A O 1
ATOM 7514 N N . ASP B 1 230 ? 11.375 -8.681 -42.995 1.00 27.29 388 ASP A N 1
ATOM 7515 C CA . ASP B 1 230 ? 12.665 -9.360 -43.121 1.00 26.61 388 ASP A CA 1
ATOM 7516 C C . ASP B 1 230 ? 13.204 -9.548 -41.712 1.00 28.29 388 ASP A C 1
ATOM 7517 O O . ASP B 1 230 ? 13.602 -8.579 -41.064 1.00 35.41 388 ASP A O 1
ATOM 7526 N N . GLU B 1 231 ? 13.191 -10.787 -41.234 1.00 37.46 389 GLU A N 1
ATOM 7527 C CA . GLU B 1 231 ? 13.591 -11.076 -39.856 1.00 53.26 389 GLU A CA 1
ATOM 7528 C C . GLU B 1 231 ? 15.041 -10.694 -39.580 1.00 47.30 389 GLU A C 1
ATOM 7529 O O . GLU B 1 231 ? 15.413 -10.446 -38.434 1.00 54.34 389 GLU A O 1
ATOM 7541 N N . HIS B 1 232 ? 15.853 -10.644 -40.631 1.00 38.12 390 HIS A N 1
ATOM 7542 C CA . HIS B 1 232 ? 17.278 -10.363 -40.478 1.00 41.79 390 HIS A CA 1
ATOM 7543 C C . HIS B 1 232 ? 17.588 -8.877 -40.650 1.00 39.32 390 HIS A C 1
ATOM 7544 O O . HIS B 1 232 ? 18.757 -8.482 -40.686 1.00 43.93 390 HIS A O 1
ATOM 7557 N N . ARG B 1 233 ? 16.541 -8.063 -40.733 1.00 37.36 391 ARG A N 1
ATOM 7558 C CA . ARG B 1 233 ? 16.678 -6.638 -40.991 1.00 31.35 391 ARG A CA 1
ATOM 7559 C C . ARG B 1 233 ? 16.274 -5.814 -39.778 1.00 36.83 391 ARG A C 1
ATOM 7560 O O . ARG B 1 233 ? 15.386 -6.202 -39.017 1.00 36.43 391 ARG A O 1
ATOM 7581 N N . GLU B 1 234 ? 16.928 -4.671 -39.617 1.00 35.09 392 GLU A N 1
ATOM 7582 C CA . GLU B 1 234 ? 16.496 -3.647 -38.682 1.00 47.97 392 GLU A CA 1
ATOM 7583 C C . GLU B 1 234 ? 16.001 -2.450 -39.495 1.00 42.25 392 GLU A C 1
ATOM 7584 O O . GLU B 1 234 ? 16.785 -1.826 -40.207 1.00 37.89 392 GLU A O 1
ATOM 7596 N N . PRO B 1 235 ? 14.693 -2.132 -39.418 1.00 32.12 393 PRO A N 1
ATOM 7597 C CA . PRO B 1 235 ? 13.626 -2.788 -38.652 1.00 31.30 393 PRO A CA 1
ATOM 7598 C C . PRO B 1 235 ? 13.075 -4.004 -39.390 1.00 27.66 393 PRO A C 1
ATOM 7599 O O . PRO B 1 235 ? 13.152 -4.058 -40.623 1.00 29.91 393 PRO A O 1
ATOM 7610 N N . GLN B 1 236 ? 12.545 -4.980 -38.662 1.00 33.03 394 GLN A N 1
ATOM 7611 C CA . GLN B 1 236 ? 11.978 -6.156 -39.312 1.00 31.33 394 GLN A CA 1
ATOM 7612 C C . GLN B 1 236 ? 10.821 -5.792 -40.236 1.00 26.82 394 GLN A C 1
ATOM 7613 O O . GLN B 1 236 ? 10.742 -6.292 -41.357 1.00 27.24 394 GLN A O 1
ATOM 7627 N N . LEU B 1 237 ? 9.935 -4.913 -39.775 1.00 24.66 395 LEU A N 1
ATOM 7628 C CA . LEU B 1 237 ? 8.803 -4.475 -40.585 1.00 26.41 395 LEU A CA 1
ATOM 7629 C C . LEU B 1 237 ? 9.133 -3.217 -41.368 1.00 21.61 395 LEU A C 1
ATOM 7630 O O . LEU B 1 237 ? 9.592 -2.227 -40.808 1.00 24.43 395 LEU A O 1
ATOM 7646 N N . LEU B 1 238 ? 8.824 -3.236 -42.643 1.00 21.71 396 LEU A N 1
ATOM 7647 C CA . LEU B 1 238 ? 9.066 -2.118 -43.498 1.00 20.01 396 LEU A CA 1
ATOM 7648 C C . LEU B 1 238 ? 8.299 -0.864 -43.044 1.00 20.77 396 LEU A C 1
ATOM 7649 O O . LEU B 1 238 ? 8.758 0.191 -43.146 1.00 21.38 396 LEU A O 1
ATOM 7665 N N . LEU B 1 239 ? 7.109 -1.066 -42.532 1.00 21.31 397 LEU A N 1
ATOM 7666 C CA . LEU B 1 239 ? 6.270 0.025 -42.108 1.00 21.86 397 LEU A CA 1
ATOM 7667 C C . LEU B 1 239 ? 6.966 0.859 -41.031 1.00 23.54 397 LEU A C 1
ATOM 7668 O O . LEU B 1 239 ? 6.705 1.984 -40.896 1.00 25.34 397 LEU A O 1
ATOM 7684 N N . ASP B 1 240 ? 7.883 0.248 -40.337 1.00 24.12 398 ASP A N 1
ATOM 7685 C CA . ASP B 1 240 ? 8.685 0.952 -39.343 1.00 26.09 398 ASP A CA 1
ATOM 7686 C C . ASP B 1 240 ? 9.732 1.930 -39.884 1.00 26.61 398 ASP A C 1
ATOM 7687 O O . ASP B 1 240 ? 10.228 2.743 -39.165 1.00 30.16 398 ASP A O 1
ATOM 7696 N N . ILE B 1 241 ? 10.060 1.899 -41.161 1.00 24.67 399 ILE A N 1
ATOM 7697 C CA . ILE B 1 241 ? 10.996 2.898 -41.669 1.00 25.07 399 ILE A CA 1
ATOM 7698 C C . ILE B 1 241 ? 10.377 4.292 -41.608 1.00 27.71 399 ILE A C 1
ATOM 7699 O O . ILE B 1 241 ? 11.080 5.292 -41.619 1.00 27.76 399 ILE A O 1
ATOM 7715 N N . LYS B 1 242 ? 9.053 4.362 -41.549 1.00 25.63 400 LYS A N 1
ATOM 7716 C CA . LYS B 1 242 ? 8.380 5.640 -41.372 1.00 26.80 400 LYS A CA 1
ATOM 7717 C C . LYS B 1 242 ? 8.888 6.326 -40.097 1.00 28.65 400 LYS A C 1
ATOM 7718 O O . LYS B 1 242 ? 9.197 7.517 -40.096 1.00 29.72 400 LYS A O 1
ATOM 7737 N N . GLU B 1 243 ? 9.008 5.559 -39.019 1.00 29.81 401 GLU A N 1
ATOM 7738 C CA . GLU B 1 243 ? 9.463 6.100 -37.739 1.00 31.81 401 GLU A CA 1
ATOM 7739 C C . GLU B 1 243 ? 10.935 6.513 -37.806 1.00 31.89 401 GLU A C 1
ATOM 7740 O O . GLU B 1 243 ? 11.317 7.564 -37.297 1.00 33.66 401 GLU A O 1
ATOM 7752 N N . GLU B 1 244 ? 11.755 5.683 -38.441 1.00 30.76 402 GLU A N 1
ATOM 7753 C CA . GLU B 1 244 ? 13.175 5.996 -38.610 1.00 31.36 402 GLU A CA 1
ATOM 7754 C C . GLU B 1 244 ? 13.357 7.319 -39.338 1.00 31.64 402 GLU A C 1
ATOM 7755 O O . GLU B 1 244 ? 14.181 8.142 -38.965 1.00 33.10 402 GLU A O 1
ATOM 7767 N N . ILE B 1 245 ? 12.600 7.509 -40.409 1.00 30.34 403 ILE A N 1
ATOM 7768 C CA . ILE B 1 245 ? 12.711 8.721 -41.207 1.00 30.66 403 ILE A CA 1
ATOM 7769 C C . ILE B 1 245 ? 12.240 9.936 -40.412 1.00 32.98 403 ILE A C 1
ATOM 7770 O O . ILE B 1 245 ? 12.887 10.974 -40.415 1.00 33.67 403 ILE A O 1
ATOM 7786 N N . GLU B 1 246 ? 11.121 9.809 -39.706 1.00 32.67 404 GLU A N 1
ATOM 7787 C CA . GLU B 1 246 ? 10.630 10.918 -38.893 1.00 36.34 404 GLU A CA 1
ATOM 7788 C C . GLU B 1 246 ? 11.628 11.291 -37.790 1.00 36.40 404 GLU A C 1
ATOM 7789 O O . GLU B 1 246 ? 11.763 12.461 -37.455 1.00 40.94 404 GLU A O 1
ATOM 7801 N N . ASP B 1 247 ? 12.342 10.299 -37.263 1.00 36.25 405 ASP A N 1
ATOM 7802 C CA . ASP B 1 247 ? 13.307 10.520 -36.173 1.00 38.13 405 ASP A CA 1
ATOM 7803 C C . ASP B 1 247 ? 14.703 10.883 -36.678 1.00 41.49 405 ASP A C 1
ATOM 7804 O O . ASP B 1 247 ? 15.613 11.105 -35.882 1.00 40.08 405 ASP A O 1
ATOM 7813 N N . GLU B 1 248 ? 14.863 10.922 -37.998 1.00 38.87 406 GLU A N 1
ATOM 7814 C CA . GLU B 1 248 ? 16.136 11.246 -38.653 1.00 37.27 406 GLU A CA 1
ATOM 7815 C C . GLU B 1 248 ? 17.259 10.239 -38.391 1.00 55.62 406 GLU A C 1
ATOM 7816 O O . GLU B 1 248 ? 18.437 10.567 -38.511 1.00 51.63 406 GLU A O 1
ATOM 7828 N N . GLU B 1 249 ? 16.888 9.010 -38.052 1.00 36.37 407 GLU A N 1
ATOM 7829 C CA . GLU B 1 249 ? 17.845 7.914 -37.957 1.00 58.57 407 GLU A CA 1
ATOM 7830 C C . GLU B 1 249 ? 18.161 7.385 -39.352 1.00 53.56 407 GLU A C 1
ATOM 7831 O O . GLU B 1 249 ? 19.231 6.832 -39.588 1.00 41.18 407 GLU A O 1
ATOM 7843 N N . LYS B 1 250 ? 17.213 7.548 -40.269 1.00 43.04 408 LYS A N 1
ATOM 7844 C CA . LYS B 1 250 ? 17.428 7.225 -41.676 1.00 38.54 408 LYS A CA 1
ATOM 7845 C C . LYS B 1 250 ? 16.745 8.300 -42.504 1.00 32.75 408 LYS A C 1
ATOM 7846 O O . LYS B 1 250 ? 15.949 9.076 -41.979 1.00 34.11 408 LYS A O 1
ATOM 7865 N N . THR B 1 251 ? 17.048 8.341 -43.796 1.00 30.48 409 THR A N 1
ATOM 7866 C CA . THR B 1 251 ? 16.356 9.247 -44.707 1.00 32.56 409 THR A CA 1
ATOM 7867 C C . THR B 1 251 ? 15.662 8.482 -45.825 1.00 28.27 409 THR A C 1
ATOM 7868 O O . THR B 1 251 ? 15.937 7.307 -46.056 1.00 28.25 409 THR A O 1
ATOM 7879 N N . ILE B 1 252 ? 14.776 9.169 -46.536 1.00 29.87 410 ILE A N 1
ATOM 7880 C CA . ILE B 1 252 ? 14.122 8.574 -47.688 1.00 27.67 410 ILE A CA 1
ATOM 7881 C C . ILE B 1 252 ? 15.190 8.107 -48.669 1.00 26.08 410 ILE A C 1
ATOM 7882 O O . ILE B 1 252 ? 15.082 7.038 -49.251 1.00 26.62 410 ILE A O 1
ATOM 7898 N N . GLU B 1 253 ? 16.250 8.893 -48.824 1.00 31.66 411 GLU A N 1
ATOM 7899 C CA . GLU B 1 253 ? 17.319 8.526 -49.743 1.00 28.01 411 GLU A CA 1
ATOM 7900 C C . GLU B 1 253 ? 17.985 7.206 -49.366 1.00 29.98 411 GLU A C 1
ATOM 7901 O O . GLU B 1 253 ? 18.337 6.415 -50.242 1.00 34.17 411 GLU A O 1
ATOM 7913 N N . ASP B 1 254 ? 18.164 6.970 -48.070 1.00 27.49 412 ASP A N 1
ATOM 7914 C CA . ASP B 1 254 ? 18.769 5.725 -47.597 1.00 34.04 412 ASP A CA 1
ATOM 7915 C C . ASP B 1 254 ? 18.003 4.519 -48.111 1.00 27.34 412 ASP A C 1
ATOM 7916 O O . ASP B 1 254 ? 18.585 3.458 -48.327 1.00 31.15 412 ASP A O 1
ATOM 7925 N N . TYR B 1 255 ? 16.698 4.695 -48.307 1.00 24.45 413 TYR A N 1
ATOM 7926 C CA . TYR B 1 255 ? 15.809 3.580 -48.633 1.00 23.51 413 TYR A CA 1
ATOM 7927 C C . TYR B 1 255 ? 15.363 3.468 -50.077 1.00 26.74 413 TYR A C 1
ATOM 7928 O O . TYR B 1 255 ? 14.826 2.436 -50.451 1.00 24.55 413 TYR A O 1
ATOM 7946 N N . ILE B 1 256 ? 15.566 4.502 -50.886 1.00 24.08 414 ILE A N 1
ATOM 7947 C CA . ILE B 1 256 ? 15.133 4.439 -52.280 1.00 24.20 414 ILE A CA 1
ATOM 7948 C C . ILE B 1 256 ? 15.865 3.333 -53.042 1.00 21.45 414 ILE A C 1
ATOM 7949 O O . ILE B 1 256 ? 17.071 3.165 -52.915 1.00 23.70 414 ILE A O 1
ATOM 7965 N N . ASP B 1 257 ? 15.112 2.591 -53.841 1.00 20.67 415 ASP A N 1
ATOM 7966 C CA . ASP B 1 257 ? 15.653 1.498 -54.626 1.00 21.82 415 ASP A CA 1
ATOM 7967 C C . ASP B 1 257 ? 16.736 2.036 -55.542 1.00 27.89 415 ASP A C 1
ATOM 7968 O O . ASP B 1 257 ? 16.490 2.920 -56.361 1.00 26.72 415 ASP A O 1
ATOM 7977 N N . LYS B 1 258 ? 17.932 1.498 -55.388 1.00 27.09 416 LYS A N 1
ATOM 7978 C CA . LYS B 1 258 ? 19.072 1.977 -56.147 1.00 25.84 416 LYS A CA 1
ATOM 7979 C C . LYS B 1 258 ? 19.076 1.450 -57.585 1.00 29.51 416 LYS A C 1
ATOM 7980 O O . LYS B 1 258 ? 19.865 1.903 -58.411 1.00 31.42 416 LYS A O 1
ATOM 7999 N N . LYS B 1 259 ? 18.181 0.515 -57.891 1.00 28.26 417 LYS A N 1
ATOM 8000 C CA . LYS B 1 259 ? 18.191 -0.141 -59.192 1.00 28.81 417 LYS A CA 1
ATOM 8001 C C . LYS B 1 259 ? 17.409 0.606 -60.281 1.00 31.89 417 LYS A C 1
ATOM 8002 O O . LYS B 1 259 ? 17.462 0.205 -61.443 1.00 39.10 417 LYS A O 1
ATOM 8021 N N . MET B 1 260 ? 16.719 1.693 -59.927 1.00 26.96 418 MET A N 1
ATOM 8022 C CA . MET B 1 260 ? 16.063 2.527 -60.939 1.00 38.39 418 MET A CA 1
ATOM 8023 C C . MET B 1 260 ? 16.856 3.820 -61.156 1.00 43.93 418 MET A C 1
ATOM 8024 O O . MET B 1 260 ? 17.571 4.276 -60.258 1.00 45.04 418 MET A O 1
ATOM 8038 N N . ASN B 1 261 ? 16.763 4.385 -62.359 1.00 43.64 419 ASN A N 1
ATOM 8039 C CA . ASN B 1 261 ? 17.534 5.582 -62.701 1.00 50.36 419 ASN A CA 1
ATOM 8040 C C . ASN B 1 261 ? 16.708 6.697 -63.343 1.00 52.67 419 ASN A C 1
ATOM 8041 O O . ASN B 1 261 ? 17.258 7.599 -63.979 1.00 51.15 419 ASN A O 1
ATOM 8052 N N . ASP B 1 262 ? 15.392 6.639 -63.171 1.00 36.68 420 ASP A N 1
ATOM 8053 C CA . ASP B 1 262 ? 14.508 7.707 -63.634 1.00 42.69 420 ASP A CA 1
ATOM 8054 C C . ASP B 1 262 ? 13.644 8.224 -62.486 1.00 35.68 420 ASP A C 1
ATOM 8055 O O . ASP B 1 262 ? 12.574 8.786 -62.710 1.00 40.04 420 ASP A O 1
ATOM 8064 N N . ALA B 1 263 ? 14.113 8.031 -61.256 1.00 31.86 421 ALA A N 1
ATOM 8065 C CA . ALA B 1 263 ? 13.356 8.434 -60.072 1.00 28.35 421 ALA A CA 1
ATOM 8066 C C . ALA B 1 263 ? 13.796 9.809 -59.573 1.00 33.23 421 ALA A C 1
ATOM 8067 O O . ALA B 1 263 ? 14.858 9.943 -58.962 1.00 40.60 421 ALA A O 1
ATOM 8074 N N . ASP B 1 264 ? 12.984 10.830 -59.837 1.00 34.05 422 ASP A N 1
ATOM 8075 C CA . ASP B 1 264 ? 13.294 12.188 -59.385 1.00 34.35 422 ASP A CA 1
ATOM 8076 C C . ASP B 1 264 ? 12.818 12.371 -57.947 1.00 45.48 422 ASP A C 1
ATOM 8077 O O . ASP B 1 264 ? 11.828 11.769 -57.535 1.00 37.09 422 ASP A O 1
ATOM 8086 N N . SER B 1 265 ? 13.523 13.208 -57.190 1.00 50.49 423 SER A N 1
ATOM 8087 C CA . SER B 1 265 ? 13.275 13.351 -55.757 1.00 47.41 423 SER A CA 1
ATOM 8088 C C . SER B 1 265 ? 11.864 13.846 -55.445 1.00 32.33 423 SER A C 1
ATOM 8089 O O . SER B 1 265 ? 11.208 13.333 -54.539 1.00 35.24 423 SER A O 1
ATOM 8097 N N . THR B 1 266 ? 11.389 14.814 -56.216 1.00 37.22 424 THR A N 1
ATOM 8098 C CA . THR B 1 266 ? 10.077 15.404 -55.983 1.00 51.68 424 THR A CA 1
ATOM 8099 C C . THR B 1 266 ? 8.964 14.353 -55.975 1.00 38.49 424 THR A C 1
ATOM 8100 O O . THR B 1 266 ? 8.184 14.258 -55.020 1.00 35.40 424 THR A O 1
ATOM 8111 N N . SER B 1 267 ? 8.888 13.560 -57.034 1.00 35.53 425 SER A N 1
ATOM 8112 C CA . SER B 1 267 ? 7.823 12.570 -57.124 1.00 31.71 425 SER A CA 1
ATOM 8113 C C . SER B 1 267 ? 8.029 11.403 -56.149 1.00 27.33 425 SER A C 1
ATOM 8114 O O . SER B 1 267 ? 7.061 10.861 -55.626 1.00 26.79 425 SER A O 1
ATOM 8122 N N . VAL B 1 268 ? 9.278 11.032 -55.872 1.00 25.35 426 VAL A N 1
ATOM 8123 C CA . VAL B 1 268 ? 9.514 9.966 -54.905 1.00 29.34 426 VAL A CA 1
ATOM 8124 C C . VAL B 1 268 ? 9.026 10.437 -53.534 1.00 22.91 426 VAL A C 1
ATOM 8125 O O . VAL B 1 268 ? 8.343 9.698 -52.818 1.00 27.23 426 VAL A O 1
ATOM 8138 N N . GLU B 1 269 ? 9.364 11.674 -53.185 1.00 27.58 427 GLU A N 1
ATOM 8139 C CA . GLU B 1 269 ? 8.933 12.225 -51.913 1.00 27.95 427 GLU A CA 1
ATOM 8140 C C . GLU B 1 269 ? 7.416 12.357 -51.876 1.00 28.26 427 GLU A C 1
ATOM 8141 O O . GLU B 1 269 ? 6.803 12.148 -50.829 1.00 29.49 427 GLU A O 1
ATOM 8153 N N . ALA B 1 270 ? 6.811 12.690 -53.018 1.00 26.74 428 ALA A N 1
ATOM 8154 C CA . ALA B 1 270 ? 5.346 12.685 -53.126 1.00 25.45 428 ALA A CA 1
ATOM 8155 C C . ALA B 1 270 ? 4.737 11.301 -52.848 1.00 23.94 428 ALA A C 1
ATOM 8156 O O . ALA B 1 270 ? 3.749 11.162 -52.090 1.00 26.04 428 ALA A O 1
ATOM 8163 N N . MET B 1 271 ? 5.309 10.266 -53.456 1.00 23.71 429 MET A N 1
ATOM 8164 C CA . MET B 1 271 ? 4.814 8.929 -53.180 1.00 22.87 429 MET A CA 1
ATOM 8165 C C . MET B 1 271 ? 5.037 8.570 -51.716 1.00 20.99 429 MET A C 1
ATOM 8166 O O . MET B 1 271 ? 4.161 7.973 -51.082 1.00 20.71 429 MET A O 1
ATOM 8180 N N . TYR B 1 272 ? 6.205 8.929 -51.177 1.00 21.82 430 TYR A N 1
ATOM 8181 C CA . TYR B 1 272 ? 6.483 8.623 -49.785 1.00 22.06 430 TYR A CA 1
ATOM 8182 C C . TYR B 1 272 ? 5.465 9.336 -48.889 1.00 24.89 430 TYR A C 1
ATOM 8183 O O . TYR B 1 272 ? 5.010 8.785 -47.891 1.00 23.73 430 TYR A O 1
ATOM 8201 N N . SER B 1 273 ? 5.109 10.563 -49.250 1.00 26.03 431 SER A N 1
ATOM 8202 C CA . SER B 1 273 ? 4.104 11.319 -48.494 1.00 26.47 431 SER A CA 1
ATOM 8203 C C . SER B 1 273 ? 2.752 10.599 -48.492 1.00 24.94 431 SER A C 1
ATOM 8204 O O . SER B 1 273 ? 2.081 10.490 -47.449 1.00 25.82 431 SER A O 1
ATOM 8212 N N . VAL B 1 274 ? 2.344 10.109 -49.659 1.00 22.48 432 VAL A N 1
ATOM 8213 C CA . VAL B 1 274 ? 1.138 9.288 -49.698 1.00 21.91 432 VAL A CA 1
ATOM 8214 C C . VAL B 1 274 ? 1.264 8.055 -48.789 1.00 21.87 432 VAL A C 1
ATOM 8215 O O . VAL B 1 274 ? 0.368 7.763 -47.977 1.00 21.76 432 VAL A O 1
ATOM 8228 N N . ALA B 1 275 ? 2.377 7.335 -48.912 1.00 18.91 433 ALA A N 1
ATOM 8229 C CA . ALA B 1 275 ? 2.580 6.146 -48.090 1.00 20.18 433 ALA A CA 1
ATOM 8230 C C . ALA B 1 275 ? 2.500 6.488 -46.603 1.00 19.73 433 ALA A C 1
ATOM 8231 O O . ALA B 1 275 ? 1.829 5.806 -45.830 1.00 21.89 433 ALA A O 1
ATOM 8238 N N . SER B 1 276 ? 3.201 7.547 -46.199 1.00 20.95 434 SER A N 1
ATOM 8239 C CA . SER B 1 276 ? 3.206 7.969 -44.812 1.00 21.10 434 SER A CA 1
ATOM 8240 C C . SER B 1 276 ? 1.797 8.264 -44.330 1.00 22.14 434 SER A C 1
ATOM 8241 O O . SER B 1 276 ? 1.420 7.860 -43.226 1.00 23.76 434 SER A O 1
ATOM 8249 N N . GLN B 1 277 ? 1.018 8.967 -45.152 1.00 23.47 435 GLN A N 1
ATOM 8250 C CA . GLN B 1 277 ? -0.361 9.289 -44.774 1.00 24.59 435 GLN A CA 1
ATOM 8251 C C . GLN B 1 277 ? -1.229 8.037 -44.613 1.00 22.50 435 GLN A C 1
ATOM 8252 O O . GLN B 1 277 ? -2.035 7.945 -43.690 1.00 23.81 435 GLN A O 1
ATOM 8266 N N . CYS B 1 278 ? -1.070 7.092 -45.531 1.00 20.45 436 CYS A N 1
ATOM 8267 C CA . CYS B 1 278 ? -1.780 5.811 -45.446 1.00 21.97 436 CYS A CA 1
ATOM 8268 C C . CYS B 1 278 ? -1.429 4.997 -44.193 1.00 20.05 436 CYS A C 1
ATOM 8269 O O . CYS B 1 278 ? -2.242 4.207 -43.709 1.00 20.60 436 CYS A O 1
ATOM 8277 N N . LEU B 1 279 ? -0.209 5.176 -43.689 1.00 20.45 437 LEU A N 1
ATOM 8278 C CA . LEU B 1 279 ? 0.287 4.378 -42.569 1.00 21.38 437 LEU A CA 1
ATOM 8279 C C . LEU B 1 279 ? 0.002 5.001 -41.199 1.00 24.99 437 LEU A C 1
ATOM 8280 O O . LEU B 1 279 ? 0.557 4.593 -40.178 1.00 25.74 437 LEU A O 1
ATOM 8296 N N . HIS B 1 280 ? -0.892 5.980 -41.161 1.00 23.57 438 HIS A N 1
ATOM 8297 C CA . HIS B 1 280 ? -1.258 6.559 -39.870 1.00 25.26 438 HIS A CA 1
ATOM 8298 C C . HIS B 1 280 ? -1.845 5.484 -38.966 1.00 30.78 438 HIS A C 1
ATOM 8299 O O . HIS B 1 280 ? -2.651 4.676 -39.420 1.00 27.89 438 HIS A O 1
ATOM 8312 N N . GLU B 1 281 ? -1.453 5.479 -37.690 1.00 29.54 439 GLU A N 1
ATOM 8313 C CA . GLU B 1 281 ? -1.922 4.456 -36.758 1.00 31.56 439 GLU A CA 1
ATOM 8314 C C . GLU B 1 281 ? -3.445 4.501 -36.591 1.00 31.33 439 GLU A C 1
ATOM 8315 O O . GLU B 1 281 ? -4.088 3.466 -36.412 1.00 30.88 439 GLU A O 1
ATOM 8327 N N . LYS B 1 282 ? -4.017 5.697 -36.659 1.00 30.34 440 LYS A N 1
ATOM 8328 C CA . LYS B 1 282 ? -5.465 5.871 -36.494 1.00 34.25 440 LYS A CA 1
ATOM 8329 C C . LYS B 1 282 ? -6.213 5.913 -37.814 1.00 30.41 440 LYS A C 1
ATOM 8330 O O . LYS B 1 282 ? -5.947 6.752 -38.680 1.00 32.25 440 LYS A O 1
ATOM 8349 N N . LYS B 1 283 ? -7.157 4.991 -37.955 1.00 28.97 441 LYS A N 1
ATOM 8350 C CA . LYS B 1 283 ? -7.876 4.825 -39.203 1.00 24.17 441 LYS A CA 1
ATOM 8351 C C . LYS B 1 283 ? -8.506 6.122 -39.727 1.00 27.42 441 LYS A C 1
ATOM 8352 O O . LYS B 1 283 ? -8.459 6.386 -40.929 1.00 27.48 441 LYS A O 1
ATOM 8371 N N . ASN B 1 284 ? -9.074 6.937 -38.848 1.00 29.02 442 ASN A N 1
ATOM 8372 C CA . ASN B 1 284 ? -9.796 8.124 -39.300 1.00 30.85 442 ASN A CA 1
ATOM 8373 C C . ASN B 1 284 ? -8.886 9.214 -39.861 1.00 32.10 442 ASN A C 1
ATOM 8374 O O . ASN B 1 284 ? -9.356 10.157 -40.499 1.00 33.86 442 ASN A O 1
ATOM 8385 N N . LYS B 1 285 ? -7.588 9.086 -39.611 1.00 28.21 443 LYS A N 1
ATOM 8386 C CA . LYS B 1 285 ? -6.620 10.081 -40.044 1.00 29.24 443 LYS A CA 1
ATOM 8387 C C . LYS B 1 285 ? -6.025 9.758 -41.411 1.00 28.92 443 LYS A C 1
ATOM 8388 O O . LYS B 1 285 ? -5.295 10.569 -41.971 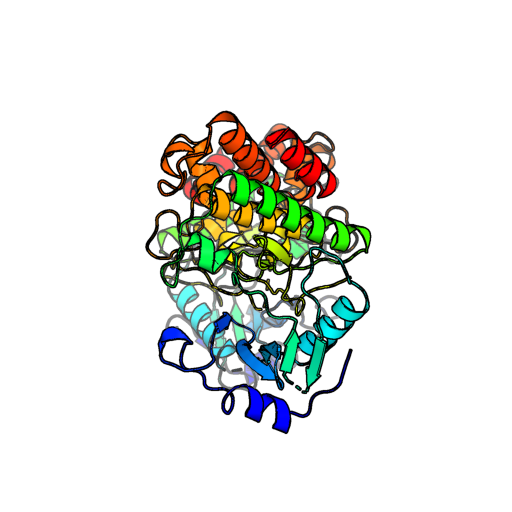1.00 31.36 443 LYS A O 1
ATOM 8407 N N . ARG B 1 286 ? -6.313 8.570 -41.940 1.00 23.68 444 ARG A N 1
ATOM 8408 C CA . ARG B 1 286 ? -5.801 8.189 -43.255 1.00 21.67 444 ARG A CA 1
ATOM 8409 C C . ARG B 1 286 ? -6.652 8.787 -44.376 1.00 22.57 444 ARG A C 1
ATOM 8410 O O . ARG B 1 286 ? -7.838 9.043 -44.190 1.00 23.96 444 ARG A O 1
ATOM 8431 N N . PRO B 1 287 ? -6.043 9.024 -45.541 1.00 20.24 445 PRO A N 1
ATOM 8432 C CA . PRO B 1 287 ? -6.851 9.446 -46.686 1.00 23.47 445 PRO A CA 1
ATOM 8433 C C . PRO B 1 287 ? -7.757 8.328 -47.145 1.00 19.87 445 PRO A C 1
ATOM 8434 O O . PRO B 1 287 ? -7.406 7.157 -46.956 1.00 20.81 445 PRO A O 1
ATOM 8445 N N . ASP B 1 288 ? -8.907 8.661 -47.725 1.00 23.64 446 ASP A N 1
ATOM 8446 C CA . ASP B 1 288 ? -9.723 7.631 -48.352 1.00 22.12 446 ASP A CA 1
ATOM 8447 C C . ASP B 1 288 ? -9.135 7.355 -49.738 1.00 17.21 446 ASP A C 1
ATOM 8448 O O . ASP B 1 288 ? -8.190 8.024 -50.175 1.00 18.25 446 ASP A O 1
ATOM 8457 N N . ILE B 1 289 ? -9.608 6.303 -50.383 1.00 17.82 447 ILE A N 1
ATOM 8458 C CA . ILE B 1 289 ? -8.931 5.854 -51.590 1.00 16.08 447 ILE A CA 1
ATOM 8459 C C . ILE B 1 289 ? -9.017 6.894 -52.719 1.00 19.28 447 ILE A C 1
ATOM 8460 O O . ILE B 1 289 ? -8.094 6.998 -53.520 1.00 18.56 447 ILE A O 1
ATOM 8476 N N . LYS B 1 290 ? -10.094 7.675 -52.788 1.00 19.38 448 LYS A N 1
ATOM 8477 C CA . LYS B 1 290 ? -10.178 8.682 -53.835 1.00 18.11 448 LYS A CA 1
ATOM 8478 C C . LYS B 1 290 ? -9.153 9.794 -53.645 1.00 22.61 448 LYS A C 1
ATOM 8479 O O . LYS B 1 290 ? -8.619 10.344 -54.619 1.00 22.89 448 LYS A O 1
ATOM 8498 N N . LYS B 1 291 ? -8.857 10.113 -52.388 1.00 19.70 449 LYS A N 1
ATOM 8499 C CA . LYS B 1 291 ? -7.831 11.092 -52.093 1.00 21.98 449 LYS A CA 1
ATOM 8500 C C . LYS B 1 291 ? -6.465 10.513 -52.481 1.00 20.39 449 LYS A C 1
ATOM 8501 O O . LYS B 1 291 ? -5.618 11.215 -53.042 1.00 20.91 449 LYS A O 1
ATOM 8520 N N . VAL B 1 292 ? -6.255 9.230 -52.176 1.00 16.93 450 VAL A N 1
ATOM 8521 C CA . VAL B 1 292 ? -5.015 8.556 -52.568 1.00 16.60 450 VAL A CA 1
ATOM 8522 C C . VAL B 1 292 ? -4.878 8.613 -54.095 1.00 17.44 450 VAL A C 1
ATOM 8523 O O . VAL B 1 292 ? -3.808 8.927 -54.619 1.00 18.49 450 VAL A O 1
ATOM 8536 N N . GLN B 1 293 ? -5.960 8.339 -54.818 1.00 17.12 451 GLN A N 1
ATOM 8537 C CA . GLN B 1 293 ? -5.909 8.453 -56.273 1.00 18.85 451 GLN A CA 1
ATOM 8538 C C . GLN B 1 293 ? -5.544 9.862 -56.733 1.00 18.73 451 GLN A C 1
ATOM 8539 O O . GLN B 1 293 ? -4.738 10.032 -57.649 1.00 19.38 451 GLN A O 1
ATOM 8553 N N . GLN B 1 294 ? -6.161 10.871 -56.121 1.00 19.27 452 GLN A N 1
ATOM 8554 C CA . GLN B 1 294 ? -5.817 12.257 -56.434 1.00 21.32 452 GLN A CA 1
ATOM 8555 C C . GLN B 1 294 ? -4.328 12.548 -56.210 1.00 21.65 452 GLN A C 1
ATOM 8556 O O . GLN B 1 294 ? -3.668 13.166 -57.058 1.00 23.19 452 GLN A O 1
ATOM 8570 N N . LEU B 1 295 ? -3.806 12.119 -55.065 1.00 19.44 453 LEU A N 1
ATOM 8571 C CA . LEU B 1 295 ? -2.413 12.405 -54.738 1.00 21.89 453 LEU A CA 1
ATOM 8572 C C . LEU B 1 295 ? -1.468 11.695 -55.694 1.00 21.54 453 LEU A C 1
ATOM 8573 O O . LEU B 1 295 ? -0.450 12.268 -56.116 1.00 22.63 453 LEU A O 1
ATOM 8589 N N . LEU B 1 296 ? -1.802 10.457 -56.048 1.00 19.83 454 LEU A N 1
ATOM 8590 C CA . LEU B 1 296 ? -0.969 9.717 -56.992 1.00 19.13 454 LEU A CA 1
ATOM 8591 C C . LEU B 1 296 ? -1.045 10.304 -58.391 1.00 19.62 454 LEU A C 1
ATOM 8592 O O . LEU B 1 296 ? -0.079 10.219 -59.145 1.00 24.86 454 LEU A O 1
ATOM 8608 N N . GLN B 1 297 ? -2.189 10.872 -58.752 1.00 19.36 455 GLN A N 1
ATOM 8609 C CA . GLN B 1 297 ? -2.266 11.581 -60.023 1.00 23.25 455 GLN A CA 1
ATOM 8610 C C . GLN B 1 297 ? -1.414 12.836 -60.009 1.00 29.91 455 GLN A C 1
ATOM 8611 O O . GLN B 1 297 ? -0.680 13.110 -60.957 1.00 28.30 455 GLN A O 1
ATOM 8625 N N . GLU B 1 298 ? -1.520 13.603 -58.931 1.00 24.90 456 GLU A N 1
ATOM 8626 C CA . GLU B 1 298 ? -0.781 14.857 -58.847 1.00 25.76 456 GLU A CA 1
ATOM 8627 C C . GLU B 1 298 ? 0.719 14.589 -58.826 1.00 26.52 456 GLU A C 1
ATOM 8628 O O . GLU B 1 298 ? 1.507 15.390 -59.340 1.00 33.79 456 GLU A O 1
ATOM 8640 N N . MET B 1 299 ? 1.101 13.460 -58.240 1.00 27.77 457 MET A N 1
ATOM 8641 C CA . MET B 1 299 ? 2.491 12.998 -58.277 1.00 30.27 457 MET A CA 1
ATOM 8642 C C . MET B 1 299 ? 3.091 12.942 -59.692 1.00 36.43 457 MET A C 1
ATOM 8643 O O . MET B 1 299 ? 4.245 13.324 -59.883 1.00 37.47 457 MET A O 1
ATOM 8657 N N . THR B 1 300 ? 2.323 12.473 -60.676 1.00 36.41 458 THR A N 1
ATOM 8658 C CA . THR B 1 300 ? 2.833 12.346 -62.048 1.00 38.58 458 THR A CA 1
ATOM 8659 C C . THR B 1 300 ? 2.344 13.457 -62.973 1.00 52.85 458 THR A C 1
ATOM 8660 O O . THR B 1 300 ? 2.681 13.477 -64.157 1.00 42.62 458 THR A O 1
ATOM 8671 N N . ALA B 1 301 ? 1.556 14.380 -62.433 1.00 68.37 459 ALA A N 1
ATOM 8672 C CA . ALA B 1 301 ? 0.995 15.461 -63.234 1.00 79.08 459 ALA A CA 1
ATOM 8673 C C . ALA B 1 301 ? 2.052 16.519 -63.525 1.00 76.70 459 ALA A C 1
ATOM 8674 O O . ALA B 1 301 ? 2.591 16.580 -64.630 1.00 66.96 459 ALA A O 1
#

B-factor: mean 35.38, std 21.36, range [12.33, 157.14]

Secondary structure (DSSP, 8-state):
-EE--HHHHHHHTTTT--SBGGGTS-EEEEETTEEEEEEEETTEEEEEEEE--HHHHHHHHHHHHH---TTBPPEEEE--EEEEE--TT-BHHHHHTTGGGPPPPPHHHHHHHHHHHHHHHHHHHHTT-B-S---GGGEEE-TT--EEE---TT-B----EEGGG--HHHHTT---HHHHHHHHHHHHHHHHH---SB-TTSSSSBGGGHHHHHHTTSS-HHHHS-TT-S---HHHHHHHHHHHHHHT-SSGGGSPPHHHHHHHHHHHH-/-TTSEE--HHHHHHHTTTT--SBGGGT--EEEE-SSEEEEEEEETTEEEEEEEE--HHHHHHHHHHHHHHH---TTB--EEEEE-SSSS-EEEEE--TT-BHHHHHTTGGGPPPPPHHHHHHHHHHHHHHHHHHHHTT-B-S---GGGEEE-TT--EEE---TT-BSS-B----SEE--TT--HHHHTT-B-THHHHHHHHHHHHHHHH---SB-TTSSSSBGGGHHHHHHHTSS-HHHHS-TT-S---HHHHHHHHHHHHHHT-SSGGGSPPHHHHHHHHHH-

Solvent-accessible surface area: 25098 Å² total; per-residue (Å²): 45,122,146,25,120,88,25,39,22,158,70,1,88,74,52,0,86,94,15,18,118,116,70,68,84,90,55,8,15,47,58,24,116,39,81,50,9,31,30,6,39,0,94,20,133,159,75,42,1,12,0,8,48,10,94,179,124,57,90,117,66,6,69,49,6,14,108,1,6,30,115,4,77,61,110,7,6,7,94,6,46,0,40,0,57,103,36,130,55,29,0,0,0,12,53,58,21,66,34,21,9,0,65,34,25,6,62,29,92,132,70,43,106,56,2,34,9,138,53,2,16,80,0,0,54,7,0,0,57,0,1,16,42,2,28,91,64,142,10,5,1,87,34,1,66,0,47,3,0,39,0,29,147,54,48,10,0,26,0,8,18,2,15,69,2,95,57,78,91,119,100,55,25,69,110,40,21,120,66,11,31,71,0,2,7,24,26,14,32,16,15,1,32,74,13,2,3,1,12,0,0,0,0,0,0,1,0,2,7,16,55,56,7,78,48,128,168,38,137,10,96,28,0,6,24,1,31,20,23,23,105,50,153,128,73,73,32,126,80,26,25,6,143,107,20,150,65,34,73,66,105,21,0,80,31,0,17,50,4,0,22,71,0,4,59,20,35,44,114,92,15,17,92,9,105,89,0,48,98,28,1,136,122,31,92,136,98,32,72,93,169,60,0,76,89,24,0,92,96,14,19,100,120,54,74,93,90,54,8,9,51,61,29,121,52,55,44,8,21,44,7,41,0,111,28,152,157,75,39,4,11,0,16,64,18,83,98,127,91,11,19,66,24,2,37,77,0,5,53,128,2,129,54,116,9,7,6,108,8,53,0,51,38,83,0,0,0,14,57,56,19,64,30,21,11,0,62,35,17,7,56,32,89,122,76,45,103,58,7,43,9,128,57,2,3,119,1,0,46,12,0,0,54,0,0,14,37,1,30,84,61,146,13,12,0,39,6,1,30,0,40,11,0,37,0,29,148,64,54,30,0,28,0,11,30,0,8,5,1,84,86,167,47,10,0,11,1,5,16,10,0,6,14,18,2,19,38,65,70,13,58,74,12,2,3,2,12,0,0,0,0,0,1,1,0,2,7,16,58,58,6,54,46,108,180,36,144,11,39,3,0,5,32,2,38,34,19,27,99,60,154,125,83,70,36,132,79,25,38,6,175,101,19,150,67,30,76,83,112,12,3,95,32,0,21,53,4,0,25,75,0,3,73,33,25,42,86,100,16,14,96,10,120,87,0,32,76,41,0,114,99,20,70,120

GO terms:
  GO:0016301 kinase activity (F, IDA)
  GO:0009986 cell surface (C, IDA)
  GO:0038172 interleukin-33-mediated signaling pathway (P, IDA)
  GO:0070498 interleukin-1-mediated signaling pathway (P, IDA)
  GO:0034142 toll-like receptor 4 signaling pathway (P, IC)
  GO:0005737 cytoplasm (C, IC)
  GO:0019897 extrinsic component of plasma membrane (C, IC)
  GO:0034162 toll-like receptor 9 signaling pathway (P, IMP)
  GO:0043123 positive regulation of canonical NF-kappaB signal transduction (P, IMP)
  GO:0002224 toll-like receptor signaling pathway (P, TAS)
  GO:0002755 MyD88-dependent toll-like receptor signaling pathway (P, TAS)
  GO:0045087 innate immune response (P, TAS)
  GO:0002446 neutrophil mediated immunity (P, IMP)
  GO:1990266 neutrophil migration (P, IMP)
  GO:0005515 protein binding (F, IPI)
  GO:0004674 protein serine/threonine kinase activity (F, EXP)
  GO:0004674 protein serine/threonine kinase activity (F, TAS)
  GO:0034162 toll-like receptor 9 signaling pathway (P, TAS)
  GO:0005829 cytosol (C, TAS)
  GO:0005886 plasma membrane (C, TAS)